Protein AF-A0A7X1TDY5-F1 (afdb_monomer_lite)

Sequence (554 aa):
MKSLDNPLAALIWAIRFLCRHVLYLGIVIPLVLVAAFYLGPRIIALCGVWFDPMTLVEPIAVSDDFKRRGYTDQTLQHVLVDTLSDLRKEAESVTPANDTEHVLSEFKLPDITVPGTDLSIRPLIEFARTLLKRDSSVYGTVVGTPSSFAMMLTLRDPDGRTVALGNGVSSGAAAHADASSESQALTHALRQAAMTILQHQSPLLYASYLTQMEQKRCLNGNAGGAGDAPCQFDDMRERFEQLAAGSGRDASGASKEDAAWALLALSKLDAYARDYEGSVRHARRIVDMSGELHAWKKVRPWAYYNWGVALADMGCYQHAAEVLRRAVQLHKDYAPAHNALARAWLGLAQMPALAGVSMQPGTDYRAAAVNELRVAIAKNPGYQEAYVNLGDALRLPSMKTGLVSPAAMDEARDAYRTAVALNIDDAGRAYERLEALHDSAFMKVAARITRSRAQCSTGMARSLLESWGCSDAQIAAGAGNDSADMQPVAMRPEARARACNKPELMLPTDAPTNSVNTRGTGIIEVKNIDATPTPHDATPAVDPVRKAVAQQRG

Structure (mmCIF, N/CA/C/O backbone):
data_AF-A0A7X1TDY5-F1
#
_entry.id   AF-A0A7X1TDY5-F1
#
loop_
_atom_site.group_PDB
_atom_site.id
_atom_site.type_symbol
_atom_site.label_atom_id
_atom_site.label_alt_id
_atom_site.label_comp_id
_atom_site.label_asym_id
_atom_site.label_entity_id
_atom_site.label_seq_id
_atom_site.pdbx_PDB_ins_code
_atom_site.Cartn_x
_atom_site.Cartn_y
_atom_site.Cartn_z
_atom_site.occupancy
_atom_site.B_iso_or_equiv
_atom_site.auth_seq_id
_atom_site.auth_comp_id
_atom_site.auth_asym_id
_atom_site.auth_atom_id
_atom_site.pdbx_PDB_model_num
ATOM 1 N N . MET A 1 1 ? -16.406 51.103 72.899 1.00 48.78 1 MET A N 1
ATOM 2 C CA . MET A 1 1 ? -16.353 52.400 72.187 1.00 48.78 1 MET A CA 1
ATOM 3 C C . MET A 1 1 ? -15.070 53.129 72.564 1.00 48.78 1 MET A C 1
ATOM 5 O O . MET A 1 1 ? -14.957 53.509 73.722 1.00 48.78 1 MET A O 1
ATOM 9 N N . LYS A 1 2 ? -14.123 53.294 71.625 1.00 39.78 2 LYS A N 1
ATOM 10 C CA . LYS A 1 2 ? -13.348 54.535 71.402 1.00 39.78 2 LYS A CA 1
ATOM 11 C C . LYS A 1 2 ? -12.350 54.377 70.239 1.00 39.78 2 LYS A C 1
ATOM 13 O O . LYS A 1 2 ? -11.420 53.588 70.324 1.00 39.78 2 LYS A O 1
ATOM 18 N N . SER A 1 3 ? -12.577 55.216 69.225 1.00 43.38 3 SER A N 1
ATOM 19 C CA . SER A 1 3 ? -11.624 55.779 68.258 1.00 43.38 3 SER A CA 1
ATOM 20 C C . SER A 1 3 ? -11.075 54.882 67.138 1.00 43.38 3 SER A C 1
ATOM 22 O O . SER A 1 3 ? -9.879 54.618 67.047 1.00 43.38 3 SER A O 1
ATOM 24 N N . LEU A 1 4 ? -11.964 54.497 66.218 1.00 53.75 4 LEU A N 1
ATOM 25 C CA . LEU A 1 4 ? -11.645 54.465 64.786 1.00 53.75 4 LEU A CA 1
ATOM 26 C C . LEU A 1 4 ? -11.821 55.896 64.263 1.00 53.75 4 LEU A C 1
ATOM 28 O O . LEU A 1 4 ? -12.864 56.195 63.714 1.00 53.75 4 LEU A O 1
ATOM 32 N N . ASP A 1 5 ? -10.849 56.781 64.473 1.00 57.00 5 ASP A N 1
ATOM 33 C CA . ASP A 1 5 ? -10.829 58.102 63.824 1.00 57.00 5 ASP A CA 1
ATOM 34 C C . ASP A 1 5 ? -9.380 58.529 63.576 1.00 57.00 5 ASP A C 1
ATOM 36 O O . ASP A 1 5 ? -8.908 59.570 64.027 1.00 57.00 5 ASP A O 1
ATOM 40 N N . ASN A 1 6 ? -8.637 57.693 62.845 1.00 63.75 6 ASN A N 1
ATOM 41 C CA . ASN A 1 6 ? -7.518 58.215 62.075 1.00 63.75 6 ASN A CA 1
ATOM 42 C C . ASN A 1 6 ? -7.906 58.171 60.590 1.00 63.75 6 ASN A C 1
ATOM 44 O O . ASN A 1 6 ? -7.751 57.123 59.954 1.00 63.75 6 ASN A O 1
ATOM 48 N N . PRO A 1 7 ? -8.453 59.269 60.032 1.00 65.56 7 PRO A N 1
ATOM 49 C CA . PRO A 1 7 ? -8.942 59.305 58.653 1.00 65.56 7 PRO A CA 1
ATOM 50 C C . PRO A 1 7 ? -7.840 58.954 57.647 1.00 65.56 7 PRO A C 1
ATOM 52 O O . PRO A 1 7 ? -8.118 58.360 56.610 1.00 65.56 7 PRO A O 1
ATOM 55 N N . LEU A 1 8 ? -6.574 59.206 57.993 1.00 68.62 8 LEU A N 1
ATOM 56 C CA . LEU A 1 8 ? -5.412 58.785 57.212 1.00 68.62 8 LEU A CA 1
ATOM 57 C C . LEU A 1 8 ? -5.262 57.261 57.130 1.00 68.62 8 LEU A C 1
ATOM 59 O O . LEU A 1 8 ? -4.928 56.747 56.069 1.00 68.62 8 LEU A O 1
ATOM 63 N N . ALA A 1 9 ? -5.534 56.516 58.203 1.00 65.00 9 ALA A N 1
ATOM 64 C CA . ALA A 1 9 ? -5.404 55.058 58.196 1.00 65.00 9 ALA A CA 1
ATOM 65 C C . ALA A 1 9 ? -6.505 54.390 57.355 1.00 65.00 9 ALA A C 1
ATOM 67 O O . ALA A 1 9 ? -6.217 53.480 56.577 1.00 65.00 9 ALA A O 1
ATOM 68 N N . ALA A 1 10 ? -7.743 54.886 57.454 1.00 65.94 10 ALA A N 1
ATOM 69 C CA . ALA A 1 10 ? -8.854 54.436 56.616 1.00 65.94 10 ALA A CA 1
ATOM 70 C C . ALA A 1 10 ? -8.633 54.799 55.137 1.00 65.94 10 ALA A C 1
ATOM 72 O O . ALA A 1 10 ? -8.854 53.963 54.263 1.00 65.94 10 ALA A O 1
ATOM 73 N N . LEU A 1 11 ? -8.112 56.000 54.857 1.00 71.12 11 LEU A N 1
ATOM 74 C CA . LEU A 1 11 ? -7.759 56.444 53.508 1.00 71.12 11 LEU A CA 1
ATOM 75 C C . LEU A 1 11 ? -6.622 55.599 52.911 1.00 71.12 11 LEU A C 1
ATOM 77 O O . LEU A 1 11 ? -6.725 55.153 51.775 1.00 71.12 11 LEU A O 1
ATOM 81 N N . ILE A 1 12 ? -5.563 55.314 53.673 1.00 75.56 12 ILE A N 1
ATOM 82 C CA . ILE A 1 12 ? -4.448 54.466 53.219 1.00 75.56 12 ILE A CA 1
ATOM 83 C C . ILE A 1 12 ? -4.920 53.030 52.968 1.00 75.56 12 ILE A C 1
ATOM 85 O O . ILE A 1 12 ? -4.487 52.406 51.996 1.00 75.56 12 ILE A O 1
ATOM 89 N N . TRP A 1 13 ? -5.810 52.497 53.809 1.00 74.81 13 TRP A N 1
ATOM 90 C CA . TRP A 1 13 ? -6.389 51.171 53.600 1.00 74.81 13 TRP A CA 1
ATOM 91 C C . TRP A 1 13 ? -7.287 51.135 52.358 1.00 74.81 13 TRP A C 1
ATOM 93 O O . TRP A 1 13 ? -7.121 50.249 51.522 1.00 74.81 13 TRP A O 1
ATOM 103 N N . ALA A 1 14 ? -8.150 52.138 52.172 1.00 68.81 14 ALA A N 1
ATOM 104 C CA . ALA A 1 14 ? -8.998 52.269 50.991 1.00 68.81 14 ALA A CA 1
ATOM 105 C C . ALA A 1 14 ? -8.176 52.446 49.703 1.00 68.81 14 ALA A C 1
ATOM 107 O O . ALA A 1 14 ? -8.449 51.769 48.718 1.00 68.81 14 ALA A O 1
ATOM 108 N N . ILE A 1 15 ? -7.119 53.267 49.714 1.00 74.56 15 ILE A N 1
ATOM 109 C CA . ILE A 1 15 ? -6.200 53.440 48.576 1.00 74.56 15 ILE A CA 1
ATOM 110 C C . ILE A 1 15 ? -5.465 52.133 48.272 1.00 74.56 15 ILE A C 1
ATOM 112 O O . ILE A 1 15 ? -5.370 51.741 47.113 1.00 74.56 15 ILE A O 1
ATOM 116 N N . ARG A 1 16 ? -4.974 51.411 49.288 1.00 73.31 16 ARG A N 1
ATOM 117 C CA . ARG A 1 16 ? -4.333 50.102 49.082 1.00 73.31 16 ARG A CA 1
ATOM 118 C C . ARG A 1 16 ? -5.304 49.064 48.532 1.00 73.31 16 ARG A C 1
ATOM 120 O O . ARG A 1 16 ? -4.912 48.286 47.666 1.00 73.31 16 ARG A O 1
ATOM 127 N N . PHE A 1 17 ? -6.545 49.056 49.008 1.00 73.12 17 PHE A N 1
ATOM 128 C CA . PHE A 1 17 ? -7.594 48.170 48.519 1.00 73.12 17 PHE A CA 1
ATOM 129 C C . PHE A 1 17 ? -7.948 48.486 47.061 1.00 73.12 17 PHE A C 1
ATOM 131 O O . PHE A 1 17 ? -7.925 47.588 46.220 1.00 73.12 17 PHE A O 1
ATOM 138 N N . LEU A 1 18 ? -8.158 49.766 46.736 1.00 69.44 18 LEU A N 1
ATOM 139 C CA . LEU A 1 18 ? -8.478 50.223 45.386 1.00 69.44 18 LEU A CA 1
ATOM 140 C C . LEU A 1 18 ? -7.317 49.972 44.416 1.00 69.44 18 LEU A C 1
ATOM 142 O O . LEU A 1 18 ? -7.529 49.387 43.363 1.00 69.44 18 LEU A O 1
ATOM 146 N N . CYS A 1 19 ? -6.078 50.311 44.787 1.00 70.56 19 CYS A N 1
ATOM 147 C CA . CYS A 1 19 ? -4.897 50.036 43.964 1.00 70.56 19 CYS A CA 1
ATOM 148 C C . CYS A 1 19 ? -4.697 48.535 43.742 1.00 70.56 19 CYS A C 1
ATOM 150 O O . CYS A 1 19 ? -4.395 48.122 42.629 1.00 70.56 19 CYS A O 1
ATOM 152 N N . ARG A 1 20 ? -4.894 47.697 44.767 1.00 72.25 20 ARG A N 1
ATOM 153 C CA . ARG A 1 20 ? -4.751 46.242 44.635 1.00 72.25 20 ARG A CA 1
ATOM 154 C C . ARG A 1 20 ? -5.853 45.637 43.767 1.00 72.25 20 ARG A C 1
ATOM 156 O O . ARG A 1 20 ? -5.551 44.748 42.980 1.00 72.25 20 ARG A O 1
ATOM 163 N N . HIS A 1 21 ? -7.092 46.119 43.862 1.00 70.50 21 HIS A N 1
ATOM 164 C CA . HIS A 1 21 ? -8.180 45.684 42.984 1.00 70.50 21 HIS A CA 1
ATOM 165 C C . HIS A 1 21 ? -8.032 46.196 41.551 1.00 70.50 21 HIS A C 1
ATOM 167 O O . HIS A 1 21 ? -8.187 45.401 40.634 1.00 70.50 21 HIS A O 1
ATOM 173 N N . VAL A 1 22 ? -7.658 47.458 41.334 1.00 72.19 22 VAL A N 1
ATOM 174 C CA . VAL A 1 22 ? -7.411 48.009 39.990 1.00 72.19 22 VAL A CA 1
ATOM 175 C C . VAL A 1 22 ? -6.214 47.325 39.325 1.00 72.19 22 VAL A C 1
ATOM 177 O O . VAL A 1 22 ? -6.282 47.002 38.144 1.00 72.19 22 VAL A O 1
ATOM 180 N N . LEU A 1 23 ? -5.151 47.012 40.073 1.00 72.56 23 LEU A N 1
ATOM 181 C CA . LEU A 1 23 ? -4.016 46.251 39.549 1.00 72.56 23 LEU A CA 1
ATOM 182 C C . LEU A 1 23 ? -4.427 44.815 39.178 1.00 72.56 23 LEU A C 1
ATOM 184 O O . LEU A 1 23 ? -4.096 44.343 38.093 1.00 72.56 23 LEU A O 1
ATOM 188 N N . TYR A 1 24 ? -5.177 44.121 40.043 1.00 69.69 24 TYR A N 1
ATOM 189 C CA . TYR A 1 24 ? -5.589 42.739 39.775 1.00 69.69 24 TYR A CA 1
ATOM 190 C C . TYR A 1 24 ? -6.629 42.630 38.651 1.00 69.69 24 TYR A C 1
ATOM 192 O O . TYR A 1 24 ? -6.430 41.860 37.715 1.00 69.69 24 TYR A O 1
ATOM 200 N N . LEU A 1 25 ? -7.715 43.403 38.715 1.00 69.25 25 LEU A N 1
ATOM 201 C CA . LEU A 1 25 ? -8.799 43.363 37.727 1.00 69.25 25 LEU A CA 1
ATOM 202 C C . LEU A 1 25 ? -8.442 44.078 36.424 1.00 69.25 25 LEU A C 1
ATOM 204 O O . LEU A 1 25 ? -8.841 43.620 35.359 1.00 69.25 25 LEU A O 1
ATOM 208 N N . GLY A 1 26 ? -7.697 45.182 36.494 1.00 66.25 26 GLY A N 1
ATOM 209 C CA . GLY A 1 26 ? -7.387 46.015 35.332 1.00 66.25 26 GLY A CA 1
ATOM 210 C C . GLY A 1 26 ? -6.114 45.625 34.586 1.00 66.25 26 GLY A C 1
ATOM 211 O O . GLY A 1 26 ? -5.998 45.947 33.408 1.00 66.25 26 GLY A O 1
ATOM 212 N N . ILE A 1 27 ? -5.160 44.947 35.235 1.00 71.94 27 ILE A N 1
ATOM 213 C CA . ILE A 1 27 ? -3.869 44.608 34.614 1.00 71.94 27 ILE A CA 1
ATOM 214 C C . ILE A 1 27 ? -3.616 43.106 34.665 1.00 71.94 27 ILE A C 1
ATOM 216 O O . ILE A 1 27 ? -3.423 42.495 33.621 1.00 71.94 27 ILE A O 1
ATOM 220 N N . VAL A 1 28 ? -3.655 42.479 35.843 1.00 73.56 28 VAL A N 1
ATOM 221 C CA . VAL A 1 28 ? -3.261 41.065 35.983 1.00 73.56 28 VAL A CA 1
ATOM 222 C C . VAL A 1 28 ? -4.219 40.125 35.246 1.00 73.56 28 VAL A C 1
ATOM 224 O O . VAL A 1 28 ? -3.755 39.287 34.479 1.00 73.56 28 VAL A O 1
ATOM 227 N N . ILE A 1 29 ? -5.539 40.268 35.415 1.00 74.50 29 ILE A N 1
ATOM 228 C CA . ILE A 1 29 ? -6.526 39.404 34.740 1.00 74.50 29 ILE A CA 1
ATOM 229 C C . ILE A 1 29 ? -6.436 39.514 33.204 1.00 74.50 29 ILE A C 1
ATOM 231 O O . ILE A 1 29 ? -6.310 38.473 32.558 1.00 74.50 29 ILE A O 1
ATOM 235 N N . PRO A 1 30 ? -6.422 40.714 32.590 1.00 76.19 30 PRO A N 1
ATOM 236 C CA . PRO A 1 30 ? -6.232 40.847 31.145 1.00 76.19 30 PRO A CA 1
ATOM 237 C C . PRO A 1 30 ? -4.913 40.251 30.654 1.00 76.19 30 PRO A C 1
ATOM 239 O O . PRO A 1 30 ? -4.888 39.596 29.618 1.00 76.19 30 PRO A O 1
ATOM 242 N N . LEU A 1 31 ? -3.820 40.430 31.399 1.00 76.69 31 LEU A N 1
ATOM 243 C CA . LEU A 1 31 ? -2.500 39.925 31.016 1.00 76.69 31 LEU A CA 1
ATOM 244 C C . LEU A 1 31 ? -2.442 38.393 31.103 1.00 76.69 31 LEU A C 1
ATOM 246 O O . LEU A 1 31 ? -1.871 37.760 30.220 1.00 76.69 31 LEU A O 1
ATOM 250 N N . VAL A 1 32 ? -3.112 37.789 32.090 1.00 74.69 32 VAL A N 1
ATOM 251 C CA . VAL A 1 32 ? -3.314 36.333 32.174 1.00 74.69 32 VAL A CA 1
ATOM 252 C C . VAL A 1 32 ? -4.202 35.827 31.038 1.00 74.69 32 VAL A C 1
ATOM 254 O O . VAL A 1 32 ? -3.883 34.799 30.456 1.00 74.69 32 VAL A O 1
ATOM 257 N N . LEU A 1 33 ? -5.274 36.536 30.672 1.00 73.44 33 LEU A N 1
ATOM 258 C CA . LEU A 1 33 ? -6.141 36.152 29.550 1.00 73.44 33 LEU A CA 1
ATOM 259 C C . LEU A 1 33 ? -5.414 36.244 28.203 1.00 73.44 33 LEU A C 1
ATOM 261 O O . LEU A 1 33 ? -5.531 35.340 27.382 1.00 73.44 33 LEU A O 1
ATOM 265 N N . VAL A 1 34 ? -4.614 37.292 27.988 1.00 75.81 34 VAL A N 1
ATOM 266 C CA . VAL A 1 34 ? -3.761 37.443 26.800 1.00 75.81 34 VAL A CA 1
ATOM 267 C C . VAL A 1 34 ? -2.683 36.360 26.788 1.00 75.81 34 VAL A C 1
ATOM 269 O O . VAL A 1 34 ? -2.500 35.688 25.776 1.00 75.81 34 VAL A O 1
ATOM 272 N N . ALA A 1 35 ? -2.011 36.117 27.914 1.00 73.25 35 ALA A N 1
ATOM 273 C CA . ALA A 1 35 ? -1.058 35.021 28.034 1.00 73.25 35 ALA A CA 1
ATOM 274 C C . ALA A 1 35 ? -1.730 33.670 27.746 1.00 73.25 35 ALA A C 1
ATOM 276 O O . ALA A 1 35 ? -1.205 32.908 26.949 1.00 73.25 35 ALA A O 1
ATOM 277 N N . ALA A 1 36 ? -2.915 33.390 28.288 1.00 69.06 36 ALA A N 1
ATOM 278 C CA . ALA A 1 36 ? -3.672 32.173 28.003 1.00 69.06 36 ALA A CA 1
ATOM 279 C C . ALA A 1 36 ? -4.090 32.076 26.526 1.00 69.06 36 ALA A C 1
ATOM 281 O O . ALA A 1 36 ? -4.041 30.994 25.952 1.00 69.06 36 ALA A O 1
ATOM 282 N N . PHE A 1 37 ? -4.428 33.189 25.877 1.00 74.00 37 PHE A N 1
ATOM 283 C CA . PHE A 1 37 ? -4.787 33.219 24.459 1.00 74.00 37 PHE A CA 1
ATOM 284 C C . PHE A 1 37 ? -3.591 32.931 23.534 1.00 74.00 37 PHE A C 1
ATOM 286 O O . PHE A 1 37 ? -3.746 32.247 22.526 1.00 74.00 37 PHE A O 1
ATOM 293 N N . TYR A 1 38 ? -2.388 33.404 23.881 1.00 69.25 38 TYR A N 1
ATOM 294 C CA . TYR A 1 38 ? -1.182 33.231 23.055 1.00 69.25 38 TYR A CA 1
ATOM 295 C C . TYR A 1 38 ? -0.336 32.003 23.427 1.00 69.25 38 TYR A C 1
ATOM 297 O O . TYR A 1 38 ? 0.213 31.335 22.550 1.00 69.25 38 TYR A O 1
ATOM 305 N N . LEU A 1 39 ? -0.209 31.698 24.720 1.00 65.19 39 LEU A N 1
ATOM 306 C CA . LEU A 1 39 ? 0.518 30.533 25.229 1.00 65.19 39 LEU A CA 1
ATOM 307 C C . LEU A 1 39 ? -0.372 29.299 25.300 1.00 65.19 39 LEU A C 1
ATOM 309 O O . LEU A 1 39 ? 0.144 28.214 25.086 1.00 65.19 39 LEU A O 1
ATOM 313 N N . GLY A 1 40 ? -1.680 29.429 25.536 1.00 63.09 40 GLY A N 1
ATOM 314 C CA . GLY A 1 40 ? -2.602 28.292 25.630 1.00 63.09 40 GLY A CA 1
ATOM 315 C C . GLY A 1 40 ? -2.559 27.382 24.402 1.00 63.09 40 GLY A C 1
ATOM 316 O O . GLY A 1 40 ? -2.284 26.201 24.573 1.00 63.09 40 GLY A O 1
ATOM 317 N N . PRO A 1 41 ? -2.697 27.890 23.164 1.00 61.72 41 PRO A N 1
ATOM 318 C CA . PRO A 1 41 ? -2.582 27.064 21.961 1.00 61.72 41 PRO A CA 1
ATOM 319 C C . PRO A 1 41 ? -1.206 26.402 21.811 1.00 61.72 41 PRO A C 1
ATOM 321 O O . PRO A 1 41 ? -1.112 25.273 21.341 1.00 61.72 41 PRO A O 1
ATOM 324 N N . ARG A 1 42 ? -0.129 27.074 22.244 1.00 58.56 42 ARG A N 1
ATOM 325 C CA . ARG A 1 42 ? 1.238 26.527 22.208 1.00 58.56 42 ARG A CA 1
ATOM 326 C C . ARG A 1 42 ? 1.484 25.472 23.283 1.00 58.56 42 ARG A C 1
ATOM 328 O O . ARG A 1 42 ? 2.148 24.486 22.998 1.00 58.56 42 ARG A O 1
ATOM 335 N N . ILE A 1 43 ? 0.937 25.656 24.482 1.00 61.88 43 ILE A N 1
ATOM 336 C CA . ILE A 1 43 ? 0.979 24.688 25.583 1.00 61.88 43 ILE A CA 1
ATOM 337 C C . ILE A 1 43 ? 0.110 23.479 25.232 1.00 61.88 43 ILE A C 1
ATOM 339 O O . ILE A 1 43 ? 0.560 22.358 25.401 1.00 61.88 43 ILE A O 1
ATOM 343 N N . ILE A 1 44 ? -1.080 23.685 24.661 1.00 55.22 44 ILE A N 1
ATOM 344 C CA . ILE A 1 44 ? -1.944 22.610 24.155 1.00 55.22 44 ILE A CA 1
ATOM 345 C C . ILE A 1 44 ? -1.254 21.852 23.018 1.00 55.22 44 ILE A C 1
ATOM 347 O O . ILE A 1 44 ? -1.332 20.635 22.996 1.00 55.22 44 ILE A O 1
ATOM 351 N N . ALA A 1 45 ? -0.532 22.524 22.116 1.00 53.72 45 ALA A N 1
ATOM 352 C CA . ALA A 1 45 ? 0.255 21.847 21.083 1.00 53.72 45 ALA A CA 1
ATOM 353 C C . ALA A 1 45 ? 1.446 21.055 21.664 1.00 53.72 45 ALA A C 1
ATOM 355 O O . ALA A 1 45 ? 1.742 19.965 21.185 1.00 53.72 45 ALA A O 1
ATOM 356 N N . LEU A 1 46 ? 2.105 21.565 22.713 1.00 57.03 46 LEU A N 1
ATOM 357 C CA . LEU A 1 46 ? 3.172 20.858 23.441 1.00 57.03 46 LEU A CA 1
ATOM 358 C C . LEU A 1 46 ? 2.644 19.677 24.274 1.00 57.03 46 LEU A C 1
ATOM 360 O O . LEU A 1 46 ? 3.330 18.669 24.410 1.00 57.03 46 LEU A O 1
ATOM 364 N N . CYS A 1 47 ? 1.429 19.793 24.806 1.00 57.47 47 CYS A N 1
ATOM 365 C CA . CYS A 1 47 ? 0.730 18.769 25.579 1.00 57.47 47 CYS A CA 1
ATOM 366 C C . CYS A 1 47 ? -0.278 17.974 24.731 1.00 57.47 47 CYS A C 1
ATOM 368 O O . CYS A 1 47 ? -1.106 17.273 25.306 1.00 57.47 47 CYS A O 1
ATOM 370 N N . GLY A 1 48 ? -0.245 18.081 23.395 1.00 55.09 48 GLY A N 1
ATOM 371 C CA . GLY A 1 48 ? -1.298 17.571 22.502 1.00 55.09 48 GLY A CA 1
ATOM 372 C C . GLY A 1 48 ? -1.572 16.083 22.700 1.00 55.09 48 GLY A C 1
ATOM 373 O O . GLY A 1 48 ? -2.716 15.691 22.888 1.00 55.09 48 GLY A O 1
ATOM 374 N N . VAL A 1 49 ? -0.500 15.306 22.873 1.00 56.19 49 VAL A N 1
ATOM 375 C CA . VAL A 1 49 ? -0.535 13.863 23.167 1.00 56.19 49 VAL A CA 1
ATOM 376 C C . VAL A 1 49 ? -1.353 13.528 24.427 1.00 56.19 49 VAL A C 1
ATOM 378 O O . VAL A 1 49 ? -1.911 12.443 24.552 1.00 56.19 49 VAL A O 1
ATOM 381 N N . TRP A 1 50 ? -1.445 14.447 25.392 1.00 58.44 50 TRP A N 1
ATOM 382 C CA . TRP A 1 50 ? -2.202 14.240 26.633 1.00 58.44 50 TRP A CA 1
ATOM 383 C C . TRP A 1 50 ? -3.684 14.605 26.510 1.00 58.44 50 TRP A C 1
ATOM 385 O O . TRP A 1 50 ? -4.452 14.311 27.428 1.00 58.44 50 TRP A O 1
ATOM 395 N N . PHE A 1 51 ? -4.090 15.232 25.403 1.00 63.16 51 PHE A N 1
ATOM 396 C CA . PHE A 1 51 ? -5.459 15.682 25.141 1.00 63.16 51 PHE A CA 1
ATOM 397 C C . PHE A 1 51 ? -6.040 15.157 23.820 1.00 63.16 51 PHE A C 1
ATOM 399 O O . PHE A 1 51 ? -7.162 15.541 23.474 1.00 63.16 51 PHE A O 1
ATOM 406 N N . ASP A 1 52 ? -5.313 14.304 23.098 1.00 69.81 52 ASP A N 1
ATOM 407 C CA . ASP A 1 52 ? -5.846 13.566 21.954 1.00 69.81 52 ASP A CA 1
ATOM 408 C C . ASP A 1 52 ? -7.016 12.673 22.404 1.00 69.81 52 ASP A C 1
ATOM 410 O O . ASP A 1 52 ? -7.007 12.182 23.543 1.00 69.81 52 ASP A O 1
ATOM 414 N N . PRO A 1 53 ? -8.058 12.513 21.564 1.00 73.69 53 PRO A N 1
ATOM 415 C CA . PRO A 1 53 ? -9.187 11.653 21.892 1.00 73.69 53 PRO A CA 1
ATOM 416 C C . PRO A 1 53 ? -8.701 10.219 22.112 1.00 73.69 53 PRO A C 1
ATOM 418 O O . PRO A 1 53 ? -7.793 9.733 21.435 1.00 73.69 53 PRO A O 1
ATOM 421 N N . MET A 1 54 ? -9.277 9.537 23.096 1.00 80.06 54 MET A N 1
ATOM 422 C CA . MET A 1 54 ? -8.903 8.160 23.411 1.00 80.06 54 MET A CA 1
ATOM 423 C C . MET A 1 54 ? -10.139 7.320 23.686 1.00 80.06 54 MET A C 1
ATOM 425 O O . MET A 1 54 ? -11.124 7.800 24.241 1.00 80.06 54 MET A O 1
ATOM 429 N N . THR A 1 55 ? -10.046 6.043 23.342 1.00 84.12 55 THR A N 1
ATOM 430 C CA . THR A 1 55 ? -11.005 5.010 23.705 1.00 84.12 55 THR A CA 1
ATOM 431 C C . THR A 1 55 ? -10.435 4.184 24.849 1.00 84.12 55 THR A C 1
ATOM 433 O O . THR A 1 55 ? -9.465 3.440 24.676 1.00 84.12 55 THR A O 1
ATOM 436 N N . LEU A 1 56 ? -11.046 4.295 26.024 1.00 87.94 56 LEU A N 1
ATOM 437 C CA . LEU A 1 56 ? -10.730 3.445 27.162 1.00 87.94 56 LEU A CA 1
ATOM 438 C C . LEU A 1 56 ? -11.546 2.157 27.077 1.00 87.94 56 LEU A C 1
ATOM 440 O O . LEU A 1 56 ? -12.770 2.197 27.154 1.00 87.94 56 LEU A O 1
ATOM 444 N N . VAL A 1 57 ? -10.885 1.010 26.964 1.00 89.75 57 VAL A N 1
ATOM 445 C CA . VAL A 1 57 ? -11.569 -0.275 27.142 1.00 89.75 57 VAL A CA 1
ATOM 446 C C . VAL A 1 57 ? -11.517 -0.610 28.625 1.00 89.75 57 VAL A C 1
ATOM 448 O O . VAL A 1 57 ? -10.430 -0.696 29.183 1.00 89.75 57 VAL A O 1
ATOM 451 N N . GLU A 1 58 ? -12.665 -0.757 29.277 1.00 89.25 58 GLU A N 1
ATOM 452 C CA . GLU A 1 58 ? -12.776 -1.166 30.680 1.00 89.25 58 GLU A CA 1
ATOM 453 C C . GLU A 1 58 ? -12.658 -2.699 30.814 1.00 89.25 58 GLU A C 1
ATOM 455 O O . GLU A 1 58 ? -12.894 -3.421 29.838 1.00 89.25 58 GLU A O 1
ATOM 460 N N . PRO A 1 59 ? -12.311 -3.235 32.004 1.00 90.50 59 PRO A N 1
ATOM 461 C CA . PRO A 1 59 ? -12.345 -4.675 32.248 1.00 90.50 59 PRO A CA 1
ATOM 462 C C . PRO A 1 59 ? -13.727 -5.258 31.921 1.00 90.50 59 PRO A C 1
ATOM 464 O O . PRO A 1 59 ? -14.745 -4.822 32.461 1.00 90.50 59 PRO A O 1
ATOM 467 N N . ILE A 1 60 ? -13.765 -6.247 31.027 1.00 90.81 60 ILE A N 1
ATOM 468 C CA . ILE A 1 60 ? -15.017 -6.835 30.537 1.00 90.81 60 ILE A CA 1
ATOM 469 C C . ILE A 1 60 ? -15.428 -7.938 31.505 1.00 90.81 60 ILE A C 1
ATOM 471 O O . ILE A 1 60 ? -14.772 -8.974 31.561 1.00 90.81 60 ILE A O 1
ATOM 475 N N . ALA A 1 61 ? -16.511 -7.743 32.256 1.00 92.31 61 ALA A N 1
ATOM 476 C CA . ALA A 1 61 ? -16.879 -8.687 33.308 1.00 92.31 61 ALA A CA 1
ATOM 477 C C . ALA A 1 61 ? -17.263 -10.058 32.731 1.00 92.31 61 ALA A C 1
ATOM 479 O O . ALA A 1 61 ? -18.143 -10.142 31.871 1.00 92.31 61 ALA A O 1
ATOM 480 N N . VAL A 1 62 ? -16.655 -11.134 33.234 1.00 92.25 62 VAL A N 1
ATOM 481 C CA . VAL A 1 62 ? -16.980 -12.512 32.826 1.00 92.25 62 VAL A CA 1
ATOM 482 C C . VAL A 1 62 ? -17.709 -13.302 33.917 1.00 92.25 62 VAL A C 1
ATOM 484 O O . VAL A 1 62 ? -17.493 -13.091 35.114 1.00 92.25 62 VAL A O 1
ATOM 487 N N . SER A 1 63 ? -18.570 -14.243 33.512 1.00 91.94 63 SER A N 1
ATOM 488 C CA . SER A 1 63 ? -19.252 -15.166 34.435 1.00 91.94 63 SER A CA 1
ATOM 489 C C . SER A 1 63 ? -18.274 -16.096 35.170 1.00 91.94 63 SER A C 1
ATOM 491 O O . SER A 1 63 ? -17.155 -16.354 34.715 1.00 91.94 63 SER A O 1
ATOM 493 N N . ASP A 1 64 ? -18.715 -16.676 36.289 1.00 90.25 64 ASP A N 1
ATOM 494 C CA . ASP A 1 64 ? -17.902 -17.627 37.062 1.00 90.25 64 ASP A CA 1
ATOM 495 C C . ASP A 1 64 ? -17.512 -18.879 36.259 1.00 90.25 64 ASP A C 1
ATOM 497 O O . ASP A 1 64 ? -16.465 -19.478 36.504 1.00 90.25 64 ASP A O 1
ATOM 501 N N . ASP A 1 65 ? -18.313 -19.270 35.266 1.00 87.06 65 ASP A N 1
ATOM 502 C CA . ASP A 1 65 ? -18.002 -20.398 34.384 1.00 87.06 65 ASP A CA 1
ATOM 503 C C . ASP A 1 65 ? -16.830 -20.091 33.445 1.00 87.06 65 ASP A C 1
ATOM 505 O O . ASP A 1 65 ? -15.975 -20.951 33.228 1.00 87.06 65 ASP A O 1
ATOM 509 N N . PHE A 1 66 ? -16.732 -18.854 32.951 1.00 87.06 66 PHE A N 1
ATOM 510 C CA . PHE A 1 66 ? -15.558 -18.381 32.214 1.00 87.06 66 PHE A CA 1
ATOM 511 C C . PHE A 1 66 ? -14.325 -18.301 33.123 1.00 87.06 66 PHE A C 1
ATOM 513 O O . PHE A 1 66 ? -13.255 -18.785 32.743 1.00 87.06 66 PHE A O 1
ATOM 520 N N . LYS A 1 67 ? -14.476 -17.788 34.354 1.00 89.25 67 LYS A N 1
ATOM 521 C CA . LYS A 1 67 ? -13.376 -17.722 35.338 1.00 89.25 67 LYS A CA 1
ATOM 522 C C . LYS A 1 67 ? -12.816 -19.099 35.671 1.00 89.25 67 LYS A C 1
ATOM 524 O O . LYS A 1 67 ? -11.602 -19.281 35.715 1.00 89.25 67 LYS A O 1
ATOM 529 N N . ARG A 1 68 ? -13.687 -20.103 35.823 1.00 87.50 68 ARG A N 1
ATOM 530 C CA . ARG A 1 68 ? -13.287 -21.502 36.047 1.00 87.50 68 ARG A CA 1
ATOM 531 C C . ARG A 1 68 ? -12.480 -22.105 34.896 1.00 87.50 68 ARG A C 1
ATOM 533 O O . ARG A 1 68 ? -11.713 -23.032 35.135 1.00 87.50 68 ARG A O 1
ATOM 540 N N . ARG A 1 69 ? -12.610 -21.575 33.675 1.00 82.75 69 ARG A N 1
ATOM 541 C CA . ARG A 1 69 ? -11.795 -21.961 32.510 1.00 82.75 69 ARG A CA 1
ATOM 542 C C . ARG A 1 69 ? -10.557 -21.082 32.301 1.00 82.75 69 ARG A C 1
ATOM 544 O O . ARG A 1 69 ? -9.878 -21.229 31.292 1.00 82.75 69 ARG A O 1
ATOM 551 N N . GLY A 1 70 ? -10.239 -20.203 33.253 1.00 84.81 70 GLY A N 1
ATOM 552 C CA . GLY A 1 70 ? -9.029 -19.380 33.235 1.00 84.81 70 GLY A CA 1
ATOM 553 C C . GLY A 1 70 ? -9.173 -18.033 32.525 1.00 84.81 70 GLY A C 1
ATOM 554 O O . GLY A 1 70 ? -8.180 -17.320 32.397 1.00 84.81 70 GLY A O 1
ATOM 555 N N . TYR A 1 71 ? -10.378 -17.650 32.091 1.00 86.31 71 TYR A N 1
ATOM 556 C CA . TYR A 1 71 ? -10.619 -16.301 31.576 1.00 86.31 71 TYR A CA 1
ATOM 557 C C . TYR A 1 71 ? -10.702 -15.291 32.724 1.00 86.31 71 TYR A C 1
ATOM 559 O O . TYR A 1 71 ? -11.298 -15.563 33.765 1.00 86.31 71 TYR A O 1
ATOM 567 N N . THR A 1 72 ? -10.144 -14.099 32.521 1.00 90.00 72 THR A N 1
ATOM 568 C CA . THR A 1 72 ? -10.265 -12.979 33.466 1.00 90.00 72 THR A CA 1
ATOM 569 C C . THR A 1 72 ? -10.864 -11.760 32.776 1.00 90.00 72 THR A C 1
ATOM 571 O O . THR A 1 72 ? -10.796 -11.648 31.549 1.00 90.00 72 THR A O 1
ATOM 574 N N . ASP A 1 73 ? -11.403 -10.827 33.565 1.00 89.19 73 ASP A N 1
ATOM 575 C CA . ASP A 1 73 ? -11.981 -9.584 33.040 1.00 89.19 73 ASP A CA 1
ATOM 576 C C . ASP A 1 73 ? -10.944 -8.775 32.228 1.00 89.19 73 ASP A C 1
ATOM 578 O O . ASP A 1 73 ? -11.255 -8.188 31.189 1.00 89.19 73 ASP A O 1
ATOM 582 N N . GLN A 1 74 ? -9.677 -8.817 32.662 1.00 89.00 74 GLN A N 1
ATOM 583 C CA . GLN A 1 74 ? -8.545 -8.185 31.977 1.00 89.00 74 GLN A CA 1
ATOM 584 C C . GLN A 1 74 ? -8.147 -8.926 30.696 1.00 89.00 74 GLN A C 1
ATOM 586 O O . GLN A 1 74 ? -7.751 -8.301 29.717 1.00 89.00 74 GLN A O 1
ATOM 591 N N . THR A 1 75 ? -8.269 -10.256 30.656 1.00 89.06 75 THR A N 1
ATOM 592 C CA . THR A 1 75 ? -7.922 -11.033 29.458 1.00 89.06 75 THR A CA 1
ATOM 593 C C . THR A 1 75 ? -8.769 -10.602 28.261 1.00 89.06 75 THR A C 1
ATOM 595 O O . THR A 1 75 ? -8.221 -10.362 27.189 1.00 89.06 75 THR A O 1
ATOM 598 N N . LEU A 1 76 ? -10.089 -10.460 28.427 1.00 89.00 76 LEU A N 1
ATOM 599 C CA . LEU A 1 76 ? -10.965 -10.059 27.318 1.00 89.00 76 LEU A CA 1
ATOM 600 C C . LEU A 1 76 ? -10.760 -8.600 26.906 1.00 89.00 76 LEU A C 1
ATOM 602 O O . LEU A 1 76 ? -10.799 -8.291 25.716 1.00 89.00 76 LEU A O 1
ATOM 606 N N . GLN A 1 77 ? -10.501 -7.727 27.879 1.00 91.12 77 GLN A N 1
ATOM 607 C CA . GLN A 1 77 ? -10.119 -6.338 27.640 1.00 91.12 77 GLN A CA 1
ATOM 608 C C . GLN A 1 77 ? -8.870 -6.260 26.748 1.00 91.12 77 GLN A C 1
ATOM 610 O O . GLN A 1 77 ? -8.905 -5.597 25.714 1.00 91.12 77 GLN A O 1
ATOM 615 N N . HIS A 1 78 ? -7.798 -6.981 27.094 1.00 90.81 78 HIS A N 1
ATOM 616 C CA . HIS A 1 78 ? -6.570 -7.014 26.296 1.00 90.81 78 HIS A CA 1
ATOM 617 C C . HIS A 1 78 ? -6.803 -7.569 24.890 1.00 90.81 78 HIS A C 1
ATOM 619 O O . HIS A 1 78 ? -6.377 -6.945 23.926 1.00 90.81 78 HIS A O 1
ATOM 625 N N . VAL A 1 79 ? -7.554 -8.668 24.751 1.00 91.00 79 VAL A N 1
ATOM 626 C CA . VAL A 1 79 ? -7.871 -9.228 23.426 1.00 91.00 79 VAL A CA 1
ATOM 627 C C . VAL A 1 79 ? -8.619 -8.215 22.556 1.00 91.00 79 VAL A C 1
ATOM 629 O O . VAL A 1 79 ? -8.320 -8.098 21.369 1.00 91.00 79 VAL A O 1
ATOM 632 N N . LEU A 1 80 ? -9.574 -7.465 23.117 1.00 91.81 80 LEU A N 1
ATOM 633 C CA . LEU A 1 80 ? -10.296 -6.437 22.366 1.00 91.81 80 LEU A CA 1
ATOM 634 C C . LEU A 1 80 ? -9.376 -5.283 21.943 1.00 91.81 80 LEU A C 1
ATOM 636 O O . LEU A 1 80 ? -9.439 -4.847 20.794 1.00 91.81 80 LEU A O 1
ATOM 640 N N . VAL A 1 81 ? -8.512 -4.815 22.847 1.00 91.69 81 VAL A N 1
ATOM 641 C CA . VAL A 1 81 ? -7.535 -3.749 22.569 1.00 91.69 81 VAL A CA 1
ATOM 642 C C . VAL A 1 81 ? -6.554 -4.168 21.478 1.00 91.69 81 VAL A C 1
ATOM 644 O O . VAL A 1 81 ? -6.368 -3.429 20.510 1.00 91.69 81 VAL A O 1
ATOM 647 N N . ASP A 1 82 ? -5.981 -5.364 21.596 1.00 92.06 82 ASP A N 1
ATOM 648 C CA . ASP A 1 82 ? -5.049 -5.913 20.613 1.00 92.06 82 ASP A CA 1
ATOM 649 C C . ASP A 1 82 ? -5.741 -6.077 19.259 1.00 92.06 82 ASP A C 1
ATOM 651 O O . ASP A 1 82 ? -5.211 -5.663 18.230 1.00 92.06 82 ASP A O 1
ATOM 655 N N . THR A 1 83 ? -6.985 -6.568 19.257 1.00 92.56 83 THR A N 1
ATOM 656 C CA . THR A 1 83 ? -7.768 -6.702 18.025 1.00 92.56 83 THR A CA 1
ATOM 657 C C . THR A 1 83 ? -8.014 -5.345 17.369 1.00 92.56 83 THR A C 1
ATOM 659 O O . THR A 1 83 ? -7.830 -5.219 16.164 1.00 92.56 83 THR A O 1
ATOM 662 N N . LEU A 1 84 ? -8.397 -4.312 18.126 1.00 91.81 84 LEU A N 1
ATOM 663 C CA . LEU A 1 84 ? -8.575 -2.957 17.590 1.00 91.81 84 LEU A CA 1
ATOM 664 C C . LEU A 1 84 ? -7.278 -2.405 16.984 1.00 91.81 84 LEU A C 1
ATOM 666 O O . LEU A 1 84 ? -7.310 -1.819 15.900 1.00 91.81 84 LEU A O 1
ATOM 670 N N . SER A 1 85 ? -6.149 -2.617 17.663 1.00 90.62 85 SER A N 1
ATOM 671 C CA . SER A 1 85 ? -4.821 -2.237 17.176 1.00 90.62 85 SER A CA 1
ATOM 672 C C . SER A 1 85 ? -4.489 -2.937 15.854 1.00 90.62 85 SER A C 1
ATOM 674 O O . SER A 1 85 ? -4.115 -2.286 14.875 1.00 90.62 85 SER A O 1
ATOM 676 N N . ASP A 1 86 ? -4.726 -4.248 15.780 1.00 91.25 86 ASP A N 1
ATOM 677 C CA . ASP A 1 86 ? -4.498 -5.047 14.578 1.00 91.25 86 ASP A CA 1
ATOM 678 C C . ASP A 1 86 ? -5.382 -4.601 13.408 1.00 91.25 86 ASP A C 1
ATOM 680 O O . ASP A 1 86 ? -4.891 -4.450 12.289 1.00 91.25 86 ASP A O 1
ATOM 684 N N . LEU A 1 87 ? -6.678 -4.351 13.642 1.00 91.00 87 LEU A N 1
ATOM 685 C CA . LEU A 1 87 ? -7.591 -3.875 12.594 1.00 91.00 87 LEU A CA 1
ATOM 686 C C . LEU A 1 87 ? -7.111 -2.549 11.987 1.00 91.00 87 LEU A C 1
ATOM 688 O O . LEU A 1 87 ? -7.136 -2.385 10.766 1.00 91.00 87 LEU A O 1
ATOM 692 N N . ARG A 1 88 ? -6.651 -1.616 12.830 1.00 89.56 88 ARG A N 1
ATOM 693 C CA . ARG A 1 88 ? -6.129 -0.311 12.394 1.00 89.56 88 ARG A CA 1
ATOM 694 C C . ARG A 1 88 ? -4.835 -0.463 11.604 1.00 89.56 88 ARG A C 1
ATOM 696 O O . ARG A 1 88 ? -4.724 0.090 10.514 1.00 89.56 88 ARG A O 1
ATOM 703 N N . LYS A 1 89 ? -3.907 -1.286 12.091 1.00 90.31 89 LYS A N 1
ATOM 704 C CA . LYS A 1 89 ? -2.647 -1.577 11.398 1.00 90.31 89 LYS A CA 1
ATOM 705 C C . LYS A 1 89 ? -2.869 -2.206 10.021 1.00 90.31 89 LYS A C 1
ATOM 707 O O . LYS A 1 89 ? -2.186 -1.865 9.061 1.00 90.31 89 LYS A O 1
ATOM 712 N N . GLU A 1 90 ? -3.835 -3.113 9.894 1.00 90.38 90 GLU A N 1
ATOM 713 C CA . GLU A 1 90 ? -4.198 -3.698 8.598 1.00 90.38 90 GLU A CA 1
ATOM 714 C C . GLU A 1 90 ? -4.754 -2.642 7.627 1.00 90.38 90 GLU A C 1
ATOM 716 O O . GLU A 1 90 ? -4.441 -2.675 6.433 1.00 90.38 90 GLU A O 1
ATOM 721 N N . ALA A 1 91 ? -5.526 -1.670 8.125 1.00 89.25 91 ALA A N 1
ATOM 722 C CA . ALA A 1 91 ? -6.096 -0.592 7.317 1.00 89.25 91 ALA A CA 1
ATOM 723 C C . ALA A 1 91 ? -5.037 0.359 6.715 1.00 89.25 91 ALA A C 1
ATOM 725 O O . ALA A 1 91 ? -5.223 0.849 5.596 1.00 89.25 91 ALA A O 1
ATOM 726 N N . GLU A 1 92 ? -3.905 0.575 7.399 1.00 86.19 92 GLU A N 1
ATOM 727 C CA . GLU A 1 92 ? -2.818 1.471 6.951 1.00 86.19 92 GLU A CA 1
ATOM 728 C C . GLU A 1 92 ? -2.230 1.083 5.581 1.00 86.19 92 GLU A C 1
ATOM 730 O O . GLU A 1 92 ? -1.731 1.930 4.836 1.00 86.19 92 GLU A O 1
ATOM 735 N N . SER A 1 93 ? -2.326 -0.197 5.208 1.00 81.94 93 SER A N 1
ATOM 736 C CA . SER A 1 93 ? -1.853 -0.721 3.917 1.00 81.94 93 SER A CA 1
ATOM 737 C C . SER A 1 93 ? -2.652 -0.213 2.701 1.00 81.94 93 SER A C 1
ATOM 739 O O . SER A 1 93 ? -2.172 -0.239 1.558 1.00 81.94 93 SER A O 1
ATOM 741 N N . VAL A 1 94 ? -3.882 0.263 2.922 1.00 87.25 94 VAL A N 1
ATOM 742 C CA . VAL A 1 94 ? -4.761 0.811 1.879 1.00 87.25 94 VAL A CA 1
ATOM 743 C C . VAL A 1 94 ? -4.670 2.331 1.851 1.00 87.25 94 VAL A C 1
ATOM 745 O O . VAL A 1 94 ? -4.452 2.902 0.782 1.00 87.25 94 VAL A O 1
ATOM 748 N N . THR A 1 95 ? -4.760 2.969 3.018 1.00 84.56 95 THR A N 1
ATOM 749 C CA . THR A 1 95 ? -4.596 4.417 3.190 1.00 84.56 95 THR A CA 1
ATOM 750 C C . THR A 1 95 ? -3.663 4.689 4.366 1.00 84.56 95 THR A C 1
ATOM 752 O O . THR A 1 95 ? -3.998 4.268 5.470 1.00 84.56 95 THR A O 1
ATOM 755 N N . PRO A 1 96 ? -2.579 5.468 4.207 1.00 79.19 96 PRO A N 1
ATOM 756 C CA . PRO A 1 96 ? -1.692 5.832 5.316 1.00 79.19 96 PRO A CA 1
ATOM 757 C C . PRO A 1 96 ? -2.284 6.940 6.210 1.00 79.19 96 PRO A C 1
ATOM 759 O O . PRO A 1 96 ? -1.551 7.714 6.825 1.00 79.19 96 PRO A O 1
ATOM 762 N N . ALA A 1 97 ? -3.614 7.051 6.245 1.00 75.31 97 ALA A N 1
ATOM 763 C CA . ALA A 1 97 ? -4.326 7.960 7.124 1.00 75.31 97 ALA A CA 1
ATOM 764 C C . ALA A 1 97 ? -4.098 7.520 8.572 1.00 75.31 97 ALA A C 1
ATOM 766 O O . ALA A 1 97 ? -4.326 6.358 8.903 1.00 75.31 97 ALA A O 1
ATOM 767 N N . ASN A 1 98 ? -3.655 8.445 9.421 1.00 67.19 98 ASN A N 1
ATOM 768 C CA . ASN A 1 98 ? -3.510 8.174 10.844 1.00 67.19 98 ASN A CA 1
ATOM 769 C C . ASN A 1 98 ? -4.797 8.579 11.568 1.00 67.19 98 ASN A C 1
ATOM 771 O O . ASN A 1 98 ? -5.275 9.699 11.373 1.00 67.19 98 ASN A O 1
ATOM 775 N N . ASP A 1 99 ? -5.336 7.694 12.401 1.00 67.38 99 ASP A N 1
ATOM 776 C CA . ASP A 1 99 ? -6.415 8.059 13.316 1.00 67.38 99 ASP A CA 1
ATOM 777 C C . ASP A 1 99 ? -5.838 8.832 14.508 1.00 67.38 99 ASP A C 1
ATOM 779 O O . ASP A 1 99 ? -4.747 8.542 15.000 1.00 67.38 99 ASP A O 1
ATOM 783 N N . THR A 1 100 ? -6.574 9.840 14.958 1.00 66.38 100 THR A N 1
ATOM 784 C CA . THR A 1 100 ? -6.239 10.603 16.165 1.00 66.38 100 THR A CA 1
ATOM 785 C C . THR A 1 100 ? -6.793 9.963 17.433 1.00 66.38 100 THR A C 1
ATOM 787 O O . THR A 1 100 ? -6.366 10.331 18.522 1.00 66.38 100 THR A O 1
ATOM 790 N N . GLU A 1 101 ? -7.734 9.018 17.319 1.00 70.19 101 GLU A N 1
ATOM 791 C CA . GLU A 1 101 ? -8.295 8.320 18.471 1.00 70.19 101 GLU A CA 1
ATOM 792 C C . GLU A 1 101 ? -7.423 7.117 18.857 1.00 70.19 101 GLU A C 1
ATOM 794 O O . GLU A 1 101 ? -7.288 6.168 18.090 1.00 70.19 101 GLU A O 1
ATOM 799 N N . HIS A 1 102 ? -6.829 7.109 20.053 1.00 76.50 102 HIS A N 1
ATOM 800 C CA . HIS A 1 102 ? -5.992 5.994 20.535 1.00 76.50 102 HIS A CA 1
ATOM 801 C C . HIS A 1 102 ? -6.774 5.019 21.427 1.00 76.50 102 HIS A C 1
ATOM 803 O O . HIS A 1 102 ? -7.581 5.450 22.241 1.00 76.50 102 HIS A O 1
ATOM 809 N N . VAL A 1 103 ? -6.511 3.710 21.330 1.00 78.38 103 VAL A N 1
ATOM 810 C CA . VAL A 1 103 ? -7.135 2.687 22.197 1.00 78.38 103 VAL A CA 1
ATOM 811 C C . VAL A 1 103 ? -6.207 2.355 23.361 1.00 78.38 103 VAL A C 1
ATOM 813 O O . VAL A 1 103 ? -5.018 2.120 23.153 1.00 78.38 103 VAL A O 1
ATOM 816 N N . LEU A 1 104 ? -6.747 2.306 24.581 1.00 77.62 104 LEU A N 1
ATOM 817 C CA . LEU A 1 104 ? -5.979 2.033 25.796 1.00 77.62 104 LEU A CA 1
ATOM 818 C C . LEU A 1 104 ? -6.512 0.824 26.565 1.00 77.62 104 LEU A C 1
ATOM 820 O O . LEU A 1 104 ? -7.711 0.719 26.829 1.00 77.62 104 LEU A O 1
ATOM 824 N N . SER A 1 105 ? -5.586 -0.055 26.966 1.00 66.94 105 SER A N 1
ATOM 825 C CA . SER A 1 105 ? -5.857 -1.234 27.798 1.00 66.94 105 SER A CA 1
ATOM 826 C C . SER A 1 105 ? -5.832 -0.952 29.293 1.00 66.94 105 SER A C 1
ATOM 828 O O . SER A 1 105 ? -6.523 -1.611 30.052 1.00 66.94 105 SER A O 1
ATOM 830 N N . GLU A 1 106 ? -5.011 -0.011 29.751 1.00 64.06 106 GLU A N 1
ATOM 831 C CA . GLU A 1 106 ? -4.916 0.330 31.168 1.00 64.06 106 GLU A CA 1
ATOM 832 C C . GLU A 1 106 ? -4.497 1.796 31.264 1.00 64.06 106 GLU A C 1
ATOM 834 O O . GLU A 1 106 ? -3.402 2.176 30.842 1.00 64.06 106 GLU A O 1
ATOM 839 N N . PHE A 1 107 ? -5.383 2.655 31.762 1.00 56.72 107 PHE A N 1
ATOM 840 C CA . PHE A 1 107 ? -5.099 4.084 31.851 1.00 56.72 107 PHE A CA 1
ATOM 841 C C . PHE A 1 107 ? -4.151 4.346 33.032 1.00 56.72 107 PHE A C 1
ATOM 843 O O . PHE A 1 107 ? -4.574 4.646 34.145 1.00 56.72 107 PHE A O 1
ATOM 850 N N . LYS A 1 108 ? -2.841 4.202 32.810 1.00 55.00 108 LYS A N 1
ATOM 851 C CA . LYS A 1 108 ? -1.794 4.652 33.740 1.00 55.00 108 LYS A CA 1
ATOM 852 C C . LYS A 1 108 ? -1.154 5.920 33.184 1.00 55.00 108 LYS A C 1
ATOM 854 O O . LYS A 1 108 ? -0.095 5.872 32.566 1.00 55.00 108 LYS A O 1
ATOM 859 N N . LEU A 1 109 ? -1.799 7.068 33.408 1.00 58.47 109 LEU A N 1
ATOM 860 C CA . LEU A 1 109 ? -1.167 8.372 33.177 1.00 58.47 109 LEU A CA 1
ATOM 861 C C . LEU A 1 109 ? 0.179 8.418 33.924 1.00 58.47 109 LEU A C 1
ATOM 863 O O . LEU A 1 109 ? 0.202 8.058 35.108 1.00 58.47 109 LEU A O 1
ATOM 867 N N . PRO A 1 110 ? 1.286 8.859 33.304 1.00 57.69 110 PRO A N 1
ATOM 868 C CA . PRO A 1 110 ? 2.550 9.018 34.013 1.00 57.69 110 PRO A CA 1
ATOM 869 C C . PRO A 1 110 ? 2.354 9.946 35.217 1.00 57.69 110 PRO A C 1
ATOM 871 O O . PRO A 1 110 ? 1.706 10.988 35.117 1.00 57.69 110 PRO A O 1
ATOM 874 N N . ASP A 1 111 ? 2.867 9.531 36.375 1.00 63.62 111 ASP A N 1
ATOM 875 C CA . ASP A 1 111 ? 2.720 10.288 37.616 1.00 63.62 111 ASP A CA 1
ATOM 876 C C . ASP A 1 111 ? 3.744 11.425 37.646 1.00 63.62 111 ASP A C 1
ATOM 878 O O . ASP A 1 111 ? 4.875 11.264 38.103 1.00 63.62 111 ASP A O 1
ATOM 882 N N . ILE A 1 112 ? 3.393 12.555 37.038 1.00 72.69 112 ILE A N 1
ATOM 883 C CA . ILE A 1 112 ? 4.272 13.721 36.995 1.00 72.69 112 ILE A CA 1
ATOM 884 C C . ILE A 1 112 ? 3.994 14.546 38.243 1.00 72.69 112 ILE A C 1
ATOM 886 O O . ILE A 1 112 ? 2.907 15.101 38.422 1.00 72.69 112 ILE A O 1
ATOM 890 N N . THR A 1 113 ? 4.985 14.615 39.121 1.00 74.62 113 THR A N 1
ATOM 891 C CA . THR A 1 113 ? 4.923 15.451 40.313 1.00 74.62 113 THR A CA 1
ATOM 892 C C . THR A 1 113 ? 5.288 16.887 39.955 1.00 74.62 113 THR A C 1
ATOM 894 O O . THR A 1 113 ? 6.242 17.151 39.219 1.00 74.62 113 THR A O 1
ATOM 897 N N . VAL A 1 114 ? 4.511 17.849 40.455 1.00 74.38 114 VAL A N 1
ATOM 898 C CA . VAL A 1 114 ? 4.830 19.270 40.279 1.00 74.38 114 VAL A CA 1
ATOM 899 C C . VAL A 1 114 ? 6.093 19.587 41.092 1.00 74.38 114 VAL A C 1
ATOM 901 O O . VAL A 1 114 ? 6.099 19.341 42.307 1.00 74.38 114 VAL A O 1
ATOM 904 N N . PRO A 1 115 ? 7.147 20.156 40.472 1.00 65.12 115 PRO A N 1
ATOM 905 C CA . PRO A 1 115 ? 8.408 20.436 41.151 1.00 65.12 115 PRO A CA 1
ATOM 906 C C . PRO A 1 115 ? 8.208 21.207 42.461 1.00 65.12 115 PRO A C 1
ATOM 908 O O . PRO A 1 115 ? 7.604 22.278 42.473 1.00 65.12 115 PRO A O 1
ATOM 911 N N . GLY A 1 116 ? 8.721 20.656 43.564 1.00 71.19 116 GLY A N 1
ATOM 912 C CA . GLY A 1 116 ? 8.687 21.290 44.886 1.00 71.19 116 GLY A CA 1
ATOM 913 C C . GLY A 1 116 ? 7.380 21.145 45.674 1.00 71.19 116 GLY A C 1
ATOM 914 O O . GLY A 1 116 ? 7.262 21.775 46.721 1.00 71.19 116 GLY A O 1
ATOM 915 N N . THR A 1 117 ? 6.409 20.347 45.210 1.00 75.12 117 THR A N 1
ATOM 916 C CA . THR A 1 117 ? 5.133 20.157 45.934 1.00 75.12 117 THR A CA 1
ATOM 917 C C . THR A 1 117 ? 4.751 18.701 46.206 1.00 75.12 117 THR A C 1
ATOM 919 O O . THR A 1 117 ? 3.758 18.486 46.888 1.00 75.12 117 THR A O 1
ATOM 922 N N . ASP A 1 118 ? 5.494 17.713 45.687 1.00 73.75 118 ASP A N 1
ATOM 923 C CA . ASP A 1 118 ? 5.180 16.265 45.742 1.00 73.75 118 ASP A CA 1
ATOM 924 C C . ASP A 1 118 ? 3.750 15.885 45.289 1.00 73.75 118 ASP A C 1
ATOM 926 O O . ASP A 1 118 ? 3.323 14.738 45.412 1.00 73.75 118 ASP A O 1
ATOM 930 N N . LEU A 1 119 ? 3.002 16.830 44.713 1.00 76.06 119 LEU A N 1
ATOM 931 C CA . LEU A 1 119 ? 1.639 16.637 44.244 1.00 76.06 119 LEU A CA 1
ATOM 932 C C . LEU A 1 119 ? 1.650 16.125 42.806 1.00 76.06 119 LEU A C 1
ATOM 934 O O . LEU A 1 119 ? 2.233 16.743 41.911 1.00 76.06 119 LEU A O 1
ATOM 938 N N . SER A 1 120 ? 0.954 15.012 42.592 1.00 79.19 120 SER A N 1
ATOM 939 C CA . SER A 1 120 ? 0.658 14.464 41.271 1.00 79.19 120 SER A CA 1
ATOM 940 C C . SER A 1 120 ? -0.290 15.371 40.488 1.00 79.19 120 SER A C 1
ATOM 942 O O . SER A 1 120 ? -1.330 15.784 41.007 1.00 79.19 120 SER A O 1
ATOM 944 N N . ILE A 1 121 ? 0.004 15.617 39.209 1.00 75.56 121 ILE A N 1
ATOM 945 C CA . ILE A 1 121 ? -0.946 16.274 38.293 1.00 75.56 121 ILE A CA 1
ATOM 946 C C . ILE A 1 121 ? -1.980 15.312 37.690 1.00 75.56 121 ILE A C 1
ATOM 948 O O . ILE A 1 121 ? -2.875 15.767 36.978 1.00 75.56 121 ILE A O 1
ATOM 952 N N . ARG A 1 122 ? -1.900 14.001 37.961 1.00 73.19 122 ARG A N 1
ATOM 953 C CA . ARG A 1 122 ? -2.798 12.993 37.369 1.00 73.19 122 ARG A CA 1
ATOM 954 C C . ARG A 1 122 ? -4.287 13.306 37.596 1.00 73.19 122 ARG A C 1
ATOM 956 O O . ARG A 1 122 ? -5.006 13.366 36.599 1.00 73.19 122 ARG A O 1
ATOM 963 N N . PRO A 1 123 ? -4.760 13.607 38.825 1.00 73.50 123 PRO A N 1
ATOM 964 C CA . PRO A 1 123 ? -6.180 13.884 39.057 1.00 73.50 123 PRO A CA 1
ATOM 965 C C . PRO A 1 123 ? -6.672 15.130 38.312 1.00 73.50 123 PRO A C 1
ATOM 967 O O . PRO A 1 123 ? -7.831 15.206 37.918 1.00 73.50 123 PRO A O 1
ATOM 970 N N . LEU A 1 124 ? -5.789 16.111 38.092 1.00 69.62 124 LEU A N 1
ATOM 971 C CA . LEU A 1 124 ? -6.110 17.323 37.336 1.00 69.62 124 LEU A CA 1
ATOM 972 C C . LEU A 1 124 ? -6.269 17.026 35.842 1.00 69.62 124 LEU A C 1
ATOM 974 O O . LEU A 1 124 ? -7.176 17.570 35.216 1.00 69.62 124 LEU A O 1
ATOM 978 N N . ILE A 1 125 ? -5.423 16.155 35.280 1.00 68.94 125 ILE A N 1
ATOM 979 C CA . ILE A 1 125 ? -5.538 15.710 33.885 1.00 68.94 125 ILE A CA 1
ATOM 980 C C . ILE A 1 125 ? -6.827 14.901 33.699 1.00 68.94 125 ILE A C 1
ATOM 982 O O . ILE A 1 125 ? -7.597 15.194 32.788 1.00 68.94 125 ILE A O 1
ATOM 986 N N . GLU A 1 126 ? -7.109 13.941 34.582 1.00 69.62 126 GLU A N 1
ATOM 987 C CA . GLU A 1 126 ? -8.341 13.135 34.539 1.00 69.62 126 GLU A CA 1
ATOM 988 C C . GLU A 1 126 ? -9.596 14.008 34.657 1.00 69.62 126 GLU A C 1
ATOM 990 O O . GLU A 1 126 ? -10.530 13.886 33.859 1.00 69.62 126 GLU A O 1
ATOM 995 N N . PHE A 1 127 ? -9.598 14.951 35.602 1.00 69.88 127 PHE A N 1
ATOM 996 C CA . PHE A 1 127 ? -10.693 15.899 35.772 1.00 69.88 127 PHE A CA 1
ATOM 997 C C . PHE A 1 127 ? -10.881 16.786 34.536 1.00 69.88 127 PHE A C 1
ATOM 999 O O . PHE A 1 127 ? -12.008 16.965 34.073 1.00 69.88 127 PHE A O 1
ATOM 1006 N N . ALA A 1 128 ? -9.792 17.301 33.957 1.00 67.50 128 ALA A N 1
ATOM 1007 C CA . ALA A 1 128 ? -9.848 18.120 32.751 1.00 67.50 128 ALA A CA 1
ATOM 1008 C C . ALA A 1 128 ? -10.402 17.337 31.551 1.00 67.50 128 ALA A C 1
ATOM 1010 O O . ALA A 1 128 ? -11.265 17.846 30.840 1.00 67.50 128 ALA A O 1
ATOM 1011 N N . ARG A 1 129 ? -9.968 16.090 31.339 1.00 71.31 129 ARG A N 1
ATOM 1012 C CA . ARG A 1 129 ? -10.467 15.234 30.248 1.00 71.31 129 ARG A CA 1
ATOM 1013 C C . ARG A 1 129 ? -11.946 14.891 30.411 1.00 71.31 129 ARG A C 1
ATOM 1015 O O . ARG A 1 129 ? -12.706 14.982 29.447 1.00 71.31 129 ARG A O 1
ATOM 1022 N N . THR A 1 130 ? -12.364 14.605 31.645 1.00 67.19 130 THR A N 1
ATOM 1023 C CA . THR A 1 130 ? -13.768 14.342 31.993 1.00 67.19 130 THR A CA 1
ATOM 1024 C C . THR A 1 130 ? -14.644 15.574 31.748 1.00 67.19 130 THR A C 1
ATOM 1026 O O . THR A 1 130 ? -15.707 15.467 31.136 1.00 67.19 130 THR A O 1
ATOM 1029 N N . LEU A 1 131 ? -14.194 16.764 32.165 1.00 66.31 131 LEU A N 1
ATOM 1030 C CA . LEU A 1 131 ? -14.895 18.029 31.908 1.00 66.31 131 LEU A CA 1
ATOM 1031 C C . LEU A 1 131 ? -15.006 18.347 30.416 1.00 66.31 131 LEU A C 1
ATOM 1033 O O . LEU A 1 131 ? -16.029 18.867 29.972 1.00 66.31 131 LEU A O 1
ATOM 1037 N N . LEU A 1 132 ? -13.957 18.045 29.653 1.00 66.94 132 LEU A N 1
ATOM 1038 C CA . LEU A 1 132 ? -13.901 18.312 28.220 1.00 66.94 132 LEU A CA 1
ATOM 1039 C C . LEU A 1 132 ? -14.658 17.275 27.381 1.00 66.94 132 LEU A C 1
ATOM 1041 O O . LEU A 1 132 ? -14.752 17.484 26.174 1.00 66.94 132 LEU A O 1
ATOM 1045 N N . LYS A 1 133 ? -15.196 16.198 27.986 1.00 67.06 133 LYS A N 1
ATOM 1046 C CA . LYS A 1 133 ? -15.943 15.136 27.290 1.00 67.06 133 LYS A CA 1
ATOM 1047 C C . LYS A 1 133 ? -15.225 14.691 26.010 1.00 67.06 133 LYS A C 1
ATOM 1049 O O . LYS A 1 133 ? -15.775 14.817 24.919 1.00 67.06 133 LYS A O 1
ATOM 1054 N N . ARG A 1 134 ? -13.963 14.262 26.126 1.00 71.25 134 ARG A N 1
ATOM 1055 C CA . ARG A 1 134 ? -13.136 13.888 24.956 1.00 71.25 134 ARG A CA 1
ATOM 1056 C C . ARG A 1 134 ? -12.946 12.394 24.759 1.00 71.25 134 ARG A C 1
ATOM 1058 O O . ARG A 1 134 ? -12.595 11.994 23.655 1.00 71.25 134 ARG A O 1
ATOM 1065 N N . ASP A 1 135 ? -13.176 11.609 25.804 1.00 78.44 135 ASP A N 1
ATOM 1066 C CA . ASP A 1 135 ? -12.818 10.196 25.816 1.00 78.44 135 ASP A CA 1
ATOM 1067 C C . ASP A 1 135 ? -14.050 9.320 25.605 1.00 78.44 135 ASP A C 1
ATOM 1069 O O . ASP A 1 135 ? -15.098 9.535 26.222 1.00 78.44 135 ASP A O 1
ATOM 1073 N N . SER A 1 136 ? -13.899 8.335 24.729 1.00 86.69 136 SER A N 1
ATOM 1074 C CA . SER A 1 136 ? -14.856 7.254 24.526 1.00 86.69 136 SER A CA 1
ATOM 1075 C C . SER A 1 136 ? -14.552 6.132 25.523 1.00 86.69 136 SER A C 1
ATOM 1077 O O . SER A 1 136 ? -13.393 5.930 25.895 1.00 86.69 136 SER A O 1
ATOM 1079 N N . SER A 1 137 ? -15.552 5.352 25.934 1.00 89.50 137 SER A N 1
ATOM 1080 C CA . SER A 1 137 ? -15.307 4.142 26.729 1.00 89.50 137 SER A CA 1
ATOM 1081 C C . SER A 1 137 ? -16.040 2.923 26.193 1.00 89.50 137 SER A C 1
ATOM 1083 O O . SER A 1 137 ? -17.155 3.020 25.691 1.00 89.50 137 SER A O 1
ATOM 1085 N N . VAL A 1 138 ? -15.405 1.758 26.288 1.00 91.94 138 VAL A N 1
ATOM 1086 C CA . VAL A 1 138 ? -15.999 0.466 25.947 1.00 91.94 138 VAL A CA 1
ATOM 1087 C C . VAL A 1 138 ? -16.102 -0.353 27.216 1.00 91.94 138 VAL A C 1
ATOM 1089 O O . VAL A 1 138 ? -15.097 -0.608 27.870 1.00 91.94 138 VAL A O 1
ATOM 1092 N N . TYR A 1 139 ? -17.309 -0.788 27.547 1.00 91.44 139 TYR A N 1
ATOM 1093 C CA . TYR A 1 139 ? -17.577 -1.588 28.737 1.00 91.44 139 TYR A CA 1
ATOM 1094 C C . TYR A 1 139 ? -18.661 -2.618 28.448 1.00 91.44 139 TYR A C 1
ATOM 1096 O O . TYR A 1 139 ? -19.399 -2.527 27.462 1.00 91.44 139 TYR A O 1
ATOM 1104 N N . GLY A 1 140 ? -18.773 -3.616 29.316 1.00 91.88 140 GLY A N 1
ATOM 1105 C CA . GLY A 1 140 ? -19.811 -4.621 29.182 1.00 91.88 140 GLY A CA 1
ATOM 1106 C C . GLY A 1 140 ? -19.483 -5.922 29.881 1.00 91.88 140 GLY A C 1
ATOM 1107 O O . GLY A 1 140 ? -18.582 -5.995 30.720 1.00 91.88 140 GLY A O 1
ATOM 1108 N N . THR A 1 141 ? -20.253 -6.949 29.541 1.00 91.81 141 THR A N 1
ATOM 1109 C CA . THR A 1 141 ? -20.187 -8.247 30.205 1.00 91.81 141 THR A CA 1
ATOM 1110 C C . THR A 1 141 ? -20.283 -9.401 29.211 1.00 91.81 141 THR A C 1
ATOM 1112 O O . THR A 1 141 ? -20.862 -9.282 28.128 1.00 91.81 141 THR A O 1
ATOM 1115 N N . VAL A 1 142 ? -19.711 -10.542 29.590 1.00 91.00 142 VAL A N 1
ATOM 1116 C CA . VAL A 1 142 ? -19.867 -11.830 28.911 1.00 91.00 142 VAL A CA 1
ATOM 1117 C C . VAL A 1 142 ? -20.460 -12.821 29.905 1.00 91.00 142 VAL A C 1
ATOM 1119 O O . VAL A 1 142 ? -19.873 -13.119 30.947 1.00 91.00 142 VAL A O 1
ATOM 1122 N N . VAL A 1 143 ? -21.648 -13.328 29.585 1.00 88.94 143 VAL A N 1
ATOM 1123 C CA . VAL A 1 143 ? -22.420 -14.238 30.439 1.00 88.94 143 VAL A CA 1
ATOM 1124 C C . VAL A 1 143 ? -22.641 -15.586 29.755 1.00 88.94 143 VAL A C 1
ATOM 1126 O O . VAL A 1 143 ? -22.593 -15.687 28.532 1.00 88.94 143 VAL A O 1
ATOM 1129 N N . GLY A 1 144 ? -22.911 -16.630 30.543 1.00 85.62 144 GLY A N 1
ATOM 1130 C CA . GLY A 1 144 ? -23.075 -18.006 30.056 1.00 85.62 144 GLY A CA 1
ATOM 1131 C C . GLY A 1 144 ? -21.796 -18.833 30.182 1.00 85.62 144 GLY A C 1
ATOM 1132 O O . GLY A 1 144 ? -20.970 -18.563 31.057 1.00 85.62 144 GLY A O 1
ATOM 1133 N N . THR A 1 145 ? -21.644 -19.837 29.318 1.00 80.38 145 THR A N 1
ATOM 1134 C CA . THR A 1 145 ? -20.490 -20.748 29.273 1.00 80.38 145 THR A CA 1
ATOM 1135 C C . THR A 1 145 ? -19.647 -20.499 28.019 1.00 80.38 145 THR A C 1
ATOM 1137 O O . THR A 1 145 ? -20.179 -20.017 27.023 1.00 80.38 145 THR A O 1
ATOM 1140 N N . PRO A 1 146 ? -18.361 -20.887 27.990 1.00 74.00 146 PRO A N 1
ATOM 1141 C CA . PRO A 1 146 ? -17.532 -20.786 26.780 1.00 74.00 146 PRO A CA 1
ATOM 1142 C C . PRO A 1 146 ? -18.131 -21.457 25.528 1.00 74.00 146 PRO A C 1
ATOM 1144 O O . PRO A 1 146 ? -17.933 -20.982 24.415 1.00 74.00 146 PRO A O 1
ATOM 1147 N N . SER A 1 147 ? -18.930 -22.513 25.708 1.00 72.31 147 SER A N 1
ATOM 1148 C CA . SER A 1 147 ? -19.665 -23.201 24.638 1.00 72.31 147 SER A CA 1
ATOM 1149 C C . SER A 1 147 ? -20.963 -22.503 24.198 1.00 72.31 147 SER A C 1
ATOM 1151 O O . SER A 1 147 ? -21.444 -22.730 23.088 1.00 72.31 147 SER A O 1
ATOM 1153 N N . SER A 1 148 ? -21.546 -21.665 25.056 1.00 82.00 148 SER A N 1
ATOM 1154 C CA . SER A 1 148 ? -22.812 -20.964 24.834 1.00 82.00 148 SER A CA 1
ATOM 1155 C C . SER A 1 148 ? -22.836 -19.687 25.671 1.00 82.00 148 SER A C 1
ATOM 1157 O O . SER A 1 148 ? -23.265 -19.690 26.830 1.00 82.00 148 SER A O 1
ATOM 1159 N N . PHE A 1 149 ? -22.377 -18.589 25.077 1.00 86.31 149 PHE A N 1
ATOM 1160 C CA . PHE A 1 149 ? -22.284 -17.294 25.741 1.00 86.31 149 PHE A CA 1
ATOM 1161 C C . PHE A 1 149 ? -23.136 -16.234 25.051 1.00 86.31 149 PHE A C 1
ATOM 1163 O O . PHE A 1 149 ? -23.468 -16.343 23.867 1.00 86.31 149 PHE A O 1
ATOM 1170 N N . ALA A 1 150 ? -23.447 -15.193 25.817 1.00 86.38 150 ALA A N 1
ATOM 1171 C CA . ALA A 1 150 ? -23.932 -13.921 25.317 1.00 86.38 150 ALA A CA 1
ATOM 1172 C C . ALA A 1 150 ? -22.936 -12.829 25.716 1.00 86.38 150 ALA A C 1
ATOM 1174 O O . ALA A 1 150 ? -22.589 -12.678 26.889 1.00 86.38 150 ALA A O 1
ATOM 1175 N N . MET A 1 151 ? -22.473 -12.078 24.724 1.00 89.50 151 MET A N 1
ATOM 1176 C CA . MET A 1 151 ? -21.609 -10.916 24.907 1.00 89.50 151 MET A CA 1
ATOM 1177 C C . MET A 1 151 ? -22.437 -9.643 24.761 1.00 89.50 151 MET A C 1
ATOM 1179 O O . MET A 1 151 ? -23.106 -9.469 23.747 1.00 89.50 151 MET A O 1
ATOM 1183 N N . MET A 1 152 ? -22.385 -8.768 25.762 1.00 90.75 152 MET A N 1
ATOM 1184 C CA . MET A 1 152 ? -23.094 -7.490 25.788 1.00 90.75 152 MET A CA 1
ATOM 1185 C C . MET A 1 152 ? -22.075 -6.374 25.999 1.00 90.75 152 MET A C 1
ATOM 1187 O O . MET A 1 152 ? -21.770 -6.010 27.133 1.00 90.75 152 MET A O 1
ATOM 1191 N N . LEU A 1 153 ? -21.526 -5.856 24.901 1.00 93.12 153 LEU A N 1
ATOM 1192 C CA . LEU A 1 153 ? -20.572 -4.748 24.918 1.00 93.12 153 LEU A CA 1
ATOM 1193 C C . LEU A 1 153 ? -21.235 -3.460 24.429 1.00 93.12 153 LEU A C 1
ATOM 1195 O O . LEU A 1 153 ? -22.063 -3.472 23.517 1.00 93.12 153 LEU A O 1
ATOM 1199 N N . THR A 1 154 ? -20.864 -2.343 25.043 1.00 93.56 154 THR A N 1
ATOM 1200 C CA . THR A 1 154 ? -21.355 -1.006 24.710 1.00 93.56 154 THR A CA 1
ATOM 1201 C C . THR A 1 154 ? -20.173 -0.065 24.543 1.00 93.56 154 THR A C 1
ATOM 1203 O O . THR A 1 154 ? -19.314 0.011 25.418 1.00 93.56 154 THR A O 1
ATOM 1206 N N . LEU A 1 155 ? -20.146 0.660 23.428 1.00 92.44 155 LEU A N 1
ATOM 1207 C CA . LEU A 1 155 ? -19.300 1.833 23.244 1.00 92.44 155 LEU A CA 1
ATOM 1208 C C . LEU A 1 155 ? -20.088 3.061 23.691 1.00 92.44 155 LEU A C 1
ATOM 1210 O O . LEU A 1 155 ? -21.236 3.247 23.291 1.00 92.44 155 LEU A O 1
ATOM 1214 N N . ARG A 1 156 ? -19.471 3.903 24.505 1.00 91.06 156 ARG A N 1
ATOM 1215 C CA . ARG A 1 156 ? -19.977 5.206 24.908 1.00 91.06 156 ARG A CA 1
ATOM 1216 C C . ARG A 1 156 ? -19.103 6.282 24.289 1.00 91.06 156 ARG A C 1
ATOM 1218 O O . ARG A 1 156 ? -17.914 6.348 24.580 1.00 91.06 156 ARG A O 1
ATOM 1225 N N . ASP A 1 157 ? -19.722 7.123 23.475 1.00 85.94 157 ASP A N 1
ATOM 1226 C CA . ASP A 1 157 ? -19.092 8.290 22.875 1.00 85.94 157 ASP A CA 1
ATOM 1227 C C . ASP A 1 157 ? -18.820 9.373 23.928 1.00 85.94 157 ASP A C 1
ATOM 1229 O O . ASP A 1 157 ? -19.492 9.421 24.971 1.00 85.94 157 ASP A O 1
ATOM 1233 N N . PRO A 1 158 ? -17.915 10.322 23.638 1.00 80.00 158 PRO A N 1
ATOM 1234 C CA . PRO A 1 158 ? -17.590 11.391 24.573 1.00 80.00 158 PRO A CA 1
ATOM 1235 C C . PRO A 1 158 ? -18.795 12.286 24.916 1.00 80.00 158 PRO A C 1
ATOM 1237 O O . PRO A 1 158 ? -18.933 12.786 26.034 1.00 80.00 158 PRO A O 1
ATOM 1240 N N . ASP A 1 159 ? -19.735 12.445 23.981 1.00 80.25 159 ASP A N 1
ATOM 1241 C CA . ASP A 1 159 ? -20.985 13.182 24.199 1.00 80.25 159 ASP A CA 1
ATOM 1242 C C . ASP A 1 159 ? -22.034 12.408 25.023 1.00 80.25 159 ASP A C 1
ATOM 1244 O O . ASP A 1 159 ? -23.039 12.989 25.447 1.00 80.25 159 ASP A O 1
ATOM 1248 N N . GLY A 1 160 ? -21.767 11.136 25.326 1.00 83.00 160 GLY A N 1
ATOM 1249 C CA . GLY A 1 160 ? -22.613 10.246 26.110 1.00 83.00 160 GLY A CA 1
ATOM 1250 C C . GLY A 1 160 ? -23.566 9.381 25.288 1.00 83.00 160 GLY A C 1
ATOM 1251 O O . GLY A 1 160 ? -24.317 8.612 25.892 1.00 83.00 160 GLY A O 1
ATOM 1252 N N . ARG A 1 161 ? -23.554 9.468 23.949 1.00 87.06 161 ARG A N 1
ATOM 1253 C CA . ARG A 1 161 ? -24.278 8.511 23.100 1.00 87.06 161 ARG A CA 1
ATOM 1254 C C . ARG A 1 161 ? -23.703 7.112 23.288 1.00 87.06 161 ARG A C 1
ATOM 1256 O O . ARG A 1 161 ? -22.523 6.949 23.578 1.00 87.06 161 ARG A O 1
ATOM 1263 N N . THR A 1 162 ? -24.554 6.101 23.163 1.00 90.69 162 THR A N 1
ATOM 1264 C CA . THR A 1 162 ? -24.146 4.704 23.321 1.00 90.69 162 THR A CA 1
ATOM 1265 C C . THR A 1 162 ? -24.445 3.916 22.058 1.00 90.69 162 THR A C 1
ATOM 1267 O O . THR A 1 162 ? -25.472 4.123 21.411 1.00 90.69 162 THR A O 1
ATOM 1270 N N . VAL A 1 163 ? -23.533 3.015 21.714 1.00 89.06 163 VAL A N 1
ATOM 1271 C CA . VAL A 1 163 ? -23.613 2.108 20.574 1.00 89.06 163 VAL A CA 1
ATOM 1272 C C . VAL A 1 163 ? -23.452 0.692 21.105 1.00 89.06 163 VAL A C 1
ATOM 1274 O O . VAL A 1 163 ? -22.438 0.357 21.718 1.00 89.06 163 VAL A O 1
ATOM 1277 N N . ALA A 1 164 ? -24.462 -0.148 20.891 1.00 89.81 164 ALA A N 1
ATOM 1278 C CA . ALA A 1 164 ? -24.368 -1.565 21.216 1.00 89.81 164 ALA A CA 1
ATOM 1279 C C . ALA A 1 164 ? -23.442 -2.258 20.205 1.00 89.81 164 ALA A C 1
ATOM 1281 O O . ALA A 1 164 ? -23.658 -2.161 18.998 1.00 89.81 164 ALA A O 1
ATOM 1282 N N . LEU A 1 165 ? -22.432 -2.980 20.687 1.00 84.94 165 LEU A N 1
ATOM 1283 C CA . LEU A 1 165 ? -21.364 -3.559 19.861 1.00 84.94 165 LEU A CA 1
ATOM 1284 C C . LEU A 1 165 ? -21.670 -4.988 19.374 1.00 84.94 165 LEU A C 1
ATOM 1286 O O . LEU A 1 165 ? -20.767 -5.792 19.150 1.00 84.94 165 LEU A O 1
ATOM 1290 N N . GLY A 1 166 ? -22.957 -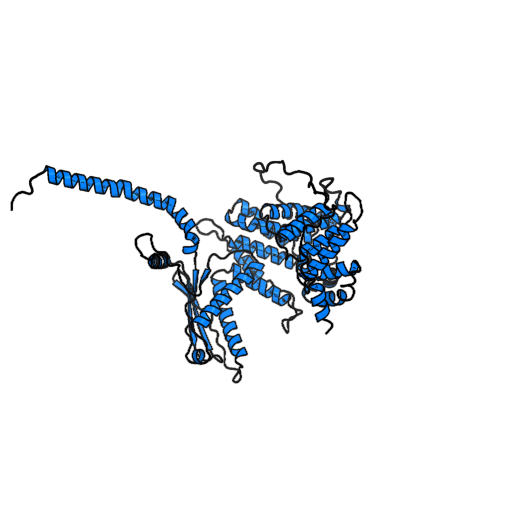5.284 19.183 1.00 66.25 166 GLY A N 1
ATOM 1291 C CA . GLY A 1 166 ? -23.464 -6.593 18.772 1.00 66.25 166 GLY A CA 1
ATOM 1292 C C . GLY A 1 166 ? -23.557 -7.608 19.918 1.00 66.25 166 GLY A C 1
ATOM 1293 O O . GLY A 1 166 ? -22.766 -7.600 20.858 1.00 66.25 166 GLY A O 1
ATOM 1294 N N . ASN A 1 167 ? -24.540 -8.509 19.816 1.00 59.72 167 ASN A N 1
ATOM 1295 C CA . ASN A 1 167 ? -24.705 -9.637 20.729 1.00 59.72 167 ASN A CA 1
ATOM 1296 C C . ASN A 1 167 ? -24.049 -10.869 20.101 1.00 59.72 167 ASN A C 1
ATOM 1298 O O . ASN A 1 167 ? -24.648 -11.519 19.244 1.00 59.72 167 ASN A O 1
ATOM 1302 N N . GLY A 1 168 ? -22.823 -11.199 20.502 1.00 56.69 168 GLY A N 1
ATOM 1303 C CA . GLY A 1 168 ? -22.231 -12.491 20.159 1.00 56.69 168 GLY A CA 1
ATOM 1304 C C . GLY A 1 168 ? -23.006 -13.592 20.878 1.00 56.69 168 GLY A C 1
ATOM 1305 O O . GLY A 1 168 ? -22.730 -13.851 22.045 1.00 56.69 168 GLY A O 1
ATOM 1306 N N . VAL A 1 169 ? -24.013 -14.174 20.224 1.00 53.78 169 VAL A N 1
ATOM 1307 C CA . VAL A 1 169 ? -24.767 -15.322 20.741 1.00 53.78 169 VAL A CA 1
ATOM 1308 C C . VAL A 1 169 ? -24.223 -16.572 20.069 1.00 53.78 169 VAL A C 1
ATOM 1310 O O . VAL A 1 169 ? -24.498 -16.822 18.897 1.00 53.78 169 VAL A O 1
ATOM 1313 N N . SER A 1 170 ? -23.453 -17.367 20.808 1.00 57.09 170 SER A N 1
ATOM 1314 C CA . SER A 1 170 ? -23.154 -18.737 20.386 1.00 57.09 170 SER A CA 1
ATOM 1315 C C . SER A 1 170 ? -24.324 -19.621 20.812 1.00 57.09 170 SER A C 1
ATOM 1317 O O . SER A 1 170 ? -24.507 -19.876 22.001 1.00 57.09 170 SER A O 1
ATOM 1319 N N . SER A 1 171 ? -25.161 -20.059 19.867 1.00 51.47 171 SER A N 1
ATOM 1320 C CA . SER A 1 171 ? -26.185 -21.070 20.153 1.00 51.47 171 SER A CA 1
ATOM 1321 C C . SER A 1 171 ? -25.516 -22.441 20.250 1.00 51.47 171 SER A C 1
ATOM 1323 O O . SER A 1 171 ? -24.870 -22.861 19.290 1.00 51.47 171 SER A O 1
ATOM 1325 N N . GLY A 1 172 ? -25.680 -23.124 21.388 1.00 48.81 172 GLY A N 1
ATOM 1326 C CA . GLY A 1 172 ? -25.006 -24.372 21.777 1.00 48.81 172 GLY A CA 1
ATOM 1327 C C . GLY A 1 172 ? -25.253 -25.612 20.904 1.00 48.81 172 GLY A C 1
ATOM 1328 O O . GLY A 1 172 ? -25.661 -26.651 21.413 1.00 48.81 172 GLY A O 1
ATOM 1329 N N . ALA A 1 173 ? -24.963 -25.550 19.605 1.00 41.56 173 ALA A N 1
ATOM 1330 C CA . ALA A 1 173 ? -25.044 -26.694 18.697 1.00 41.56 173 ALA A CA 1
ATOM 1331 C C . ALA A 1 173 ? -23.866 -27.678 18.841 1.00 41.56 173 ALA A C 1
ATOM 1333 O O . ALA A 1 173 ? -23.895 -28.755 18.253 1.00 41.56 173 ALA A O 1
ATOM 1334 N N . ALA A 1 174 ? -22.847 -27.361 19.641 1.00 45.59 174 ALA A N 1
ATOM 1335 C CA . ALA A 1 174 ? -21.719 -28.252 19.877 1.00 45.59 174 ALA A CA 1
ATOM 1336 C C . ALA A 1 174 ? -21.689 -28.700 21.342 1.00 45.59 174 ALA A C 1
ATOM 1338 O O . ALA A 1 174 ? -20.919 -28.195 22.155 1.00 45.59 174 ALA A O 1
ATOM 1339 N N . ALA A 1 175 ? -22.485 -29.723 21.668 1.00 44.53 175 ALA A N 1
ATOM 1340 C CA . ALA A 1 175 ? -22.367 -30.463 22.931 1.00 44.53 175 ALA A CA 1
ATOM 1341 C C . ALA A 1 175 ? -20.967 -31.109 23.129 1.00 44.53 175 ALA A C 1
ATOM 1343 O O . ALA A 1 175 ? -20.677 -31.637 24.201 1.00 44.53 175 ALA A O 1
ATOM 1344 N N . HIS A 1 176 ? -20.090 -31.024 22.116 1.00 49.56 176 HIS A N 1
ATOM 1345 C CA . HIS A 1 176 ? -18.699 -31.485 22.094 1.00 49.56 176 HIS A CA 1
ATOM 1346 C C . HIS A 1 176 ? -17.739 -30.459 21.449 1.00 49.56 176 HIS A C 1
ATOM 1348 O O . HIS A 1 176 ? -16.863 -30.835 20.673 1.00 49.56 176 HIS A O 1
ATOM 1354 N N . ALA A 1 177 ? -17.911 -29.159 21.715 1.00 55.28 177 ALA A N 1
ATOM 1355 C CA . ALA A 1 177 ? -16.917 -28.154 21.327 1.00 55.28 177 ALA A CA 1
ATOM 1356 C C . ALA A 1 177 ? -15.605 -28.375 22.106 1.00 55.28 177 ALA A C 1
ATOM 1358 O O . ALA A 1 177 ? -15.603 -28.349 23.336 1.00 55.28 177 ALA A O 1
ATOM 1359 N N . ASP A 1 178 ? -14.496 -28.605 21.402 1.00 64.25 178 ASP A N 1
ATOM 1360 C CA . ASP A 1 178 ? -13.158 -28.601 22.005 1.00 64.25 178 ASP A CA 1
ATOM 1361 C C . ASP A 1 178 ? -12.756 -27.163 22.393 1.00 64.25 178 ASP A C 1
ATOM 1363 O O . ASP A 1 178 ? -13.227 -26.196 21.785 1.00 64.25 178 ASP A O 1
ATOM 1367 N N . ALA A 1 179 ? -11.868 -27.006 23.378 1.00 62.62 179 ALA A N 1
ATOM 1368 C CA . ALA A 1 179 ? -11.427 -25.713 23.915 1.00 62.62 179 ALA A CA 1
ATOM 1369 C C . ALA A 1 179 ? -10.888 -24.762 22.826 1.00 62.62 179 ALA A C 1
ATOM 1371 O O . ALA A 1 179 ? -11.025 -23.541 22.922 1.00 62.62 179 ALA A O 1
ATOM 1372 N N . SER A 1 180 ? -10.319 -25.326 21.757 1.00 70.00 180 SER A N 1
ATOM 1373 C CA . SER A 1 180 ? -9.882 -24.595 20.565 1.00 70.00 180 SER A CA 1
ATOM 1374 C C . SER A 1 180 ? -11.035 -23.866 19.857 1.00 70.00 180 SER A C 1
ATOM 1376 O O . SER A 1 180 ? -10.905 -22.691 19.512 1.00 70.00 180 SER A O 1
ATOM 1378 N N . SER A 1 181 ? -12.180 -24.528 19.692 1.00 72.38 181 SER A N 1
ATOM 1379 C CA . SER A 1 181 ? -13.360 -23.982 19.010 1.00 72.38 181 SER A CA 1
ATOM 1380 C C . SER A 1 181 ? -14.095 -22.920 19.836 1.00 72.38 181 SER A C 1
ATOM 1382 O O . SER A 1 181 ? -14.545 -21.914 19.288 1.00 72.38 181 SER A O 1
ATOM 1384 N N . GLU A 1 182 ? -14.152 -23.087 21.160 1.00 73.25 182 GLU A N 1
ATOM 1385 C CA . GLU A 1 182 ? -14.731 -22.094 22.076 1.00 73.25 182 GLU A CA 1
ATOM 1386 C C . GLU A 1 182 ? -13.920 -20.789 22.065 1.00 73.25 182 GLU A C 1
ATOM 1388 O O . GLU A 1 182 ? -14.480 -19.697 21.947 1.00 73.25 182 GLU A O 1
ATOM 1393 N N . SER A 1 183 ? -12.588 -20.907 22.118 1.00 77.56 183 SER A N 1
ATOM 1394 C CA . SER A 1 183 ? -11.676 -19.765 22.029 1.00 77.56 183 SER A CA 1
ATOM 1395 C C . SER A 1 183 ? -11.848 -19.013 20.704 1.00 77.56 183 SER A C 1
ATOM 1397 O O . SER A 1 183 ? -12.000 -17.793 20.699 1.00 77.56 183 SER A O 1
ATOM 1399 N N . GLN A 1 184 ? -11.944 -19.737 19.582 1.00 81.25 184 GLN A N 1
ATOM 1400 C CA . GLN A 1 184 ? -12.190 -19.143 18.263 1.00 81.25 184 GLN A CA 1
ATOM 1401 C C . GLN A 1 184 ? -13.523 -18.389 18.188 1.00 81.25 184 GLN A C 1
ATOM 1403 O O . GLN A 1 184 ? -13.563 -17.287 17.640 1.00 81.25 184 GLN A O 1
ATOM 1408 N N . ALA A 1 185 ? -14.604 -18.941 18.749 1.00 82.69 185 ALA A N 1
ATOM 1409 C CA . ALA A 1 185 ? -15.913 -18.288 18.756 1.00 82.69 185 ALA A CA 1
ATOM 1410 C C . ALA A 1 185 ? -15.890 -16.967 19.543 1.00 82.69 185 ALA A C 1
ATOM 1412 O O . ALA A 1 185 ? -16.418 -15.953 19.078 1.00 82.69 185 ALA A O 1
ATOM 1413 N N . LEU A 1 186 ? -15.232 -16.957 20.706 1.00 84.12 186 LEU A N 1
ATOM 1414 C CA . LEU A 1 186 ? -15.072 -15.755 21.522 1.00 84.12 186 LEU A CA 1
ATOM 1415 C C . LEU A 1 186 ? -14.202 -14.700 20.827 1.00 84.12 186 LEU A C 1
ATOM 1417 O O . LEU A 1 186 ? -14.592 -13.534 20.758 1.00 84.12 186 LEU A O 1
ATOM 1421 N N . THR A 1 187 ? -13.057 -15.101 20.266 1.00 85.88 187 THR A N 1
ATOM 1422 C CA . THR A 1 187 ? -12.184 -14.203 19.497 1.00 85.88 187 THR A CA 1
ATOM 1423 C C . THR A 1 187 ? -12.912 -13.625 18.286 1.00 85.88 187 THR A C 1
ATOM 1425 O O . THR A 1 187 ? -12.788 -12.434 18.008 1.00 85.88 187 THR A O 1
ATOM 1428 N N . HIS A 1 188 ? -13.719 -14.427 17.588 1.00 86.94 188 HIS A N 1
ATOM 1429 C CA . HIS A 1 188 ? -14.536 -13.943 16.480 1.00 86.94 188 HIS A CA 1
ATOM 1430 C C . HIS A 1 188 ? -15.566 -12.903 16.948 1.00 86.94 188 HIS A C 1
ATOM 1432 O O . HIS A 1 188 ? -15.691 -11.853 16.321 1.00 86.94 188 HIS A O 1
ATOM 1438 N N . ALA A 1 189 ?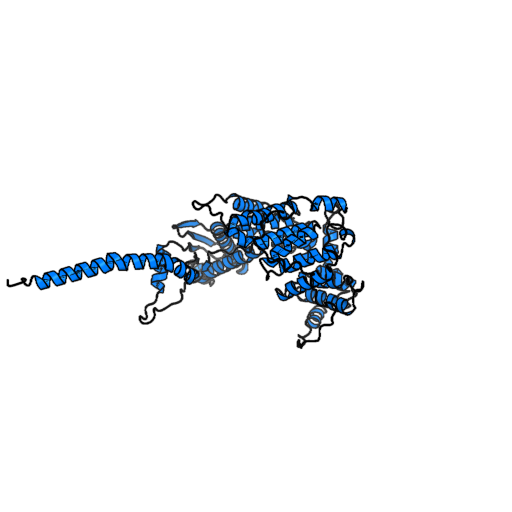 -16.261 -13.142 18.066 1.00 88.25 189 ALA A N 1
ATOM 1439 C CA . ALA A 1 189 ? -17.209 -12.179 18.631 1.00 88.25 189 ALA A CA 1
ATOM 1440 C C . ALA A 1 189 ? -16.532 -10.850 19.019 1.00 88.25 189 ALA A C 1
ATOM 1442 O O . ALA A 1 189 ? -17.019 -9.785 18.639 1.00 88.25 189 ALA A O 1
ATOM 1443 N N . LEU A 1 190 ? -15.373 -10.899 19.688 1.00 90.38 190 LEU A N 1
ATOM 1444 C CA . LEU A 1 190 ? -14.587 -9.701 20.014 1.00 90.38 190 LEU A CA 1
ATOM 1445 C C . LEU A 1 190 ? -14.109 -8.967 18.758 1.00 90.38 190 LEU A C 1
ATOM 1447 O O . LEU A 1 190 ? -14.128 -7.739 18.721 1.00 90.38 190 LEU A O 1
ATOM 1451 N N . ARG A 1 191 ? -13.742 -9.697 17.698 1.00 91.88 191 ARG A N 1
ATOM 1452 C CA . ARG A 1 191 ? -13.372 -9.096 16.412 1.00 91.88 191 ARG A CA 1
ATOM 1453 C C . ARG A 1 191 ? -14.540 -8.373 15.747 1.00 91.88 191 ARG A C 1
ATOM 1455 O O . ARG A 1 191 ? -14.335 -7.286 15.216 1.00 91.88 191 ARG A O 1
ATOM 1462 N N . GLN A 1 192 ? -15.755 -8.917 15.810 1.00 91.00 192 GLN A N 1
ATOM 1463 C CA . GLN A 1 192 ? -16.956 -8.235 15.306 1.00 91.00 192 GLN A CA 1
ATOM 1464 C C . GLN A 1 192 ? -17.278 -6.969 16.115 1.00 91.00 192 GLN A C 1
ATOM 1466 O O . GLN A 1 192 ? -17.593 -5.926 15.535 1.00 91.00 192 GLN A O 1
ATOM 1471 N N . ALA A 1 193 ? -17.122 -7.021 17.442 1.00 92.69 193 ALA A N 1
ATOM 1472 C CA . ALA A 1 193 ? -17.249 -5.840 18.292 1.00 92.69 193 ALA A CA 1
ATOM 1473 C C . ALA A 1 193 ? -16.197 -4.776 17.927 1.00 92.69 193 ALA A C 1
ATOM 1475 O O . ALA A 1 193 ? -16.547 -3.618 17.707 1.00 92.69 193 ALA A O 1
ATOM 1476 N N . ALA A 1 194 ? -14.930 -5.173 17.763 1.00 93.25 194 ALA A N 1
ATOM 1477 C CA . ALA A 1 194 ? -13.843 -4.291 17.334 1.00 93.25 194 ALA A CA 1
ATOM 1478 C C . ALA A 1 194 ? -14.109 -3.649 15.963 1.00 93.25 194 ALA A C 1
ATOM 1480 O O . ALA A 1 194 ? -13.880 -2.456 15.781 1.00 93.25 194 ALA A O 1
ATOM 1481 N N . MET A 1 195 ? -14.640 -4.415 15.007 1.00 92.62 195 MET A N 1
ATOM 1482 C CA . MET A 1 195 ? -15.044 -3.904 13.695 1.00 92.62 195 MET A CA 1
ATOM 1483 C C . MET A 1 195 ? -16.178 -2.878 13.800 1.00 92.62 195 MET A C 1
ATOM 1485 O O . MET A 1 195 ? -16.136 -1.866 13.107 1.00 92.62 195 MET A O 1
ATOM 1489 N N . THR A 1 196 ? -17.151 -3.105 14.685 1.00 91.31 196 THR A N 1
ATOM 1490 C CA . THR A 1 196 ? -18.260 -2.168 14.935 1.00 91.31 196 THR A CA 1
ATOM 1491 C C . THR A 1 196 ? -17.761 -0.869 15.571 1.00 91.31 196 THR A C 1
ATOM 1493 O O . THR A 1 196 ? -18.152 0.213 15.137 1.00 91.31 196 THR A O 1
ATOM 1496 N N . ILE A 1 197 ? -16.847 -0.965 16.547 1.00 89.88 197 ILE A N 1
ATOM 1497 C CA . ILE A 1 197 ? -16.161 0.196 17.136 1.00 89.88 197 ILE A CA 1
ATOM 1498 C C . ILE A 1 197 ? -15.427 0.971 16.037 1.00 89.88 197 ILE A C 1
ATOM 1500 O O . ILE A 1 197 ? -15.642 2.171 15.890 1.00 89.88 197 ILE A O 1
ATOM 1504 N N . LEU A 1 198 ? -14.605 0.288 15.232 1.00 86.88 198 LEU A N 1
ATOM 1505 C CA . LEU A 1 198 ? -13.818 0.927 14.177 1.00 86.88 198 LEU A CA 1
ATOM 1506 C C . LEU A 1 198 ? -14.711 1.601 13.130 1.00 86.88 198 LEU A C 1
ATOM 1508 O O . LEU A 1 198 ? -14.415 2.714 12.714 1.00 86.88 198 LEU A O 1
ATOM 1512 N N . GLN A 1 199 ? -15.817 0.966 12.733 1.00 87.94 199 GLN A N 1
ATOM 1513 C CA . GLN A 1 199 ? -16.786 1.545 11.802 1.00 87.94 199 GLN A CA 1
ATOM 1514 C C . GLN A 1 199 ? -17.414 2.832 12.341 1.00 87.94 199 GLN A C 1
ATOM 1516 O O . GLN A 1 199 ? -17.641 3.765 11.572 1.00 87.94 199 GLN A O 1
ATOM 1521 N N . HIS A 1 200 ? -17.710 2.873 13.640 1.00 85.50 200 HIS A N 1
ATOM 1522 C CA . HIS A 1 200 ? -18.299 4.040 14.289 1.00 85.50 200 HIS A CA 1
ATOM 1523 C C . HIS A 1 200 ? -17.289 5.182 14.456 1.00 85.50 200 HIS A C 1
ATOM 1525 O O . HIS A 1 200 ? -17.605 6.328 14.145 1.00 85.50 200 HIS A O 1
ATOM 1531 N N . GLN A 1 201 ? -16.069 4.865 14.895 1.00 81.44 201 GLN A N 1
ATOM 1532 C CA . GLN A 1 201 ? -15.014 5.845 15.175 1.00 81.44 201 GLN A CA 1
ATOM 1533 C C . GLN A 1 201 ? -14.351 6.386 13.907 1.00 81.44 201 GLN A C 1
ATOM 1535 O O . GLN A 1 201 ? -14.175 7.592 13.751 1.00 81.44 201 GLN A O 1
ATOM 1540 N N . SER A 1 202 ? -14.009 5.495 12.974 1.00 85.69 202 SER A N 1
ATOM 1541 C CA . SER A 1 202 ? -13.322 5.835 11.732 1.00 85.69 202 SER A CA 1
ATOM 1542 C C . SER A 1 202 ? -13.881 5.026 10.558 1.00 85.69 202 SER A C 1
ATOM 1544 O O . SER A 1 202 ? -13.338 3.979 10.181 1.00 85.69 202 SER A O 1
ATOM 1546 N N . PRO A 1 203 ? -14.950 5.526 9.908 1.00 87.94 203 PRO A N 1
ATOM 1547 C CA . PRO A 1 203 ? -15.500 4.902 8.707 1.00 87.94 203 PRO A CA 1
ATOM 1548 C C . PRO A 1 203 ? -14.461 4.714 7.590 1.00 87.94 203 PRO A C 1
ATOM 1550 O O . PRO A 1 203 ? -14.541 3.745 6.835 1.00 87.94 203 PRO A O 1
ATOM 1553 N N . LEU A 1 204 ? -13.474 5.618 7.504 1.00 88.38 204 LEU A N 1
ATOM 1554 C CA . LEU A 1 204 ? -12.353 5.530 6.567 1.00 88.38 204 LEU A CA 1
ATOM 1555 C C . LEU A 1 204 ? -11.476 4.309 6.860 1.00 88.38 204 LEU A C 1
ATOM 1557 O O . LEU A 1 204 ? -11.270 3.488 5.968 1.00 88.38 204 LEU A O 1
ATOM 1561 N N . LEU A 1 205 ? -10.983 4.162 8.097 1.00 88.50 205 LEU A N 1
ATOM 1562 C CA . LEU A 1 205 ? -10.150 3.012 8.454 1.00 88.50 205 LEU A CA 1
ATOM 1563 C C . LEU A 1 205 ? -10.926 1.702 8.364 1.00 88.50 205 LEU A C 1
ATOM 1565 O O . LEU A 1 205 ? -10.360 0.693 7.956 1.00 88.50 205 LEU A O 1
ATOM 1569 N N . TYR A 1 206 ? -12.221 1.711 8.674 1.00 90.69 206 TYR A N 1
ATOM 1570 C CA . TYR A 1 206 ? -13.071 0.544 8.481 1.00 90.69 206 TYR A CA 1
ATOM 1571 C C . TYR A 1 206 ? -13.167 0.132 7.003 1.00 90.69 206 TYR A C 1
ATOM 1573 O O . TYR A 1 206 ? -12.948 -1.035 6.680 1.00 90.69 206 TYR A O 1
ATOM 1581 N N . ALA A 1 207 ? -13.420 1.074 6.087 1.00 92.62 207 ALA A N 1
ATOM 1582 C CA . ALA A 1 207 ? -13.436 0.794 4.648 1.00 92.62 207 ALA A CA 1
ATOM 1583 C C . ALA A 1 207 ? -12.064 0.308 4.134 1.00 92.62 207 ALA A C 1
ATOM 1585 O O . ALA A 1 207 ? -11.988 -0.637 3.341 1.00 92.62 207 ALA A O 1
ATOM 1586 N N . SER A 1 208 ? -10.973 0.891 4.637 1.00 93.19 208 SER A N 1
ATOM 1587 C CA . SER A 1 208 ? -9.601 0.459 4.345 1.00 93.19 208 SER A CA 1
ATOM 1588 C C . SER A 1 208 ? -9.306 -0.950 4.866 1.00 93.19 208 SER A C 1
ATOM 1590 O O . SER A 1 208 ? -8.760 -1.771 4.129 1.00 93.19 208 SER A O 1
ATOM 1592 N N . TYR A 1 209 ? -9.736 -1.282 6.084 1.00 93.12 209 TYR A N 1
ATOM 1593 C CA . TYR A 1 209 ? -9.638 -2.632 6.637 1.00 93.12 209 TYR A CA 1
ATOM 1594 C C . TYR A 1 209 ? -10.404 -3.647 5.779 1.00 93.12 209 TYR A C 1
ATOM 1596 O O . TYR A 1 209 ? -9.840 -4.673 5.399 1.00 93.12 209 TYR A O 1
ATOM 1604 N N . LEU A 1 210 ? -11.660 -3.356 5.420 1.00 93.75 210 LEU A N 1
ATOM 1605 C CA . LEU A 1 210 ? -12.460 -4.233 4.558 1.00 93.75 210 LEU A CA 1
ATOM 1606 C C . LEU A 1 210 ? -11.775 -4.475 3.208 1.00 93.75 210 LEU A C 1
ATOM 1608 O O . LEU A 1 210 ? -11.701 -5.610 2.744 1.00 93.75 210 LEU A O 1
ATOM 1612 N N . THR A 1 211 ? -11.208 -3.422 2.619 1.00 92.88 211 THR A N 1
ATOM 1613 C CA . THR A 1 211 ? -10.454 -3.504 1.363 1.00 92.88 211 THR A CA 1
ATOM 1614 C C . THR A 1 211 ? -9.226 -4.407 1.493 1.00 92.88 211 THR A C 1
ATOM 1616 O O . THR A 1 211 ? -8.941 -5.198 0.595 1.00 92.88 211 THR A O 1
ATOM 1619 N N . GLN A 1 212 ? -8.500 -4.322 2.610 1.00 90.94 212 GLN A N 1
ATOM 1620 C CA . GLN A 1 212 ? -7.349 -5.183 2.880 1.00 90.94 212 GLN A CA 1
ATOM 1621 C C . GLN A 1 212 ? -7.762 -6.645 3.095 1.00 90.94 212 GLN A C 1
ATOM 1623 O O . GLN A 1 212 ? -7.085 -7.558 2.623 1.00 90.94 212 GLN A O 1
ATOM 1628 N N . MET A 1 213 ? -8.877 -6.894 3.784 1.00 89.69 213 MET A N 1
ATOM 1629 C CA . MET A 1 213 ? -9.395 -8.254 3.960 1.00 89.69 213 MET A CA 1
ATOM 1630 C C . MET A 1 213 ? -9.824 -8.867 2.633 1.00 89.69 213 MET A C 1
ATOM 1632 O O . MET A 1 213 ? -9.517 -10.029 2.376 1.00 89.69 213 MET A O 1
ATOM 1636 N N . GLU A 1 214 ? -10.466 -8.079 1.775 1.00 87.25 214 GLU A N 1
ATOM 1637 C CA . GLU A 1 214 ? -10.859 -8.515 0.442 1.00 87.25 214 GLU A CA 1
ATOM 1638 C C . GLU A 1 214 ? -9.642 -8.844 -0.428 1.00 87.25 214 GLU A C 1
ATOM 1640 O O . GLU A 1 214 ? -9.600 -9.909 -1.040 1.00 87.25 214 GLU A O 1
ATOM 1645 N N . GLN A 1 215 ? -8.600 -8.003 -0.397 1.00 83.25 215 GLN A N 1
ATOM 1646 C CA . GLN A 1 215 ? -7.321 -8.315 -1.043 1.00 83.25 215 GLN A CA 1
ATOM 1647 C C . GLN A 1 215 ? -6.758 -9.638 -0.526 1.00 83.25 215 GLN A C 1
ATOM 1649 O O . GLN A 1 215 ? -6.465 -10.531 -1.311 1.00 83.25 215 GLN A O 1
ATOM 1654 N N . LYS A 1 216 ? -6.656 -9.829 0.793 1.00 83.31 216 LYS A N 1
ATOM 1655 C CA . LYS A 1 216 ? -6.161 -11.099 1.343 1.00 83.31 216 LYS A CA 1
ATOM 1656 C C . LYS A 1 216 ? -7.020 -12.288 0.918 1.00 83.31 216 LYS A C 1
ATOM 1658 O O . LYS A 1 216 ? -6.462 -13.340 0.627 1.00 83.31 216 LYS A O 1
ATOM 1663 N N . ARG A 1 217 ? -8.347 -12.134 0.869 1.00 83.50 217 ARG A N 1
ATOM 1664 C CA . ARG A 1 217 ? -9.288 -13.187 0.467 1.00 83.50 217 ARG A CA 1
ATOM 1665 C C . ARG A 1 217 ? -9.058 -13.616 -0.976 1.00 83.50 217 ARG A C 1
ATOM 1667 O O . ARG A 1 217 ? -8.922 -14.808 -1.223 1.00 83.50 217 ARG A O 1
ATOM 1674 N N . CYS A 1 218 ? -9.019 -12.667 -1.909 1.00 75.12 218 CYS A N 1
ATOM 1675 C CA . CYS A 1 218 ? -8.894 -12.992 -3.327 1.00 75.12 218 CYS A CA 1
ATOM 1676 C C . CYS A 1 218 ? -7.448 -13.294 -3.765 1.00 75.12 218 CYS A C 1
ATOM 1678 O O . CYS A 1 218 ? -7.243 -13.865 -4.832 1.00 75.12 218 CYS A O 1
ATOM 1680 N N . LEU A 1 219 ? -6.440 -12.950 -2.951 1.00 70.69 219 LEU A N 1
ATOM 1681 C CA . LEU A 1 219 ? -5.028 -13.222 -3.249 1.00 70.69 219 LEU A CA 1
ATOM 1682 C C . LEU A 1 219 ? -4.495 -14.486 -2.572 1.00 70.69 219 LEU A C 1
ATOM 1684 O O . LEU A 1 219 ? -3.691 -15.201 -3.166 1.00 70.69 219 LEU A O 1
ATOM 1688 N N . ASN A 1 220 ? -4.956 -14.823 -1.368 1.00 67.38 220 ASN A N 1
ATOM 1689 C CA . ASN A 1 220 ? -4.545 -16.056 -0.706 1.00 67.38 220 ASN A CA 1
ATOM 1690 C C . ASN A 1 220 ? -5.429 -17.220 -1.174 1.00 67.38 220 ASN A C 1
ATOM 1692 O O . ASN A 1 220 ? -6.424 -17.557 -0.536 1.00 67.38 220 ASN A O 1
ATOM 1696 N N . GLY A 1 221 ? -5.016 -17.900 -2.248 1.00 53.28 221 GLY A N 1
ATOM 1697 C CA . GLY A 1 221 ? -5.695 -19.087 -2.801 1.00 53.28 221 GLY A CA 1
ATOM 1698 C C . GLY A 1 221 ? -5.829 -20.303 -1.859 1.00 53.28 221 GLY A C 1
ATOM 1699 O O . GLY A 1 221 ? -6.343 -21.334 -2.277 1.00 53.28 221 GLY A O 1
ATOM 1700 N N . ASN A 1 222 ? -5.393 -20.203 -0.596 1.00 45.50 222 ASN A N 1
ATOM 1701 C CA . ASN A 1 222 ? -5.495 -21.254 0.427 1.00 45.50 222 ASN A CA 1
ATOM 1702 C C . ASN A 1 222 ? -6.670 -21.071 1.409 1.00 45.50 222 ASN A C 1
ATOM 1704 O O . ASN A 1 222 ? -6.831 -21.890 2.316 1.00 45.50 222 ASN A O 1
ATOM 1708 N N . ALA A 1 223 ? -7.507 -20.038 1.261 1.00 41.00 223 ALA A N 1
ATOM 1709 C CA . ALA A 1 223 ? -8.757 -19.958 2.015 1.00 41.00 223 ALA A CA 1
ATOM 1710 C C . ALA A 1 223 ? -9.745 -20.995 1.452 1.00 41.00 223 ALA A C 1
ATOM 1712 O O . ALA A 1 223 ? -10.383 -20.773 0.421 1.00 41.00 223 ALA A O 1
ATOM 1713 N N . GLY A 1 224 ? -9.803 -22.163 2.103 1.00 39.41 224 GLY A N 1
ATOM 1714 C CA . GLY A 1 224 ? -10.607 -23.316 1.702 1.00 39.41 224 GLY A CA 1
ATOM 1715 C C . GLY A 1 224 ? -11.995 -22.929 1.186 1.00 39.41 224 GLY A C 1
ATOM 1716 O O . GLY A 1 224 ? -12.839 -22.462 1.943 1.00 39.41 224 GLY A O 1
ATOM 1717 N N . GLY A 1 225 ? -12.205 -23.139 -0.116 1.00 37.94 225 GLY A N 1
ATOM 1718 C CA . GLY A 1 225 ? -13.509 -23.063 -0.778 1.00 37.94 225 GLY A CA 1
ATOM 1719 C C . GLY A 1 225 ? -13.723 -21.916 -1.772 1.00 37.94 225 GLY A C 1
ATOM 1720 O O . GLY A 1 225 ? -14.694 -21.989 -2.516 1.00 37.94 225 GLY A O 1
ATOM 1721 N N . ALA A 1 226 ? -12.855 -20.895 -1.838 1.00 41.72 226 ALA A N 1
ATOM 1722 C CA . ALA A 1 226 ? -13.110 -19.695 -2.660 1.00 41.72 226 ALA A CA 1
ATOM 1723 C C . ALA A 1 226 ? -11.930 -19.227 -3.540 1.00 41.72 226 ALA A C 1
ATOM 1725 O O . ALA A 1 226 ? -11.912 -18.076 -3.972 1.00 41.72 226 ALA A O 1
ATOM 1726 N N . GLY A 1 227 ? -10.954 -20.100 -3.810 1.00 44.50 227 GLY A N 1
ATOM 1727 C CA . GLY A 1 227 ? -9.691 -19.764 -4.491 1.00 44.50 227 GLY A CA 1
ATOM 1728 C C . GLY A 1 227 ? -9.783 -19.282 -5.949 1.00 44.50 227 GLY A C 1
ATOM 1729 O O . GLY A 1 227 ? -8.760 -18.875 -6.486 1.00 44.50 227 GLY A O 1
ATOM 1730 N N . ASP A 1 228 ? -10.978 -19.277 -6.553 1.00 50.88 228 ASP A N 1
ATOM 1731 C CA . ASP A 1 228 ? -11.220 -18.845 -7.942 1.00 50.88 228 ASP A CA 1
ATOM 1732 C C . ASP A 1 228 ? -12.182 -17.642 -8.052 1.00 50.88 228 ASP A C 1
ATOM 1734 O O . ASP A 1 228 ? -12.527 -17.212 -9.155 1.00 50.88 228 ASP A O 1
ATOM 1738 N N . ALA A 1 229 ? -12.668 -17.095 -6.930 1.00 62.53 229 ALA A N 1
ATOM 1739 C CA . ALA A 1 229 ? -13.611 -15.978 -6.970 1.00 62.53 229 ALA A CA 1
ATOM 1740 C C . ALA A 1 229 ? -12.879 -14.650 -7.257 1.00 62.53 229 ALA A C 1
ATOM 1742 O O . ALA A 1 229 ? -11.901 -14.342 -6.570 1.00 62.53 229 ALA A O 1
ATOM 1743 N N . PRO A 1 230 ? -13.352 -13.827 -8.215 1.00 69.75 230 PRO A N 1
ATOM 1744 C CA . PRO A 1 230 ? -12.755 -12.521 -8.479 1.00 69.75 230 PRO A CA 1
ATOM 1745 C C . PRO A 1 230 ? -12.845 -11.621 -7.239 1.00 69.75 230 PRO A C 1
ATOM 1747 O O . PRO A 1 230 ? -13.763 -11.765 -6.424 1.00 69.75 230 PRO A O 1
ATOM 1750 N N . CYS A 1 231 ? -11.902 -10.683 -7.101 1.00 76.56 231 CYS A N 1
ATOM 1751 C CA . CYS A 1 231 ? -11.981 -9.671 -6.048 1.00 76.56 231 CYS A CA 1
ATOM 1752 C C . CYS A 1 231 ? -13.233 -8.807 -6.246 1.00 76.56 231 CYS A C 1
ATOM 1754 O O . CYS A 1 231 ? -13.513 -8.365 -7.361 1.00 76.56 231 CYS A O 1
ATOM 1756 N N . GLN A 1 232 ? -13.956 -8.549 -5.163 1.00 85.31 232 GLN A N 1
ATOM 1757 C CA . GLN A 1 232 ? -15.195 -7.779 -5.133 1.00 85.31 232 GLN A CA 1
ATOM 1758 C C . GLN A 1 232 ? -14.991 -6.542 -4.262 1.00 85.31 232 GLN A C 1
ATOM 1760 O O . GLN A 1 232 ? -15.022 -6.620 -3.039 1.00 85.31 232 GLN A O 1
ATOM 1765 N N . PHE A 1 233 ? -14.765 -5.393 -4.900 1.00 89.62 233 PHE A N 1
ATOM 1766 C CA . PHE A 1 233 ? -14.509 -4.125 -4.206 1.00 89.62 233 PHE A CA 1
ATOM 1767 C C . PHE A 1 233 ? -15.701 -3.157 -4.231 1.00 89.62 233 PHE A C 1
ATOM 1769 O O . PHE A 1 233 ? -15.539 -2.010 -3.819 1.00 89.62 233 PHE A O 1
ATOM 1776 N N . ASP A 1 234 ? -16.873 -3.584 -4.708 1.00 91.50 234 ASP A N 1
ATOM 1777 C CA . ASP A 1 234 ? -18.033 -2.707 -4.930 1.00 91.50 234 ASP A CA 1
ATOM 1778 C C . ASP A 1 234 ? -18.518 -2.053 -3.627 1.00 91.50 234 ASP A C 1
ATOM 1780 O O . ASP A 1 234 ? -18.615 -0.828 -3.549 1.00 91.50 234 ASP A O 1
ATOM 1784 N N . ASP A 1 235 ? -18.692 -2.840 -2.562 1.00 91.94 235 ASP A N 1
ATOM 1785 C CA . ASP A 1 235 ? -19.094 -2.336 -1.241 1.00 91.94 235 ASP A CA 1
ATOM 1786 C C . ASP A 1 235 ? -18.079 -1.331 -0.668 1.00 91.94 235 ASP A C 1
ATOM 1788 O O . ASP A 1 235 ? -18.436 -0.330 -0.040 1.00 91.94 235 ASP A O 1
ATOM 1792 N N . MET A 1 236 ? -16.782 -1.594 -0.854 1.00 94.31 236 MET A N 1
ATOM 1793 C CA . MET A 1 236 ? -15.710 -0.725 -0.362 1.00 94.31 236 MET A CA 1
ATOM 1794 C C . MET A 1 236 ? -15.650 0.570 -1.169 1.00 94.31 236 MET A C 1
ATOM 1796 O O . MET A 1 236 ? -15.480 1.644 -0.591 1.00 94.31 236 MET A O 1
ATOM 1800 N N . ARG A 1 237 ? -15.833 0.476 -2.490 1.00 95.44 237 ARG A N 1
ATOM 1801 C CA . ARG A 1 237 ? -15.945 1.623 -3.390 1.00 95.44 237 ARG A CA 1
ATOM 1802 C C . ARG A 1 237 ? -17.102 2.519 -2.971 1.00 95.44 237 ARG A C 1
ATOM 1804 O O . ARG A 1 237 ? -16.862 3.703 -2.760 1.00 95.44 237 ARG A O 1
ATOM 1811 N N . GLU A 1 238 ? -18.296 1.969 -2.758 1.00 94.12 238 GLU A N 1
ATOM 1812 C CA . GLU A 1 238 ? -19.461 2.749 -2.325 1.00 94.12 238 GLU A CA 1
ATOM 1813 C C . GLU A 1 238 ? -19.172 3.503 -1.016 1.00 94.12 238 GLU A C 1
ATOM 1815 O O . GLU A 1 238 ? -19.444 4.698 -0.897 1.00 94.12 238 GLU A O 1
ATOM 1820 N N . ARG A 1 239 ? -18.536 2.843 -0.040 1.00 92.31 239 ARG A N 1
ATOM 1821 C CA . ARG A 1 239 ? -18.150 3.479 1.232 1.00 92.31 239 ARG A CA 1
ATOM 1822 C C . ARG A 1 239 ? -17.168 4.630 1.035 1.00 92.31 239 ARG A C 1
ATOM 1824 O O . ARG A 1 239 ? -17.341 5.687 1.642 1.00 92.31 239 ARG A O 1
ATOM 1831 N N . PHE A 1 240 ? -16.143 4.457 0.201 1.00 93.75 240 PHE A N 1
ATOM 1832 C CA . PHE A 1 240 ? -15.205 5.542 -0.085 1.00 93.75 240 PHE A CA 1
ATOM 1833 C C . PHE A 1 240 ? -15.853 6.673 -0.890 1.00 93.75 240 PHE A C 1
ATOM 1835 O O . PHE A 1 240 ? -15.557 7.836 -0.627 1.00 93.75 240 PHE A O 1
ATOM 1842 N N . GLU A 1 241 ? -16.764 6.372 -1.815 1.00 92.62 241 GLU A N 1
ATOM 1843 C CA . GLU A 1 241 ? -17.540 7.380 -2.544 1.00 92.62 241 GLU A CA 1
ATOM 1844 C C . GLU A 1 241 ? -18.423 8.190 -1.594 1.00 92.62 241 GLU A C 1
ATOM 1846 O O . GLU A 1 241 ? -18.417 9.418 -1.658 1.00 92.62 241 GLU A O 1
ATOM 1851 N N . GLN A 1 242 ? -19.102 7.538 -0.646 1.00 88.38 242 GLN A N 1
ATOM 1852 C CA . GLN A 1 242 ? -19.866 8.214 0.404 1.00 88.38 242 GLN A CA 1
ATOM 1853 C C . GLN A 1 242 ? -18.974 9.103 1.280 1.00 88.38 242 GLN A C 1
ATOM 1855 O O . GLN A 1 242 ? -19.375 10.212 1.626 1.00 88.38 242 GLN A O 1
ATOM 1860 N N . LEU A 1 243 ? -17.753 8.671 1.611 1.00 87.19 243 LEU A N 1
ATOM 1861 C CA . LEU A 1 243 ? -16.800 9.480 2.383 1.00 87.19 243 LEU A CA 1
ATOM 1862 C C . LEU A 1 243 ? -16.254 10.670 1.587 1.00 87.19 243 LEU A C 1
ATOM 1864 O O . LEU A 1 243 ? -16.121 11.770 2.126 1.00 87.19 243 LEU A O 1
ATOM 1868 N N . ALA A 1 244 ? -15.977 10.474 0.300 1.00 88.88 244 ALA A N 1
ATOM 1869 C CA . ALA A 1 244 ? -15.548 11.537 -0.597 1.00 88.88 244 ALA A CA 1
ATOM 1870 C C . ALA A 1 244 ? -16.677 12.563 -0.836 1.00 88.88 244 ALA A C 1
ATOM 1872 O O . ALA A 1 244 ? -16.429 13.772 -0.795 1.00 88.88 244 ALA A O 1
ATOM 1873 N N . ALA A 1 245 ? -17.918 12.098 -1.030 1.00 82.44 245 ALA A N 1
ATOM 1874 C CA . ALA A 1 245 ? -19.106 12.916 -1.293 1.00 82.44 245 ALA A CA 1
ATOM 1875 C C . ALA A 1 245 ? -19.678 13.587 -0.034 1.00 82.44 245 ALA A C 1
ATOM 1877 O O . ALA A 1 245 ? -20.123 14.732 -0.090 1.00 82.44 245 ALA A O 1
ATOM 1878 N N . GLY A 1 246 ? -19.620 12.906 1.114 1.00 62.53 246 GLY A N 1
ATOM 1879 C CA . GLY A 1 246 ? -20.083 13.362 2.430 1.00 62.53 246 GLY A CA 1
ATOM 1880 C C . GLY A 1 246 ? -19.272 14.517 3.022 1.00 62.53 246 GLY A C 1
ATOM 1881 O O . GLY A 1 246 ? -19.515 14.934 4.155 1.00 62.53 246 GLY A O 1
ATOM 1882 N N . SER A 1 247 ? -18.346 15.085 2.248 1.00 54.28 247 SER A N 1
ATOM 1883 C CA . SER A 1 247 ? -17.655 16.344 2.512 1.00 54.28 247 SER A CA 1
ATOM 1884 C C . SER A 1 247 ? -18.582 17.562 2.340 1.00 54.28 247 SER A C 1
ATOM 1886 O O . SER A 1 247 ? -18.246 18.562 1.704 1.00 54.28 247 SER A O 1
ATOM 1888 N N . GLY A 1 248 ? -19.754 17.519 2.979 1.00 45.03 248 GLY A N 1
ATOM 1889 C CA . GLY A 1 248 ? -20.442 18.736 3.381 1.00 45.03 248 GLY A CA 1
ATOM 1890 C C . GLY A 1 248 ? -19.517 19.472 4.341 1.00 45.03 248 GLY A C 1
ATOM 1891 O O . GLY A 1 248 ? -19.134 18.924 5.372 1.00 45.03 248 GLY A O 1
ATOM 1892 N N . ARG A 1 249 ? -19.089 20.676 3.957 1.00 48.88 249 ARG A N 1
ATOM 1893 C CA . ARG A 1 249 ? -18.319 21.588 4.810 1.00 48.88 249 ARG A CA 1
ATOM 1894 C C . ARG A 1 249 ? -18.905 21.551 6.221 1.00 48.88 249 ARG A C 1
ATOM 1896 O O . ARG A 1 249 ? -20.110 21.756 6.374 1.00 48.88 249 ARG A O 1
ATOM 1903 N N . ASP A 1 250 ? -18.082 21.316 7.239 1.00 50.72 250 ASP A N 1
ATOM 1904 C CA . ASP A 1 250 ? -18.528 21.661 8.585 1.00 50.72 250 ASP A CA 1
ATOM 1905 C C . ASP A 1 250 ? -18.778 23.183 8.659 1.00 50.72 250 ASP A C 1
ATOM 1907 O O . ASP A 1 250 ? -18.442 23.937 7.738 1.00 50.72 250 ASP A O 1
ATOM 1911 N N . ALA A 1 251 ? -19.386 23.666 9.744 1.00 40.28 251 ALA A N 1
ATOM 1912 C CA . ALA A 1 251 ? -19.724 25.085 9.908 1.00 40.28 251 ALA A CA 1
ATOM 1913 C C . ALA A 1 251 ? -18.509 26.045 9.815 1.00 40.28 251 ALA A C 1
ATOM 1915 O O . ALA A 1 251 ? -18.699 27.259 9.769 1.00 40.28 251 ALA A O 1
ATOM 1916 N N . SER A 1 252 ? -17.276 25.519 9.764 1.00 40.75 252 SER A N 1
ATOM 1917 C CA . SER A 1 252 ? -16.025 26.262 9.585 1.00 40.75 252 SER A CA 1
ATOM 1918 C C . SER A 1 252 ? -15.484 26.257 8.145 1.00 40.75 252 SER A C 1
ATOM 1920 O O . SER A 1 252 ? -14.508 26.946 7.852 1.00 40.75 252 SER A O 1
ATOM 1922 N N . GLY A 1 253 ? -16.111 25.519 7.222 1.00 36.38 253 GLY A N 1
ATOM 1923 C CA . GLY A 1 253 ? -15.670 25.417 5.829 1.00 36.38 253 GLY A CA 1
ATOM 1924 C C . GLY A 1 253 ? -14.568 24.382 5.579 1.00 36.38 253 GLY A C 1
ATOM 1925 O O . GLY A 1 253 ? -14.137 24.241 4.433 1.00 36.38 253 GLY A O 1
ATOM 1926 N N . ALA A 1 254 ? -14.120 23.644 6.598 1.00 38.06 254 ALA A N 1
ATOM 1927 C CA . ALA A 1 254 ? -13.093 22.621 6.456 1.00 38.06 254 ALA A CA 1
ATOM 1928 C C . ALA A 1 254 ? -13.715 21.302 5.964 1.00 38.06 254 ALA A C 1
ATOM 1930 O O . ALA A 1 254 ? -14.594 20.723 6.599 1.00 38.06 254 ALA A O 1
ATOM 1931 N N . SER A 1 255 ? -13.264 20.805 4.810 1.00 52.53 255 SER A N 1
ATOM 1932 C CA . SER A 1 255 ? -13.509 19.409 4.431 1.00 52.53 255 SER A CA 1
ATOM 1933 C C . SER A 1 255 ? -12.671 18.497 5.330 1.00 52.53 255 SER A C 1
ATOM 1935 O O . SER A 1 255 ? -11.485 18.785 5.534 1.00 52.53 255 SER A O 1
ATOM 1937 N N . LYS A 1 256 ? -13.232 17.372 5.775 1.00 66.94 256 LYS A N 1
ATOM 1938 C CA . LYS A 1 256 ? -12.480 16.343 6.500 1.00 66.94 256 LYS A CA 1
ATOM 1939 C C . LYS A 1 256 ? -11.317 15.842 5.641 1.00 66.94 256 LYS A C 1
ATOM 1941 O O . LYS A 1 256 ? -11.503 15.544 4.462 1.00 66.94 256 LYS A O 1
ATOM 1946 N N . GLU A 1 257 ? -10.127 15.768 6.232 1.00 77.88 257 GLU A N 1
ATOM 1947 C CA . GLU A 1 257 ? -8.930 15.157 5.634 1.00 77.88 257 GLU A CA 1
ATOM 1948 C C . GLU A 1 257 ? -9.253 13.768 5.039 1.00 77.88 257 GLU A C 1
ATOM 1950 O O . GLU A 1 257 ? -8.748 13.410 3.975 1.00 77.88 257 GLU A O 1
ATOM 1955 N N . ASP A 1 258 ? -10.207 13.059 5.651 1.00 83.25 258 ASP A N 1
ATOM 1956 C CA . ASP A 1 258 ? -10.769 11.778 5.214 1.00 83.25 258 ASP A CA 1
ATOM 1957 C C . ASP A 1 258 ? -11.247 11.752 3.762 1.00 83.25 258 ASP A C 1
ATOM 1959 O O . ASP A 1 258 ? -11.099 10.731 3.102 1.00 83.25 258 ASP A O 1
ATOM 1963 N N . ALA A 1 259 ? -11.785 12.853 3.227 1.00 89.00 259 ALA A N 1
ATOM 1964 C CA . ALA A 1 259 ? -12.243 12.890 1.839 1.00 89.00 259 ALA A CA 1
ATOM 1965 C C . ALA A 1 259 ? -11.069 12.758 0.854 1.00 89.00 259 ALA A C 1
ATOM 1967 O O . ALA A 1 259 ? -11.181 12.076 -0.164 1.00 89.00 259 ALA A O 1
ATOM 1968 N N . ALA A 1 260 ? -9.918 13.360 1.173 1.00 91.62 260 ALA A N 1
ATOM 1969 C CA . ALA A 1 260 ? -8.709 13.210 0.371 1.00 91.62 260 ALA A CA 1
ATOM 1970 C C . ALA A 1 260 ? -8.173 11.773 0.443 1.00 91.62 260 ALA A C 1
ATOM 1972 O O . ALA A 1 260 ? -7.767 11.212 -0.574 1.00 91.62 260 ALA A O 1
ATOM 1973 N N . TRP A 1 261 ? -8.208 11.163 1.630 1.00 92.75 261 TRP A N 1
ATOM 1974 C CA . TRP A 1 261 ? -7.814 9.768 1.821 1.00 92.75 261 TRP A CA 1
ATOM 1975 C C . TRP A 1 261 ? -8.767 8.780 1.136 1.00 92.75 261 TRP A C 1
ATOM 1977 O O . TRP A 1 261 ? -8.305 7.819 0.526 1.00 92.75 261 TRP A O 1
ATOM 1987 N N . ALA A 1 262 ? -10.074 9.043 1.153 1.00 93.50 262 ALA A N 1
ATOM 1988 C CA . ALA A 1 262 ? -11.071 8.247 0.445 1.00 93.50 262 ALA A CA 1
ATOM 1989 C C . ALA A 1 262 ? -10.885 8.335 -1.078 1.00 93.50 262 ALA A C 1
ATOM 1991 O O . ALA A 1 262 ? -10.884 7.310 -1.753 1.00 93.50 262 ALA A O 1
ATOM 1992 N N . LEU A 1 263 ? -10.625 9.531 -1.622 1.00 95.19 263 LEU A N 1
ATOM 1993 C CA . LEU A 1 263 ? -10.254 9.695 -3.035 1.00 95.19 263 LEU A CA 1
ATOM 1994 C C . LEU A 1 263 ? -8.962 8.943 -3.382 1.00 95.19 263 LEU A C 1
ATOM 1996 O O . LEU A 1 263 ? -8.851 8.369 -4.464 1.00 95.19 263 LEU A O 1
ATOM 2000 N N . LEU A 1 264 ? -7.985 8.914 -2.472 1.00 95.94 264 LEU A N 1
ATOM 2001 C CA . LEU A 1 264 ? -6.754 8.155 -2.676 1.00 95.94 264 LEU A CA 1
ATOM 2002 C C . LEU A 1 264 ? -7.043 6.646 -2.739 1.00 95.94 264 LEU A C 1
ATOM 2004 O O . LEU A 1 264 ? -6.491 5.955 -3.597 1.00 95.94 264 LEU A O 1
ATOM 2008 N N . ALA A 1 265 ? -7.927 6.148 -1.871 1.00 95.62 265 ALA A N 1
ATOM 2009 C CA . ALA A 1 265 ? -8.375 4.759 -1.885 1.00 95.62 265 ALA A CA 1
ATOM 2010 C C . ALA A 1 265 ? -9.146 4.418 -3.169 1.00 95.62 265 ALA A C 1
ATOM 2012 O O . ALA A 1 265 ? -8.843 3.408 -3.802 1.00 95.62 265 ALA A O 1
ATOM 2013 N N . LEU A 1 266 ? -10.062 5.285 -3.617 1.00 96.88 266 LEU A N 1
ATOM 2014 C CA . LEU A 1 266 ? -10.773 5.128 -4.893 1.00 96.88 266 LEU A CA 1
ATOM 2015 C C . LEU A 1 266 ? -9.805 5.068 -6.073 1.00 96.88 266 LEU A C 1
ATOM 2017 O O . LEU A 1 266 ? -9.913 4.178 -6.909 1.00 96.88 266 LEU A O 1
ATOM 2021 N N . SER A 1 267 ? -8.791 5.936 -6.089 1.00 96.50 267 SER A N 1
ATOM 2022 C CA . SER A 1 267 ? -7.731 5.893 -7.098 1.00 96.50 267 SER A CA 1
ATOM 2023 C C . SER A 1 267 ? -7.003 4.539 -7.124 1.00 96.50 267 SER A C 1
ATOM 2025 O O . SER A 1 267 ? -6.676 4.038 -8.203 1.00 96.50 267 SER A O 1
ATOM 2027 N N . LYS A 1 268 ? -6.781 3.909 -5.962 1.00 93.31 268 LYS A N 1
ATOM 2028 C CA . LYS A 1 268 ? -6.196 2.562 -5.859 1.00 93.31 268 LYS A CA 1
ATOM 2029 C C . LYS A 1 268 ? -7.154 1.488 -6.395 1.00 93.31 268 LYS A C 1
ATOM 2031 O O . LYS A 1 268 ? -6.727 0.632 -7.165 1.00 93.31 268 LYS A O 1
ATOM 2036 N N . LEU A 1 269 ? -8.437 1.553 -6.032 1.00 92.50 269 LEU A N 1
ATOM 2037 C CA . LEU A 1 269 ? -9.466 0.612 -6.496 1.00 92.50 269 LEU A CA 1
ATOM 2038 C C . LEU A 1 269 ? -9.697 0.696 -8.011 1.00 92.50 269 LEU A C 1
ATOM 2040 O O . LEU A 1 269 ? -9.861 -0.331 -8.665 1.00 92.50 269 LEU A O 1
ATOM 2044 N N . ASP A 1 270 ? -9.658 1.896 -8.587 1.00 92.75 270 ASP A N 1
ATOM 2045 C CA . ASP A 1 270 ? -9.715 2.092 -10.037 1.00 92.75 270 ASP A CA 1
ATOM 2046 C C . ASP A 1 270 ? -8.525 1.443 -10.739 1.00 92.75 270 ASP A C 1
ATOM 2048 O O . ASP A 1 270 ? -8.698 0.748 -11.738 1.00 92.75 270 ASP A O 1
ATOM 2052 N N . ALA A 1 271 ? -7.317 1.599 -10.184 1.00 89.00 271 ALA A N 1
ATOM 2053 C CA . ALA A 1 271 ? -6.131 0.944 -10.722 1.00 89.00 271 ALA A CA 1
ATOM 2054 C C . ALA A 1 271 ? -6.268 -0.586 -10.678 1.00 89.00 271 ALA A C 1
ATOM 2056 O O . ALA A 1 271 ? -5.924 -1.254 -11.650 1.00 89.00 271 ALA A O 1
ATOM 2057 N N . TYR A 1 272 ? -6.829 -1.152 -9.605 1.00 84.12 272 TYR A N 1
ATOM 2058 C CA . TYR A 1 272 ? -7.092 -2.595 -9.516 1.00 84.12 272 TYR A CA 1
ATOM 2059 C C . TYR A 1 272 ? -8.064 -3.074 -10.595 1.00 84.12 272 TYR A C 1
ATOM 2061 O O . TYR A 1 272 ? -7.831 -4.112 -11.213 1.00 84.12 272 TYR A O 1
ATOM 2069 N N . ALA A 1 273 ? -9.101 -2.279 -10.867 1.00 83.12 273 ALA A N 1
ATOM 2070 C CA . ALA A 1 273 ? -10.070 -2.510 -11.934 1.00 83.12 273 ALA A CA 1
ATOM 2071 C C . ALA A 1 273 ? -9.546 -2.148 -13.339 1.00 83.12 273 ALA A C 1
ATOM 2073 O O . ALA A 1 273 ? -10.277 -2.288 -14.317 1.00 83.12 273 ALA A O 1
ATOM 2074 N N . ARG A 1 274 ? -8.289 -1.687 -13.454 1.00 84.81 274 ARG A N 1
ATOM 2075 C CA . ARG A 1 274 ? -7.661 -1.191 -14.692 1.00 84.81 274 ARG A CA 1
ATOM 2076 C C . ARG A 1 274 ? -8.369 0.024 -15.311 1.00 84.81 274 ARG A C 1
ATOM 2078 O O . ARG A 1 274 ? -8.121 0.346 -16.472 1.00 84.81 274 ARG A O 1
ATOM 2085 N N . ASP A 1 275 ? -9.180 0.748 -14.537 1.00 88.94 275 ASP A N 1
ATOM 2086 C CA . ASP A 1 275 ? -9.656 2.090 -14.886 1.00 88.94 275 ASP A CA 1
ATOM 2087 C C . ASP A 1 275 ? -8.558 3.116 -14.570 1.00 88.94 275 ASP A C 1
ATOM 2089 O O . ASP A 1 275 ? -8.611 3.872 -13.600 1.00 88.94 275 ASP A O 1
ATOM 2093 N N . TYR A 1 276 ? -7.500 3.127 -15.381 1.00 90.94 276 TYR A N 1
ATOM 2094 C CA . TYR A 1 276 ? -6.380 4.043 -15.163 1.00 90.94 276 TYR A CA 1
ATOM 2095 C C . TYR A 1 276 ? -6.798 5.511 -15.283 1.00 90.94 276 TYR A C 1
ATOM 2097 O O . TYR A 1 276 ? -6.282 6.353 -14.551 1.00 90.94 276 TYR A O 1
ATOM 2105 N N . GLU A 1 277 ? -7.768 5.830 -16.145 1.00 91.81 277 GLU A N 1
ATOM 2106 C CA . GLU A 1 277 ? -8.292 7.192 -16.257 1.00 91.81 277 GLU A CA 1
ATOM 2107 C C . GLU A 1 277 ? -9.036 7.599 -14.980 1.00 91.81 277 GLU A C 1
ATOM 2109 O O . GLU A 1 277 ? -8.804 8.696 -14.479 1.00 91.81 277 GLU A O 1
ATOM 2114 N N . GLY A 1 278 ? -9.862 6.719 -14.402 1.00 93.75 278 GLY A N 1
ATOM 2115 C CA . GLY A 1 278 ? -10.484 6.923 -13.088 1.00 93.75 278 GLY A CA 1
ATOM 2116 C C . GLY A 1 278 ? -9.469 7.116 -11.978 1.00 93.75 278 GLY A C 1
ATOM 2117 O O . GLY A 1 278 ? -9.553 8.091 -11.224 1.00 93.75 278 GLY A O 1
ATOM 2118 N N . SER A 1 279 ? -8.434 6.276 -11.968 1.00 95.69 279 SER A N 1
ATOM 2119 C CA . SER A 1 279 ? -7.350 6.387 -11.000 1.00 95.69 279 SER A CA 1
ATOM 2120 C C . SER A 1 279 ? -6.672 7.758 -11.061 1.00 95.69 279 SER A C 1
ATOM 2122 O O . SER A 1 279 ? -6.466 8.396 -10.022 1.00 95.69 279 SER A O 1
ATOM 2124 N N . VAL A 1 280 ? -6.397 8.251 -12.274 1.00 96.25 280 VAL A N 1
ATOM 2125 C CA . VAL A 1 280 ? -5.858 9.595 -12.503 1.00 96.25 280 VAL A CA 1
ATOM 2126 C C . VAL A 1 280 ? -6.858 10.683 -12.112 1.00 96.25 280 VAL A C 1
ATOM 2128 O O . VAL A 1 280 ? -6.456 11.634 -11.444 1.00 96.25 280 VAL A O 1
ATOM 2131 N N . ARG A 1 281 ? -8.150 10.557 -12.449 1.00 95.69 281 ARG A N 1
ATOM 2132 C CA . ARG A 1 281 ? -9.188 11.540 -12.079 1.00 95.69 281 ARG A CA 1
ATOM 2133 C C . ARG A 1 281 ? -9.259 11.743 -10.563 1.00 95.69 281 ARG A C 1
ATOM 2135 O O . ARG A 1 281 ? -9.206 12.886 -10.102 1.00 95.69 281 ARG A O 1
ATOM 2142 N N . HIS A 1 282 ? -9.331 10.664 -9.784 1.00 96.62 282 HIS A N 1
ATOM 2143 C CA . HIS A 1 282 ? -9.390 10.747 -8.322 1.00 96.62 282 HIS A CA 1
ATOM 2144 C C . HIS A 1 282 ? -8.103 11.327 -7.718 1.00 96.62 282 HIS A C 1
ATOM 2146 O O . HIS A 1 282 ? -8.164 12.231 -6.881 1.00 96.62 282 HIS A O 1
ATOM 2152 N N . ALA A 1 283 ? -6.932 10.879 -8.180 1.00 97.00 283 ALA A N 1
ATOM 2153 C CA . ALA A 1 283 ? -5.649 11.400 -7.713 1.00 97.00 283 ALA A CA 1
ATOM 2154 C C . ALA A 1 283 ? -5.457 12.890 -8.055 1.00 97.00 283 ALA A C 1
ATOM 2156 O O . ALA A 1 283 ? -5.061 13.689 -7.202 1.00 97.00 283 ALA A O 1
ATOM 2157 N N . ARG A 1 284 ? -5.792 13.292 -9.284 1.00 95.44 284 ARG A N 1
ATOM 2158 C CA . ARG A 1 284 ? -5.740 14.686 -9.738 1.00 95.44 284 ARG A CA 1
ATOM 2159 C C . ARG A 1 284 ? -6.663 15.577 -8.916 1.00 95.44 284 ARG A C 1
ATOM 2161 O O . ARG A 1 284 ? -6.243 16.658 -8.513 1.00 95.44 284 ARG A O 1
ATOM 2168 N N . ARG A 1 285 ? -7.871 15.110 -8.577 1.00 93.00 285 ARG A N 1
ATOM 2169 C CA . ARG A 1 285 ? -8.797 15.868 -7.724 1.00 93.00 285 ARG A CA 1
ATOM 2170 C C . ARG A 1 285 ? -8.164 16.241 -6.384 1.00 93.00 285 ARG A C 1
ATOM 2172 O O . ARG A 1 285 ? -8.354 17.364 -5.924 1.00 93.00 285 ARG A O 1
ATOM 2179 N N . ILE A 1 286 ? -7.376 15.348 -5.781 1.00 93.62 286 ILE A N 1
ATOM 2180 C CA . ILE A 1 286 ? -6.650 15.643 -4.535 1.00 93.62 286 ILE A CA 1
ATOM 2181 C C . ILE A 1 286 ? -5.622 16.756 -4.751 1.00 93.62 286 ILE A C 1
ATOM 2183 O O . ILE A 1 286 ? -5.515 17.675 -3.935 1.00 93.62 286 ILE A O 1
ATOM 2187 N N . VAL A 1 287 ? -4.864 16.682 -5.848 1.00 93.38 287 VAL A N 1
ATOM 2188 C CA . VAL A 1 287 ? -3.839 17.672 -6.208 1.00 93.38 287 VAL A CA 1
ATOM 2189 C C . VAL A 1 287 ? -4.462 19.050 -6.428 1.00 93.38 287 VAL A C 1
ATOM 2191 O O . VAL A 1 287 ? -3.992 20.015 -5.823 1.00 93.38 287 VAL A O 1
ATOM 2194 N N . ASP A 1 288 ? -5.527 19.128 -7.225 1.00 90.62 288 ASP A N 1
ATOM 2195 C CA . ASP A 1 288 ? -6.218 20.376 -7.560 1.00 90.62 288 ASP A CA 1
ATOM 2196 C C . ASP A 1 288 ? -6.792 21.031 -6.293 1.00 90.62 288 ASP A C 1
ATOM 2198 O O . ASP A 1 288 ? -6.504 22.189 -5.983 1.00 90.62 288 ASP A O 1
ATOM 2202 N N . MET A 1 289 ? -7.504 20.251 -5.473 1.00 88.31 289 MET A N 1
ATOM 2203 C CA . MET A 1 289 ? -8.084 20.737 -4.219 1.00 88.31 289 MET A CA 1
ATOM 2204 C C . MET A 1 289 ? -7.029 21.117 -3.172 1.00 88.31 289 MET A C 1
ATOM 2206 O O . MET A 1 289 ? -7.295 21.951 -2.311 1.00 88.31 289 MET A O 1
ATOM 2210 N N . SER A 1 290 ? -5.807 20.579 -3.246 1.00 88.75 290 SER A N 1
ATOM 2211 C CA . SER A 1 290 ? -4.711 20.949 -2.336 1.00 88.75 290 SER A CA 1
ATOM 2212 C C . SER A 1 290 ? -4.214 22.392 -2.516 1.00 88.75 290 SER A C 1
ATOM 2214 O O . SER A 1 290 ? -3.421 22.871 -1.692 1.00 88.75 290 SER A O 1
ATOM 2216 N N . GLY A 1 291 ? -4.612 23.074 -3.598 1.00 84.12 291 GLY A N 1
ATOM 2217 C CA . GLY A 1 291 ? -4.398 24.512 -3.774 1.00 84.12 291 GLY A CA 1
ATOM 2218 C C . GLY A 1 291 ? -5.262 25.346 -2.824 1.00 84.12 291 GLY A C 1
ATOM 2219 O O . GLY A 1 291 ? -4.778 26.320 -2.248 1.00 84.12 291 GLY A O 1
ATOM 2220 N N . GLU A 1 292 ? -6.498 24.905 -2.599 1.00 83.19 292 GLU A N 1
ATOM 2221 C CA . GLU A 1 292 ? -7.510 25.593 -1.789 1.00 83.19 292 GLU A CA 1
ATOM 2222 C C . GLU A 1 292 ? -7.543 25.075 -0.342 1.00 83.19 292 GLU A C 1
ATOM 2224 O O . GLU A 1 292 ? -7.672 25.845 0.609 1.00 83.19 292 GLU A O 1
ATOM 2229 N N . LEU A 1 293 ? -7.379 23.763 -0.157 1.00 84.62 293 LEU A N 1
ATOM 2230 C CA . LEU A 1 293 ? -7.569 23.067 1.112 1.00 84.62 293 LEU A CA 1
ATOM 2231 C C . LEU A 1 293 ? -6.224 22.646 1.708 1.00 84.62 293 LEU A C 1
ATOM 2233 O O . LEU A 1 293 ? -5.575 21.702 1.255 1.00 84.62 293 LEU A O 1
ATOM 2237 N N . HIS A 1 294 ? -5.800 23.332 2.773 1.00 83.94 294 HIS A N 1
ATOM 2238 C CA . HIS A 1 294 ? -4.501 23.078 3.402 1.00 83.94 294 HIS A CA 1
ATOM 2239 C C . HIS A 1 294 ? -4.349 21.635 3.918 1.00 83.94 294 HIS A C 1
ATOM 2241 O O . HIS A 1 294 ? -3.281 21.050 3.749 1.00 83.94 294 HIS A O 1
ATOM 2247 N N . ALA A 1 295 ? -5.407 21.045 4.490 1.00 83.12 295 ALA A N 1
ATOM 2248 C CA . ALA A 1 295 ? -5.380 19.677 5.021 1.00 83.12 295 ALA A CA 1
ATOM 2249 C C . ALA A 1 295 ? -5.043 18.625 3.944 1.00 83.12 295 ALA A C 1
ATOM 2251 O O . ALA A 1 295 ? -4.323 17.666 4.210 1.00 83.12 295 ALA A O 1
ATOM 2252 N N . TRP A 1 296 ? -5.462 18.852 2.696 1.00 88.31 296 TRP A N 1
ATOM 2253 C CA . TRP A 1 296 ? -5.255 17.915 1.586 1.00 88.31 296 TRP A CA 1
ATOM 2254 C C . TRP A 1 296 ? -3.801 17.877 1.102 1.00 88.31 296 TRP A C 1
ATOM 2256 O O . TRP A 1 296 ? -3.364 16.895 0.497 1.00 88.31 296 TRP A O 1
ATOM 2266 N N . LYS A 1 297 ? -3.000 18.901 1.436 1.00 89.94 297 LYS A N 1
ATOM 2267 C CA . LYS A 1 297 ? -1.574 18.959 1.081 1.00 89.94 297 LYS A CA 1
ATOM 2268 C C . LYS A 1 297 ? -0.782 17.778 1.636 1.00 89.94 297 LYS A C 1
ATOM 2270 O O . LYS A 1 297 ? 0.223 17.422 1.023 1.00 89.94 297 LYS A O 1
ATOM 2275 N N . LYS A 1 298 ? -1.226 17.196 2.758 1.00 88.94 298 LYS A N 1
ATOM 2276 C CA . LYS A 1 298 ? -0.629 15.989 3.336 1.00 88.94 298 LYS A CA 1
ATOM 2277 C C . LYS A 1 298 ? -0.787 14.795 2.402 1.00 88.94 298 LYS A C 1
ATOM 2279 O O . LYS A 1 298 ? 0.194 14.117 2.164 1.00 88.94 298 LYS A O 1
ATOM 2284 N N . VAL A 1 299 ? -1.966 14.592 1.810 1.00 92.81 299 VAL A N 1
ATOM 2285 C CA . VAL A 1 299 ? -2.294 13.424 0.963 1.00 92.81 299 VAL A CA 1
ATOM 2286 C C . VAL A 1 299 ? -1.649 13.500 -0.429 1.00 92.81 299 VAL A C 1
ATOM 2288 O O . VAL A 1 299 ? -1.372 12.490 -1.078 1.00 92.81 299 VAL A O 1
ATOM 2291 N N . ARG A 1 300 ? -1.349 14.717 -0.890 1.00 92.94 300 ARG A N 1
ATOM 2292 C CA . ARG A 1 300 ? -0.832 15.013 -2.233 1.00 92.94 300 ARG A CA 1
ATOM 2293 C C . ARG A 1 300 ? 0.381 14.183 -2.711 1.00 92.94 300 ARG A C 1
ATOM 2295 O O . ARG A 1 300 ? 0.389 13.842 -3.893 1.00 92.94 300 ARG A O 1
ATOM 2302 N N . PRO A 1 301 ? 1.404 13.850 -1.897 1.00 95.12 301 PRO A N 1
ATOM 2303 C CA . PRO A 1 301 ? 2.520 13.018 -2.355 1.00 95.12 301 PRO A CA 1
ATOM 2304 C C . PRO A 1 301 ? 2.063 11.623 -2.800 1.00 95.12 301 PRO A C 1
ATOM 2306 O O . PRO A 1 301 ? 2.508 11.142 -3.841 1.00 95.12 301 PRO A O 1
ATOM 2309 N N . TRP A 1 302 ? 1.131 11.009 -2.063 1.00 96.00 302 TRP A N 1
ATOM 2310 C CA . TRP A 1 302 ? 0.536 9.720 -2.423 1.00 96.00 302 TRP A CA 1
ATOM 2311 C C . TRP A 1 302 ? -0.389 9.831 -3.637 1.00 96.00 302 TRP A C 1
ATOM 2313 O O . TRP A 1 302 ? -0.407 8.937 -4.476 1.00 96.00 302 TRP A O 1
ATOM 2323 N N . ALA A 1 303 ? -1.095 10.955 -3.791 1.00 96.44 303 ALA A N 1
ATOM 2324 C CA . ALA A 1 303 ? -1.897 11.206 -4.986 1.00 96.44 303 ALA A CA 1
ATOM 2325 C C . ALA A 1 303 ? -1.023 11.282 -6.253 1.00 96.44 303 ALA A C 1
ATOM 2327 O O . ALA A 1 303 ? -1.312 10.612 -7.242 1.00 96.44 303 ALA A O 1
ATOM 2328 N N . TYR A 1 304 ? 0.093 12.022 -6.217 1.00 97.94 304 TYR A N 1
ATOM 2329 C CA . TYR A 1 304 ? 1.055 12.021 -7.325 1.00 97.94 304 TYR A CA 1
ATOM 2330 C C . TYR A 1 304 ? 1.632 10.625 -7.588 1.00 97.94 304 TYR A C 1
ATOM 2332 O O . TYR A 1 304 ? 1.819 10.251 -8.742 1.00 97.94 304 TYR A O 1
ATOM 2340 N N . TYR A 1 305 ? 1.890 9.840 -6.540 1.00 97.38 305 TYR A N 1
ATOM 2341 C CA . TYR A 1 305 ? 2.333 8.459 -6.700 1.00 97.38 305 TYR A CA 1
ATOM 2342 C C . TYR A 1 305 ? 1.307 7.609 -7.468 1.00 97.38 305 TYR A C 1
ATOM 2344 O O . TYR A 1 305 ? 1.660 7.044 -8.502 1.00 97.38 305 TYR A O 1
ATOM 2352 N N . ASN A 1 306 ? 0.041 7.580 -7.036 1.00 96.75 306 ASN A N 1
ATOM 2353 C CA . ASN A 1 306 ? -1.001 6.794 -7.705 1.00 96.75 306 ASN A CA 1
ATOM 2354 C C . ASN A 1 306 ? -1.232 7.247 -9.155 1.00 96.75 306 ASN A C 1
ATOM 2356 O O . ASN A 1 306 ? -1.283 6.412 -10.055 1.00 96.75 306 ASN A O 1
ATOM 2360 N N . TRP A 1 307 ? -1.303 8.563 -9.395 1.00 97.62 307 TRP A N 1
ATOM 2361 C CA . TRP A 1 307 ? -1.415 9.126 -10.746 1.00 97.62 307 TRP A CA 1
ATOM 2362 C C . TRP A 1 307 ? -0.260 8.638 -11.631 1.00 97.62 307 TRP A C 1
ATOM 2364 O O . TRP A 1 307 ? -0.467 8.119 -12.727 1.00 97.62 307 TRP A O 1
ATOM 2374 N N . GLY A 1 308 ? 0.968 8.747 -11.133 1.00 96.81 308 GLY A N 1
ATOM 2375 C CA . GLY A 1 308 ? 2.161 8.309 -11.838 1.00 96.81 308 GLY A CA 1
ATOM 2376 C C . GLY A 1 308 ? 2.170 6.820 -12.182 1.00 96.81 308 GLY A C 1
ATOM 2377 O O . GLY A 1 308 ? 2.512 6.455 -13.307 1.00 96.81 308 GLY A O 1
ATOM 2378 N N . VAL A 1 309 ? 1.766 5.966 -11.238 1.00 95.81 309 VAL A N 1
ATOM 2379 C CA . VAL A 1 309 ? 1.654 4.514 -11.447 1.00 95.81 309 VAL A CA 1
ATOM 2380 C C . VAL A 1 309 ? 0.603 4.194 -12.510 1.00 95.81 309 VAL A C 1
ATOM 2382 O O . VAL A 1 309 ? 0.903 3.438 -13.431 1.00 95.81 309 VAL A O 1
ATOM 2385 N N . ALA A 1 310 ? -0.577 4.817 -12.453 1.00 94.62 310 ALA A N 1
ATOM 2386 C CA . ALA A 1 310 ? -1.627 4.621 -13.454 1.00 94.62 310 ALA A CA 1
ATOM 2387 C C . ALA A 1 310 ? -1.158 5.027 -14.863 1.00 94.62 310 ALA A C 1
ATOM 2389 O O . ALA A 1 310 ? -1.341 4.282 -15.825 1.00 94.62 310 ALA A O 1
ATOM 2390 N N . LEU A 1 311 ? -0.464 6.164 -14.990 1.00 93.75 311 LEU A N 1
ATOM 2391 C CA . LEU A 1 311 ? 0.138 6.579 -16.261 1.00 93.75 311 LEU A CA 1
ATOM 2392 C C . LEU A 1 311 ? 1.212 5.601 -16.747 1.00 93.75 311 LEU A C 1
ATOM 2394 O O . LEU A 1 311 ? 1.303 5.348 -17.948 1.00 93.75 311 LEU A O 1
ATOM 2398 N N . ALA A 1 312 ? 2.036 5.058 -15.850 1.00 91.56 312 ALA A N 1
ATOM 2399 C CA . ALA A 1 312 ? 3.049 4.074 -16.215 1.00 91.56 312 ALA A CA 1
ATOM 2400 C C . ALA A 1 312 ? 2.409 2.766 -16.707 1.00 91.56 312 ALA A C 1
ATOM 2402 O O . ALA A 1 312 ? 2.846 2.227 -17.725 1.00 91.56 312 ALA A O 1
ATOM 2403 N N . ASP A 1 313 ? 1.339 2.307 -16.057 1.00 89.25 313 ASP A N 1
ATOM 2404 C CA . ASP A 1 313 ? 0.577 1.127 -16.476 1.00 89.25 313 ASP A CA 1
ATOM 2405 C C . ASP A 1 313 ? -0.166 1.334 -17.805 1.00 89.25 313 ASP A C 1
ATOM 2407 O O . ASP A 1 313 ? -0.356 0.377 -18.548 1.00 89.25 313 ASP A O 1
ATOM 2411 N N . MET A 1 314 ? -0.503 2.577 -18.163 1.00 87.38 314 MET A N 1
ATOM 2412 C CA . MET A 1 314 ? -0.975 2.951 -19.505 1.00 87.38 314 MET A CA 1
ATOM 2413 C C . MET A 1 314 ? 0.149 3.044 -20.555 1.00 87.38 314 MET A C 1
ATOM 2415 O O . MET A 1 314 ? -0.109 3.228 -21.745 1.00 87.38 314 MET A O 1
ATOM 2419 N N . GLY A 1 315 ? 1.418 2.980 -20.143 1.00 85.94 315 GLY A N 1
ATOM 2420 C CA . GLY A 1 315 ? 2.570 3.242 -21.007 1.00 85.94 315 GLY A CA 1
ATOM 2421 C C . GLY A 1 315 ? 2.859 4.727 -21.243 1.00 85.94 315 GLY A C 1
ATOM 2422 O O . GLY A 1 315 ? 3.709 5.078 -22.061 1.00 85.94 315 GLY A O 1
ATOM 2423 N N . CYS A 1 316 ? 2.212 5.648 -20.548 1.00 89.25 316 CYS A N 1
ATOM 2424 C CA . CYS A 1 316 ? 2.481 7.079 -20.661 1.00 89.25 316 CYS A CA 1
ATOM 2425 C C . CYS A 1 316 ? 3.711 7.478 -19.833 1.00 89.25 316 CYS A C 1
ATOM 2427 O O . CYS A 1 316 ? 3.639 8.364 -18.986 1.00 89.25 316 CYS A O 1
ATOM 2429 N N . TYR A 1 317 ? 4.850 6.817 -20.070 1.00 88.88 317 TYR A N 1
ATOM 2430 C CA . TYR A 1 317 ? 6.033 6.874 -19.206 1.00 88.88 317 TYR A CA 1
ATOM 2431 C C . TYR A 1 317 ? 6.609 8.282 -19.022 1.00 88.88 317 TYR A C 1
ATOM 2433 O O . TYR A 1 317 ? 7.084 8.602 -17.937 1.00 88.88 317 TYR A O 1
ATOM 2441 N N . GLN A 1 318 ? 6.534 9.144 -20.039 1.00 87.25 318 GLN A N 1
ATOM 2442 C CA . GLN A 1 318 ? 6.984 10.533 -19.922 1.00 87.25 318 GLN A CA 1
ATOM 2443 C C . GLN A 1 318 ? 6.077 11.365 -19.006 1.00 87.25 318 GLN A C 1
ATOM 2445 O O . GLN A 1 318 ? 6.569 12.096 -18.158 1.00 87.25 318 GLN A O 1
ATOM 2450 N N . HIS A 1 319 ? 4.758 11.227 -19.101 1.00 91.00 319 HIS A N 1
ATOM 2451 C CA . HIS A 1 319 ? 3.860 11.915 -18.172 1.00 91.00 319 HIS A CA 1
ATOM 2452 C C . HIS A 1 319 ? 3.946 11.304 -16.768 1.00 91.00 319 HIS A C 1
ATOM 2454 O O . HIS A 1 319 ? 4.018 12.033 -15.779 1.00 91.00 319 HIS A O 1
ATOM 2460 N N . ALA A 1 320 ? 4.044 9.971 -16.675 1.00 94.25 320 ALA A N 1
ATOM 2461 C CA . ALA A 1 320 ? 4.294 9.271 -15.417 1.00 94.25 320 ALA A CA 1
ATOM 2462 C C . ALA A 1 320 ? 5.544 9.832 -14.731 1.00 94.25 320 ALA A C 1
ATOM 2464 O O . ALA A 1 320 ? 5.544 10.073 -13.527 1.00 94.25 320 ALA A O 1
ATOM 2465 N N . ALA A 1 321 ? 6.579 10.126 -15.521 1.00 93.50 321 ALA A N 1
ATOM 2466 C CA . ALA A 1 321 ? 7.807 10.719 -15.045 1.00 93.50 321 ALA A CA 1
ATOM 2467 C C . ALA A 1 321 ? 7.640 12.029 -14.311 1.00 93.50 321 ALA A C 1
ATOM 2469 O O . ALA A 1 321 ? 8.123 12.214 -13.193 1.00 93.50 321 ALA A O 1
ATOM 2470 N N . GLU A 1 322 ? 6.989 12.961 -14.979 1.00 92.44 322 GLU A N 1
ATOM 2471 C CA . GLU A 1 322 ? 6.822 14.315 -14.492 1.00 92.44 322 GLU A CA 1
ATOM 2472 C C . GLU A 1 322 ? 6.010 14.322 -13.200 1.00 92.44 322 GLU A C 1
ATOM 2474 O O . GLU A 1 322 ? 6.384 14.996 -12.237 1.00 92.44 322 GLU A O 1
ATOM 2479 N N . VAL A 1 323 ? 4.962 13.499 -13.152 1.00 95.69 323 VAL A N 1
ATOM 2480 C CA . VAL A 1 323 ? 4.099 13.318 -11.986 1.00 95.69 323 VAL A CA 1
ATOM 2481 C C . VAL A 1 323 ? 4.860 12.651 -10.827 1.00 95.69 323 VAL A C 1
ATOM 2483 O O . VAL A 1 323 ? 4.866 13.178 -9.714 1.00 95.69 323 VAL A O 1
ATOM 2486 N N . LEU A 1 324 ? 5.577 11.547 -11.063 1.00 97.44 324 LEU A N 1
ATOM 2487 C CA . LEU A 1 324 ? 6.306 10.814 -10.013 1.00 97.44 324 LEU A CA 1
ATOM 2488 C C . LEU A 1 324 ? 7.461 11.625 -9.417 1.00 97.44 324 LEU A C 1
ATOM 2490 O O . LEU A 1 324 ? 7.729 11.524 -8.218 1.00 97.44 324 LEU A O 1
ATOM 2494 N N . ARG A 1 325 ? 8.102 12.506 -10.201 1.00 96.38 325 ARG A N 1
ATOM 2495 C CA . ARG A 1 325 ? 9.084 13.457 -9.651 1.00 96.38 325 ARG A CA 1
ATOM 2496 C C . ARG A 1 325 ? 8.455 14.358 -8.590 1.00 96.38 325 ARG A C 1
ATOM 2498 O O . ARG A 1 325 ? 9.122 14.672 -7.609 1.00 96.38 325 ARG A O 1
ATOM 2505 N N . ARG A 1 326 ? 7.185 14.760 -8.741 1.00 96.50 326 ARG A N 1
ATOM 2506 C CA . ARG A 1 326 ? 6.475 15.542 -7.711 1.00 96.50 326 ARG A CA 1
ATOM 2507 C C . ARG A 1 326 ? 6.246 14.725 -6.442 1.00 96.50 326 ARG A C 1
ATOM 2509 O O . ARG A 1 326 ? 6.419 15.272 -5.355 1.00 96.50 326 ARG A O 1
ATOM 2516 N N . ALA A 1 327 ? 5.922 13.436 -6.568 1.00 96.88 327 ALA A N 1
ATOM 2517 C CA . ALA A 1 327 ? 5.783 12.538 -5.419 1.00 96.88 327 ALA A CA 1
ATOM 2518 C C . ALA A 1 327 ? 7.093 12.454 -4.616 1.00 96.88 327 ALA A C 1
ATOM 2520 O O . ALA A 1 327 ? 7.101 12.754 -3.423 1.00 96.88 327 ALA A O 1
ATOM 2521 N N . VAL A 1 328 ? 8.213 12.163 -5.289 1.00 96.81 328 VAL A N 1
ATOM 2522 C CA . VAL A 1 328 ? 9.548 12.075 -4.667 1.00 96.81 328 VAL A CA 1
ATOM 2523 C C . VAL A 1 328 ? 10.006 13.415 -4.077 1.00 96.81 328 VAL A C 1
ATOM 2525 O O . VAL A 1 328 ? 10.578 13.457 -2.991 1.00 96.81 328 VAL A O 1
ATOM 2528 N N . GLN A 1 329 ? 9.733 14.540 -4.746 1.00 96.19 329 GLN A N 1
ATOM 2529 C CA . GLN A 1 329 ? 10.089 15.869 -4.230 1.00 96.19 329 GLN A CA 1
ATOM 2530 C C . GLN A 1 329 ? 9.365 16.211 -2.926 1.00 96.19 329 GLN A C 1
ATOM 2532 O O . GLN A 1 329 ? 9.959 16.838 -2.046 1.00 96.19 329 GLN A O 1
ATOM 2537 N N . LEU A 1 330 ? 8.091 15.828 -2.817 1.00 94.50 330 LEU A N 1
ATOM 2538 C CA . LEU A 1 330 ? 7.275 16.104 -1.639 1.00 94.50 330 LEU A CA 1
ATOM 2539 C C . LEU A 1 330 ? 7.495 15.088 -0.515 1.00 94.50 330 LEU A C 1
ATOM 2541 O O . LEU A 1 330 ? 7.342 15.451 0.647 1.00 94.50 330 LEU A O 1
ATOM 2545 N N . HIS A 1 331 ? 7.862 13.847 -0.843 1.00 93.25 331 HIS A N 1
ATOM 2546 C CA . HIS A 1 331 ? 8.092 12.784 0.130 1.00 93.25 331 HIS A CA 1
ATOM 2547 C C . HIS A 1 331 ? 9.345 11.968 -0.231 1.00 93.25 331 HIS A C 1
ATOM 2549 O O . HIS A 1 331 ? 9.274 10.869 -0.775 1.00 93.25 331 HIS A O 1
ATOM 2555 N N . LYS A 1 332 ? 10.513 12.533 0.096 1.00 94.56 332 LYS A N 1
ATOM 2556 C CA . LYS A 1 332 ? 11.848 12.036 -0.300 1.00 94.56 332 LYS A CA 1
ATOM 2557 C C . LYS A 1 332 ? 12.252 10.684 0.295 1.00 94.56 332 LYS A C 1
ATOM 2559 O O . LYS A 1 332 ? 13.236 10.096 -0.138 1.00 94.56 332 LYS A O 1
ATOM 2564 N N . ASP A 1 333 ? 11.548 10.229 1.324 1.00 94.69 333 ASP A N 1
ATOM 2565 C CA . ASP A 1 333 ? 11.826 8.955 1.991 1.00 94.69 333 ASP A CA 1
ATOM 2566 C C . ASP A 1 333 ? 10.883 7.839 1.520 1.00 94.69 333 ASP A C 1
ATOM 2568 O O . ASP A 1 333 ? 11.009 6.690 1.942 1.00 94.69 333 ASP A O 1
ATOM 2572 N N . TYR A 1 334 ? 9.956 8.145 0.604 1.00 94.56 334 TYR A N 1
ATOM 2573 C CA . TYR A 1 334 ? 8.966 7.189 0.133 1.00 94.56 334 TYR A CA 1
ATOM 2574 C C . TYR A 1 334 ? 9.543 6.267 -0.947 1.00 94.56 334 TYR A C 1
ATOM 2576 O O . TYR A 1 334 ? 9.439 6.529 -2.147 1.00 94.56 334 TYR A O 1
ATOM 2584 N N . ALA A 1 335 ? 10.148 5.159 -0.508 1.00 96.69 335 ALA A N 1
ATOM 2585 C CA . ALA A 1 335 ? 10.773 4.162 -1.382 1.00 96.69 335 ALA A CA 1
ATOM 2586 C C . ALA A 1 335 ? 9.878 3.692 -2.557 1.00 96.69 335 ALA A C 1
ATOM 2588 O O . ALA A 1 335 ? 10.390 3.605 -3.677 1.00 96.69 335 ALA A O 1
ATOM 2589 N N . PRO A 1 336 ? 8.557 3.454 -2.383 1.00 95.75 336 PRO A N 1
ATOM 2590 C CA . PRO A 1 336 ? 7.663 3.123 -3.494 1.00 95.75 336 PRO A CA 1
ATOM 2591 C C . PRO A 1 336 ? 7.633 4.163 -4.615 1.00 95.75 336 PRO A C 1
ATOM 2593 O O . PRO A 1 336 ? 7.653 3.775 -5.782 1.00 95.75 336 PRO A O 1
ATOM 2596 N N . ALA A 1 337 ? 7.665 5.462 -4.300 1.00 96.94 337 ALA A N 1
ATOM 2597 C CA . ALA A 1 337 ? 7.692 6.503 -5.327 1.00 96.94 337 ALA A CA 1
ATOM 2598 C C . ALA A 1 337 ? 9.010 6.525 -6.108 1.00 96.94 337 ALA A C 1
ATOM 2600 O O . ALA A 1 337 ? 8.974 6.692 -7.324 1.00 96.94 337 ALA A O 1
ATOM 2601 N N . HIS A 1 338 ? 10.147 6.287 -5.448 1.00 98.25 338 HIS A N 1
ATOM 2602 C CA . HIS A 1 338 ? 11.437 6.125 -6.128 1.00 98.25 338 HIS A CA 1
ATOM 2603 C C . HIS A 1 338 ? 11.441 4.907 -7.067 1.00 98.25 338 HIS A C 1
ATOM 2605 O O . HIS A 1 338 ? 11.855 5.015 -8.221 1.00 98.25 338 HIS A O 1
ATOM 2611 N N . ASN A 1 339 ? 10.909 3.763 -6.619 1.00 97.88 339 ASN A N 1
ATOM 2612 C CA . ASN A 1 339 ? 10.776 2.570 -7.461 1.00 97.88 339 ASN A CA 1
ATOM 2613 C C . ASN A 1 339 ? 9.861 2.816 -8.673 1.00 97.88 339 ASN A C 1
ATOM 2615 O O . ASN A 1 339 ? 10.231 2.491 -9.799 1.00 97.88 339 ASN A O 1
ATOM 2619 N N . ALA A 1 340 ? 8.692 3.430 -8.473 1.00 97.44 340 ALA A N 1
ATOM 2620 C CA . ALA A 1 340 ? 7.775 3.748 -9.567 1.00 97.44 340 ALA A CA 1
ATOM 2621 C C . ALA A 1 340 ? 8.394 4.737 -10.568 1.00 97.44 340 ALA A C 1
ATOM 2623 O O . ALA A 1 340 ? 8.253 4.561 -11.780 1.00 97.44 340 ALA A O 1
ATOM 2624 N N . LEU A 1 341 ? 9.123 5.747 -10.076 1.00 97.88 341 LEU A N 1
ATOM 2625 C CA . LEU A 1 341 ? 9.862 6.697 -10.908 1.00 97.88 341 LEU A CA 1
ATOM 2626 C C . LEU A 1 341 ? 10.879 5.972 -11.795 1.00 97.88 341 LEU A C 1
ATOM 2628 O O . LEU A 1 341 ? 10.927 6.187 -13.005 1.00 97.88 341 LEU A O 1
ATOM 2632 N N . ALA A 1 342 ? 11.644 5.055 -11.203 1.00 97.25 342 ALA A N 1
ATOM 2633 C CA . ALA A 1 342 ? 12.593 4.237 -11.937 1.00 97.25 342 ALA A CA 1
ATOM 2634 C C . ALA A 1 342 ? 11.915 3.331 -12.967 1.00 97.25 342 ALA A C 1
ATOM 2636 O O . ALA A 1 342 ? 12.396 3.235 -14.092 1.00 97.25 342 ALA A O 1
ATOM 2637 N N . ARG A 1 343 ? 10.778 2.706 -12.632 1.00 95.00 343 ARG A N 1
ATOM 2638 C CA . ARG A 1 343 ? 10.002 1.882 -13.574 1.00 95.00 343 ARG A CA 1
ATOM 2639 C C . ARG A 1 343 ? 9.551 2.675 -14.794 1.00 95.00 343 ARG A C 1
ATOM 2641 O O . ARG A 1 343 ? 9.659 2.178 -15.913 1.00 95.00 343 ARG A O 1
ATOM 2648 N N . ALA A 1 344 ? 9.111 3.919 -14.609 1.00 94.25 344 ALA A N 1
ATOM 2649 C CA . ALA A 1 344 ? 8.814 4.795 -15.734 1.00 94.25 344 ALA A CA 1
ATOM 2650 C C . ALA A 1 344 ? 10.069 5.060 -16.592 1.00 94.25 344 ALA A C 1
ATOM 2652 O O . ALA A 1 344 ? 9.972 5.106 -17.818 1.00 94.25 344 ALA A O 1
ATOM 2653 N N . TRP A 1 345 ? 11.263 5.187 -15.992 1.00 93.94 345 TRP A N 1
ATOM 2654 C CA . TRP A 1 345 ? 12.500 5.442 -16.755 1.00 93.94 345 TRP A CA 1
ATOM 2655 C C . TRP A 1 345 ? 12.941 4.199 -17.504 1.00 93.94 345 TRP A C 1
ATOM 2657 O O . TRP A 1 345 ? 13.384 4.307 -18.642 1.00 93.94 345 TRP A O 1
ATOM 2667 N N . LEU A 1 346 ? 12.773 3.024 -16.901 1.00 91.44 346 LEU A N 1
ATOM 2668 C CA . LEU A 1 346 ? 12.988 1.750 -17.576 1.00 91.44 346 LEU A CA 1
ATOM 2669 C C . LEU A 1 346 ? 12.067 1.603 -18.779 1.00 91.44 346 LEU A C 1
ATOM 2671 O O . LEU A 1 346 ? 12.547 1.263 -19.857 1.00 91.44 346 LEU A O 1
ATOM 2675 N N . GLY A 1 347 ? 10.790 1.960 -18.633 1.00 89.25 347 GLY A N 1
ATOM 2676 C CA . GLY A 1 347 ? 9.851 1.998 -19.750 1.00 89.25 347 GLY A CA 1
ATOM 2677 C C . GLY A 1 347 ? 10.307 2.916 -20.892 1.00 89.25 347 GLY A C 1
ATOM 2678 O O . GLY A 1 347 ? 10.155 2.562 -22.059 1.00 89.25 347 GLY A O 1
ATOM 2679 N N . LEU A 1 348 ? 10.912 4.070 -20.585 1.00 87.12 348 LEU A N 1
ATOM 2680 C CA . LEU A 1 348 ? 11.504 4.963 -21.594 1.00 87.12 348 LEU A CA 1
ATOM 2681 C C . LEU A 1 348 ? 12.784 4.381 -22.212 1.00 87.12 348 LEU A C 1
ATOM 2683 O O . LEU A 1 348 ? 12.945 4.418 -23.430 1.00 87.12 348 LEU A O 1
ATOM 2687 N N . ALA A 1 349 ? 13.675 3.807 -21.400 1.00 87.25 349 ALA A N 1
ATOM 2688 C CA . ALA A 1 349 ? 14.931 3.207 -21.854 1.00 87.25 349 ALA A CA 1
ATOM 2689 C C . ALA A 1 349 ? 14.709 1.993 -22.776 1.00 87.25 349 ALA A C 1
ATOM 2691 O O . ALA A 1 349 ? 15.502 1.744 -23.680 1.00 87.25 349 ALA A O 1
ATOM 2692 N N . GLN A 1 350 ? 13.620 1.252 -22.563 1.00 85.38 350 GLN A N 1
ATOM 2693 C CA . GLN A 1 350 ? 13.235 0.078 -23.351 1.00 85.38 350 GLN A CA 1
ATOM 2694 C C . GLN A 1 350 ? 12.499 0.424 -24.655 1.00 85.38 350 GLN A C 1
ATOM 2696 O O . GLN A 1 350 ? 12.283 -0.465 -25.477 1.00 85.38 350 GLN A O 1
ATOM 2701 N N . MET A 1 351 ? 12.133 1.694 -24.882 1.00 75.38 351 MET A N 1
ATOM 2702 C CA . MET A 1 351 ? 11.342 2.135 -26.039 1.00 75.38 351 MET A CA 1
ATOM 2703 C C . MET A 1 351 ? 12.103 3.163 -26.904 1.00 75.38 351 MET A C 1
ATOM 2705 O O . MET A 1 351 ? 11.741 4.343 -26.913 1.00 75.38 351 MET A O 1
ATOM 2709 N N . PRO A 1 352 ? 13.112 2.748 -27.703 1.00 57.91 352 PRO A N 1
ATOM 2710 C CA . PRO A 1 352 ? 13.926 3.665 -28.512 1.00 57.91 352 PRO A CA 1
ATOM 2711 C C . PRO A 1 352 ? 13.117 4.537 -29.487 1.00 57.91 352 PRO A C 1
ATOM 2713 O O . PRO A 1 352 ? 13.511 5.659 -29.788 1.00 57.91 352 PRO A O 1
ATOM 2716 N N . ALA A 1 353 ? 11.961 4.053 -29.959 1.00 53.59 353 ALA A N 1
ATOM 2717 C CA . ALA A 1 353 ? 11.092 4.771 -30.895 1.00 53.59 353 ALA A CA 1
ATOM 2718 C C . ALA A 1 353 ? 10.428 6.035 -30.303 1.00 53.59 353 ALA A C 1
ATOM 2720 O O . ALA A 1 353 ? 9.973 6.892 -31.056 1.00 53.59 353 ALA A O 1
ATOM 2721 N N . LEU A 1 354 ? 10.384 6.181 -28.971 1.00 49.59 354 LEU A N 1
ATOM 2722 C CA . LEU A 1 354 ? 9.823 7.362 -28.296 1.00 49.59 354 LEU A CA 1
ATOM 2723 C C . LEU A 1 354 ? 10.821 8.527 -28.193 1.00 49.59 354 LEU A C 1
ATOM 2725 O O . LEU A 1 354 ? 10.442 9.621 -27.783 1.00 49.59 354 LEU A O 1
ATOM 2729 N N . ALA A 1 355 ? 12.068 8.334 -28.637 1.00 46.69 355 ALA A N 1
ATOM 2730 C CA . ALA A 1 355 ? 13.115 9.354 -28.623 1.00 46.69 355 ALA A CA 1
ATOM 2731 C C . ALA A 1 355 ? 12.829 10.588 -29.515 1.00 46.69 355 ALA A C 1
ATOM 2733 O O . ALA A 1 355 ? 13.570 11.568 -29.489 1.00 46.69 355 ALA A O 1
ATOM 2734 N N . GLY A 1 356 ? 11.764 10.555 -30.323 1.00 41.88 356 GLY A N 1
ATOM 2735 C CA . GLY A 1 356 ? 11.395 11.627 -31.252 1.00 41.88 356 GLY A CA 1
ATOM 2736 C C . GLY A 1 356 ? 10.333 12.619 -30.758 1.00 41.88 356 GLY A C 1
ATOM 2737 O O . GLY A 1 356 ? 10.102 13.614 -31.440 1.00 41.88 356 GLY A O 1
ATOM 2738 N N . VAL A 1 357 ? 9.673 12.391 -29.616 1.00 45.78 357 VAL A N 1
ATOM 2739 C CA . VAL A 1 357 ? 8.561 13.243 -29.147 1.00 45.78 357 VAL A CA 1
ATOM 2740 C C . VAL A 1 357 ? 8.989 13.985 -27.883 1.00 45.78 357 VAL A C 1
ATOM 2742 O O . VAL A 1 357 ? 9.154 13.373 -26.839 1.00 45.78 357 VAL A O 1
ATOM 2745 N N . SER A 1 358 ? 9.226 15.299 -28.003 1.00 45.84 358 SER A N 1
ATOM 2746 C CA . SER A 1 358 ? 9.627 16.218 -26.918 1.00 45.84 358 SER A CA 1
ATOM 2747 C C . SER A 1 358 ? 10.586 15.596 -25.890 1.00 45.84 358 SER A C 1
ATOM 2749 O O . SER A 1 358 ? 10.326 15.572 -24.685 1.00 45.84 358 SER A O 1
ATOM 2751 N N . MET A 1 359 ? 11.694 15.054 -26.390 1.00 52.84 359 MET A N 1
ATOM 2752 C CA . MET A 1 359 ? 12.751 14.453 -25.586 1.00 52.84 359 MET A CA 1
ATOM 2753 C C . MET A 1 359 ? 13.579 15.551 -24.903 1.00 52.84 359 MET A C 1
ATOM 2755 O O . MET A 1 359 ? 13.787 16.610 -25.491 1.00 52.84 359 MET A O 1
ATOM 2759 N N . GLN A 1 360 ? 14.106 15.302 -23.699 1.00 53.22 360 GLN A N 1
ATOM 2760 C CA . GLN A 1 360 ? 15.303 16.016 -23.237 1.00 53.22 360 GLN A CA 1
ATOM 2761 C C . GLN A 1 360 ? 16.508 15.336 -23.901 1.00 53.22 360 GLN A C 1
ATOM 2763 O O . GLN A 1 360 ? 16.867 14.228 -23.482 1.00 53.22 360 GLN A O 1
ATOM 2768 N N . PRO A 1 361 ? 17.107 15.922 -24.955 1.00 52.91 361 PRO A N 1
ATOM 2769 C CA . PRO A 1 361 ? 18.198 15.281 -25.678 1.00 52.91 361 PRO A CA 1
ATOM 2770 C C . PRO A 1 361 ? 19.352 14.984 -24.713 1.00 52.91 361 PRO A C 1
ATOM 2772 O O . PRO A 1 361 ? 19.747 15.855 -23.941 1.00 52.91 361 PRO A O 1
ATOM 2775 N N . GLY A 1 362 ? 19.881 13.758 -24.740 1.00 63.31 362 GLY A N 1
ATOM 2776 C CA . GLY A 1 362 ? 21.029 13.366 -23.912 1.00 63.31 362 GLY A CA 1
ATOM 2777 C C . GLY A 1 362 ? 20.707 12.807 -22.520 1.00 63.31 362 GLY A C 1
ATOM 2778 O O . GLY A 1 362 ? 21.631 12.624 -21.731 1.00 63.31 362 GLY A O 1
ATOM 2779 N N . THR A 1 363 ? 19.442 12.517 -22.199 1.00 74.12 363 THR A N 1
ATOM 2780 C CA . THR A 1 363 ? 19.096 11.874 -20.917 1.00 74.12 363 THR A CA 1
ATOM 2781 C C . THR A 1 363 ? 19.358 10.367 -20.956 1.00 74.12 363 THR A C 1
ATOM 2783 O O . THR A 1 363 ? 18.719 9.644 -21.717 1.00 74.12 363 THR A O 1
ATOM 2786 N N . ASP A 1 364 ? 20.243 9.876 -20.085 1.00 86.00 364 ASP A N 1
ATOM 2787 C CA . ASP A 1 364 ? 20.449 8.440 -19.866 1.00 86.00 364 ASP A CA 1
ATOM 2788 C C . ASP A 1 364 ? 19.383 7.895 -18.898 1.00 86.00 364 ASP A C 1
ATOM 2790 O O . ASP A 1 364 ? 19.551 7.893 -17.674 1.00 86.00 364 ASP A O 1
ATOM 2794 N N . TYR A 1 365 ? 18.244 7.465 -19.453 1.00 88.25 365 TYR A N 1
ATOM 2795 C CA . TYR A 1 365 ? 17.128 6.927 -18.666 1.00 88.25 365 TYR A CA 1
ATOM 2796 C C . TYR A 1 365 ? 17.498 5.659 -17.901 1.00 88.25 365 TYR A C 1
ATOM 2798 O O . TYR A 1 365 ? 17.045 5.483 -16.770 1.00 88.25 365 TYR A O 1
ATOM 2806 N N . ARG A 1 366 ? 18.353 4.799 -18.471 1.00 90.94 366 ARG A N 1
ATOM 2807 C CA . ARG A 1 366 ? 18.846 3.609 -17.771 1.00 90.94 366 ARG A CA 1
ATOM 2808 C C . ARG A 1 366 ? 19.584 4.033 -16.507 1.00 90.94 366 ARG A C 1
ATOM 2810 O O . ARG A 1 366 ? 19.289 3.533 -15.423 1.00 90.94 366 ARG A O 1
ATOM 2817 N N . ALA A 1 367 ? 20.523 4.963 -16.636 1.00 90.94 367 ALA A N 1
ATOM 2818 C CA . ALA A 1 367 ? 21.335 5.392 -15.511 1.00 90.94 367 ALA A CA 1
ATOM 2819 C C . ALA A 1 367 ? 20.515 6.134 -14.447 1.00 90.94 367 ALA A C 1
ATOM 2821 O O . ALA A 1 367 ? 20.705 5.920 -13.247 1.00 90.94 367 ALA A O 1
ATOM 2822 N N . ALA A 1 368 ? 19.547 6.944 -14.875 1.00 92.81 368 ALA A N 1
ATOM 2823 C CA . ALA A 1 368 ? 18.607 7.582 -13.969 1.00 92.81 368 ALA A CA 1
ATOM 2824 C C . ALA A 1 368 ? 17.723 6.550 -13.232 1.00 92.81 368 ALA A C 1
ATOM 2826 O O . ALA A 1 368 ? 17.494 6.708 -12.036 1.00 92.81 368 ALA A O 1
ATOM 2827 N N . ALA A 1 369 ? 17.284 5.469 -13.893 1.00 95.94 369 ALA A N 1
ATOM 2828 C CA . ALA A 1 369 ? 16.538 4.389 -13.244 1.00 95.94 369 ALA A CA 1
ATOM 2829 C C . ALA A 1 369 ? 17.379 3.679 -12.173 1.00 95.94 369 ALA A C 1
ATOM 2831 O O . ALA A 1 369 ? 16.927 3.527 -11.041 1.00 95.94 369 ALA A O 1
ATOM 2832 N N . VAL A 1 370 ? 18.621 3.299 -12.504 1.00 97.00 370 VAL A N 1
ATOM 2833 C CA . VAL A 1 370 ? 19.561 2.667 -11.558 1.00 97.00 370 VAL A CA 1
ATOM 2834 C C . VAL A 1 370 ? 19.746 3.527 -10.306 1.00 97.00 370 VAL A C 1
ATOM 2836 O O . VAL A 1 370 ? 19.728 3.005 -9.192 1.00 97.00 370 VAL A O 1
ATOM 2839 N N . ASN A 1 371 ? 19.889 4.846 -10.467 1.00 96.38 371 ASN A N 1
ATOM 2840 C CA . ASN A 1 371 ? 20.039 5.758 -9.336 1.00 96.38 371 ASN A CA 1
ATOM 2841 C C . ASN A 1 371 ? 18.809 5.749 -8.414 1.00 96.38 371 ASN A C 1
ATOM 2843 O O . ASN A 1 371 ? 18.947 5.565 -7.208 1.00 96.38 371 ASN A O 1
ATOM 2847 N N . GLU A 1 372 ? 17.611 5.903 -8.975 1.00 97.38 372 GLU A N 1
ATOM 2848 C CA . GLU A 1 372 ? 16.370 5.914 -8.192 1.00 97.38 372 GLU A CA 1
ATOM 2849 C C . GLU A 1 372 ? 16.103 4.568 -7.500 1.00 97.38 372 GLU A C 1
ATOM 2851 O O . GLU A 1 372 ? 15.631 4.537 -6.366 1.00 97.38 372 GLU A O 1
ATOM 2856 N N . LEU A 1 373 ? 16.487 3.448 -8.119 1.00 98.44 373 LEU A N 1
ATOM 2857 C CA . LEU A 1 373 ? 16.370 2.115 -7.514 1.00 98.44 373 LEU A CA 1
ATOM 2858 C C . LEU A 1 373 ? 17.328 1.933 -6.343 1.00 98.44 373 LEU A C 1
ATOM 2860 O O . LEU A 1 373 ? 16.934 1.408 -5.303 1.00 98.44 373 LEU A O 1
ATOM 2864 N N . ARG A 1 374 ? 18.561 2.437 -6.462 1.00 98.19 374 ARG A N 1
ATOM 2865 C CA . ARG A 1 374 ? 19.509 2.472 -5.341 1.00 98.19 374 ARG A CA 1
ATOM 2866 C C . ARG A 1 374 ? 18.989 3.339 -4.196 1.00 98.19 374 ARG A C 1
ATOM 2868 O O . ARG A 1 374 ? 19.136 2.949 -3.041 1.00 98.19 374 ARG A O 1
ATOM 2875 N N . VAL A 1 375 ? 18.331 4.465 -4.489 1.00 97.81 375 VAL A N 1
ATOM 2876 C CA . VAL A 1 375 ? 17.661 5.272 -3.455 1.00 97.81 375 VAL A CA 1
ATOM 2877 C C . VAL A 1 375 ? 16.513 4.489 -2.814 1.00 97.81 375 VAL A C 1
ATOM 2879 O O . VAL A 1 375 ? 16.452 4.422 -1.589 1.00 97.81 375 VAL A O 1
ATOM 2882 N N . ALA A 1 376 ? 15.646 3.846 -3.601 1.00 98.19 376 ALA A N 1
ATOM 2883 C CA . ALA A 1 376 ? 14.546 3.034 -3.079 1.00 98.19 376 ALA A CA 1
ATOM 2884 C C . ALA A 1 376 ? 15.046 1.919 -2.141 1.00 98.19 376 ALA A C 1
ATOM 2886 O O . ALA A 1 376 ? 14.519 1.768 -1.040 1.00 98.19 376 ALA A O 1
ATOM 2887 N N . ILE A 1 377 ? 16.101 1.200 -2.539 1.00 98.38 377 ILE A N 1
ATOM 2888 C CA . ILE A 1 377 ? 16.747 0.150 -1.738 1.00 98.38 377 ILE A CA 1
ATOM 2889 C C . ILE A 1 377 ? 17.388 0.729 -0.472 1.00 98.38 377 ILE A C 1
ATOM 2891 O O . ILE A 1 377 ? 17.255 0.154 0.602 1.00 98.38 377 ILE A O 1
ATOM 2895 N N . ALA A 1 378 ? 18.041 1.890 -0.555 1.00 97.94 378 ALA A N 1
ATOM 2896 C CA . ALA A 1 378 ? 18.620 2.537 0.620 1.00 97.94 378 ALA A CA 1
ATOM 2897 C C . ALA A 1 378 ? 17.549 2.974 1.637 1.00 97.94 378 ALA A C 1
ATOM 2899 O O . ALA A 1 378 ? 17.790 2.926 2.842 1.00 97.94 378 ALA A O 1
ATOM 2900 N N . LYS A 1 379 ? 16.368 3.399 1.167 1.00 97.31 379 LYS A N 1
ATOM 2901 C CA . LYS A 1 379 ? 15.231 3.775 2.025 1.00 97.31 379 LYS A CA 1
ATOM 2902 C C . LYS A 1 379 ? 14.503 2.565 2.600 1.00 97.31 379 LYS A C 1
ATOM 2904 O O . LYS A 1 379 ? 14.039 2.624 3.734 1.00 97.31 379 LYS A O 1
ATOM 2909 N N . ASN A 1 380 ? 14.407 1.481 1.837 1.00 97.12 380 ASN A N 1
ATOM 2910 C CA . ASN A 1 380 ? 13.824 0.225 2.284 1.00 97.12 380 ASN A CA 1
ATOM 2911 C C . ASN A 1 380 ? 14.648 -0.965 1.754 1.00 97.12 380 ASN A C 1
ATOM 2913 O O . ASN A 1 380 ? 14.362 -1.472 0.666 1.00 97.12 380 ASN A O 1
ATOM 2917 N N . PRO A 1 381 ? 15.633 -1.456 2.532 1.00 96.94 381 PRO A N 1
ATOM 2918 C CA . PRO A 1 381 ? 16.461 -2.597 2.137 1.00 96.94 381 PRO A CA 1
ATOM 2919 C C . PRO A 1 381 ? 15.68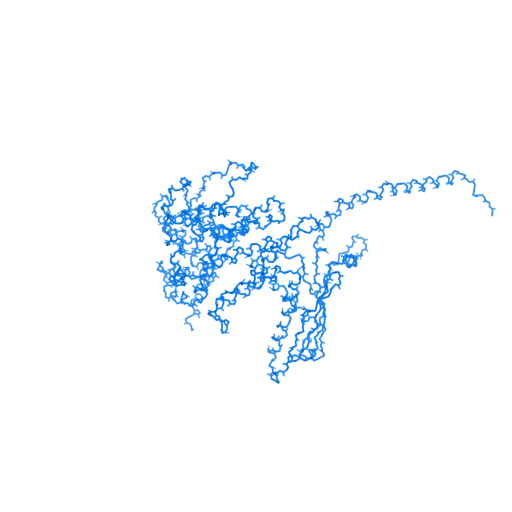6 -3.904 1.949 1.00 96.94 381 PRO A C 1
ATOM 2921 O O . PRO A 1 381 ? 16.194 -4.814 1.301 1.00 96.94 381 PRO A O 1
ATOM 2924 N N . GLY A 1 382 ? 14.468 -3.996 2.496 1.00 95.69 382 GLY A N 1
ATOM 2925 C CA . GLY A 1 382 ? 13.547 -5.115 2.301 1.00 95.69 382 GLY A CA 1
ATOM 2926 C C . GLY A 1 382 ? 12.644 -4.976 1.072 1.00 95.69 382 GLY A C 1
ATOM 2927 O O . GLY A 1 382 ? 11.767 -5.813 0.871 1.00 95.69 382 GLY A O 1
ATOM 2928 N N . TYR A 1 383 ? 12.810 -3.934 0.248 1.00 94.69 383 TYR A N 1
ATOM 2929 C CA . TYR A 1 383 ? 11.937 -3.693 -0.900 1.00 94.69 383 TYR A CA 1
ATOM 2930 C C . TYR A 1 383 ? 12.301 -4.581 -2.094 1.00 94.69 383 TYR A C 1
ATOM 2932 O O . TYR A 1 383 ? 13.003 -4.176 -3.019 1.00 94.69 383 TYR A O 1
ATOM 2940 N N . GLN A 1 384 ? 11.792 -5.808 -2.071 1.00 95.25 384 GLN A N 1
ATOM 2941 C CA . GLN A 1 384 ? 12.075 -6.850 -3.054 1.00 95.25 384 GLN A CA 1
ATOM 2942 C C . GLN A 1 384 ? 11.927 -6.399 -4.518 1.00 95.25 384 GLN A C 1
ATOM 2944 O O . GLN A 1 384 ? 12.825 -6.642 -5.325 1.00 95.25 384 GLN A O 1
ATOM 2949 N N . GLU A 1 385 ? 10.832 -5.713 -4.866 1.00 94.31 385 GLU A N 1
ATOM 2950 C CA . GLU A 1 385 ? 10.566 -5.260 -6.241 1.00 94.31 385 GLU A CA 1
ATOM 2951 C C . GLU A 1 385 ? 11.665 -4.320 -6.770 1.00 94.31 385 GLU A C 1
ATOM 2953 O O . GLU A 1 385 ? 12.037 -4.398 -7.942 1.00 94.31 385 GLU A O 1
ATOM 2958 N N . ALA A 1 386 ? 12.246 -3.479 -5.906 1.00 97.06 386 ALA A N 1
ATOM 2959 C CA . ALA A 1 386 ? 13.306 -2.553 -6.296 1.00 97.06 386 ALA A CA 1
ATOM 2960 C C . ALA A 1 386 ? 14.592 -3.285 -6.716 1.00 97.06 386 ALA A C 1
ATOM 2962 O O . ALA A 1 386 ? 15.270 -2.843 -7.641 1.00 97.06 386 ALA A O 1
ATOM 2963 N N . TYR A 1 387 ? 14.906 -4.436 -6.113 1.00 98.25 387 TYR A N 1
ATOM 2964 C CA . TYR A 1 387 ? 16.036 -5.264 -6.549 1.00 98.25 387 TYR A CA 1
ATOM 2965 C C . TYR A 1 387 ? 15.784 -5.924 -7.907 1.00 98.25 387 TYR A C 1
ATOM 2967 O O . TYR A 1 387 ? 16.688 -5.975 -8.740 1.00 98.25 387 TYR A O 1
ATOM 2975 N N . VAL A 1 388 ? 14.556 -6.387 -8.163 1.00 96.94 388 VAL A N 1
ATOM 2976 C CA . VAL A 1 388 ? 14.177 -6.928 -9.480 1.00 96.94 388 VAL A CA 1
ATOM 2977 C C . VAL A 1 388 ? 14.335 -5.854 -10.553 1.00 96.94 388 VAL A C 1
ATOM 2979 O O . VAL A 1 388 ? 15.013 -6.066 -11.557 1.00 96.94 388 VAL A O 1
ATOM 2982 N N . ASN A 1 389 ? 13.772 -4.672 -10.304 1.00 97.12 389 ASN A N 1
ATOM 2983 C CA . ASN A 1 389 ? 13.847 -3.552 -11.232 1.00 97.12 389 ASN A CA 1
ATOM 2984 C C . ASN A 1 389 ? 15.296 -3.061 -11.413 1.00 97.12 389 ASN A C 1
ATOM 2986 O O . ASN A 1 389 ? 15.665 -2.669 -12.519 1.00 97.12 389 ASN A O 1
ATOM 2990 N N . LEU A 1 390 ? 16.142 -3.118 -10.372 1.00 98.44 390 LEU A N 1
ATOM 2991 C CA . LEU A 1 390 ? 17.573 -2.790 -10.470 1.00 98.44 390 LEU A CA 1
ATOM 2992 C C . LEU A 1 390 ? 18.300 -3.758 -11.397 1.00 98.44 390 LEU A C 1
ATOM 2994 O O . LEU A 1 390 ? 19.031 -3.315 -12.282 1.00 98.44 390 LEU A O 1
ATOM 2998 N N . GLY A 1 391 ? 18.065 -5.060 -11.243 1.00 97.69 391 GLY A N 1
ATOM 2999 C CA . GLY A 1 391 ? 18.622 -6.051 -12.155 1.00 97.69 391 GLY A CA 1
ATOM 3000 C C . GLY A 1 391 ? 18.183 -5.806 -13.601 1.00 97.69 391 GLY A C 1
ATOM 3001 O O . GLY A 1 391 ? 19.019 -5.794 -14.507 1.00 97.69 391 GLY A O 1
ATOM 3002 N N . ASP A 1 392 ? 16.894 -5.527 -13.820 1.00 95.69 392 ASP A N 1
ATOM 3003 C CA . ASP A 1 392 ? 16.356 -5.250 -15.158 1.00 95.69 392 ASP A CA 1
ATOM 3004 C C . ASP A 1 392 ? 16.988 -3.988 -15.773 1.00 95.69 392 ASP A C 1
ATOM 3006 O O . ASP A 1 392 ? 17.360 -3.988 -16.948 1.00 95.69 392 ASP A O 1
ATOM 3010 N N . ALA A 1 393 ? 17.204 -2.945 -14.968 1.00 96.12 393 ALA A N 1
ATOM 3011 C CA . ALA A 1 393 ? 17.914 -1.733 -15.369 1.00 96.12 393 ALA A CA 1
ATOM 3012 C C . ALA A 1 393 ? 19.363 -2.012 -15.788 1.00 96.12 393 ALA A C 1
ATOM 3014 O O . ALA A 1 393 ? 19.844 -1.526 -16.815 1.00 96.12 393 ALA A O 1
ATOM 3015 N N . LEU A 1 394 ? 20.076 -2.802 -14.988 1.00 96.12 394 LEU A N 1
ATOM 3016 C CA . LEU A 1 394 ? 21.486 -3.115 -15.189 1.00 96.12 394 LEU A CA 1
ATOM 3017 C C . LEU A 1 394 ? 21.729 -4.017 -16.404 1.00 96.12 394 LEU A C 1
ATOM 3019 O O . LEU A 1 394 ? 22.825 -3.990 -16.957 1.00 96.12 394 LEU A O 1
ATOM 3023 N N . ARG A 1 395 ? 20.711 -4.737 -16.880 1.00 94.44 395 ARG A N 1
ATOM 3024 C CA . ARG A 1 395 ? 20.774 -5.554 -18.101 1.00 94.44 395 ARG A CA 1
ATOM 3025 C C . ARG A 1 395 ? 20.578 -4.788 -19.403 1.00 94.44 395 ARG A C 1
ATOM 3027 O O . ARG A 1 395 ? 20.801 -5.360 -20.469 1.00 94.44 395 ARG A O 1
ATOM 3034 N N . LEU A 1 396 ? 20.129 -3.537 -19.355 1.00 91.06 396 LEU A N 1
ATOM 3035 C CA . LEU A 1 396 ? 20.031 -2.718 -20.561 1.00 91.06 396 LEU A CA 1
ATOM 3036 C C . LEU A 1 396 ? 21.430 -2.267 -21.010 1.00 91.06 396 LEU A C 1
ATOM 3038 O O . LEU A 1 396 ? 22.309 -2.120 -20.169 1.00 91.06 396 LEU A O 1
ATOM 3042 N N . PRO A 1 397 ? 21.692 -2.033 -22.305 1.00 88.25 397 PRO A N 1
ATOM 3043 C CA . PRO A 1 397 ? 22.970 -1.479 -22.749 1.00 88.25 397 PRO A CA 1
ATOM 3044 C C . PRO A 1 397 ? 23.228 -0.076 -22.181 1.00 88.25 397 PRO A C 1
ATOM 3046 O O . PRO A 1 397 ? 22.297 0.685 -21.924 1.00 88.25 397 PRO A O 1
ATOM 3049 N N . SER A 1 398 ? 24.490 0.289 -21.941 1.00 83.12 39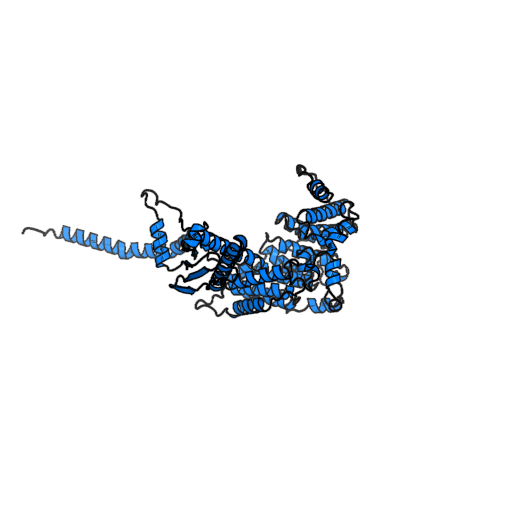8 SER A N 1
ATOM 3050 C CA . SER A 1 398 ? 24.842 1.650 -21.496 1.00 83.12 398 SER A CA 1
ATOM 3051 C C . SER A 1 398 ? 24.687 2.623 -22.656 1.00 83.12 398 SER A C 1
ATOM 3053 O O . SER A 1 398 ? 25.111 2.312 -23.768 1.00 83.12 398 SER A O 1
ATOM 3055 N N . MET A 1 399 ? 24.137 3.816 -22.412 1.00 81.19 399 MET A N 1
ATOM 3056 C CA . MET A 1 399 ? 24.035 4.844 -23.453 1.00 81.19 399 MET A CA 1
ATOM 3057 C C . MET A 1 399 ? 25.421 5.250 -23.982 1.00 81.19 399 MET A C 1
ATOM 3059 O O . MET A 1 399 ? 25.560 5.592 -25.153 1.00 81.19 399 MET A O 1
ATOM 3063 N N . LYS A 1 400 ? 26.457 5.180 -23.131 1.00 78.56 400 LYS A N 1
ATOM 3064 C CA . LYS A 1 400 ? 27.837 5.550 -23.480 1.00 78.56 400 LYS A CA 1
ATOM 3065 C C . LYS A 1 400 ? 28.541 4.501 -24.336 1.00 78.56 400 LYS A C 1
ATOM 3067 O O . LYS A 1 400 ? 29.258 4.861 -25.262 1.00 78.56 400 LYS A O 1
ATOM 3072 N N . THR A 1 401 ? 28.395 3.221 -23.992 1.00 81.81 401 THR A N 1
ATOM 3073 C CA . THR A 1 401 ? 29.169 2.133 -24.620 1.00 81.81 401 THR A CA 1
ATOM 3074 C C . THR A 1 401 ? 28.356 1.295 -25.599 1.00 81.81 401 THR A C 1
ATOM 3076 O O . THR A 1 401 ? 28.936 0.530 -26.362 1.00 81.81 401 THR A O 1
ATOM 3079 N N . GLY A 1 402 ? 27.024 1.390 -25.569 1.00 84.88 402 GLY A N 1
ATOM 3080 C CA . GLY A 1 402 ? 26.124 0.519 -26.325 1.00 84.88 402 GLY A CA 1
ATOM 3081 C C . GLY A 1 402 ? 26.141 -0.943 -25.868 1.00 84.88 402 GLY A C 1
ATOM 3082 O O . GLY A 1 402 ? 25.543 -1.788 -26.528 1.00 84.88 402 GLY A O 1
ATOM 3083 N N . LEU A 1 403 ? 26.812 -1.259 -24.754 1.00 87.88 403 LEU A N 1
ATOM 3084 C CA . LEU A 1 403 ? 27.018 -2.621 -24.263 1.00 87.88 403 LEU A CA 1
ATOM 3085 C C . LEU A 1 403 ? 26.614 -2.751 -22.792 1.00 87.88 403 LEU A C 1
ATOM 3087 O O . LEU A 1 403 ? 26.586 -1.773 -22.040 1.00 87.88 403 LEU A O 1
ATOM 3091 N N . VAL A 1 404 ? 26.321 -3.983 -22.381 1.00 89.88 404 VAL A N 1
ATOM 3092 C CA . VAL A 1 404 ? 26.195 -4.364 -20.970 1.00 89.88 404 VAL A CA 1
ATOM 3093 C C . VAL A 1 404 ? 27.579 -4.796 -20.494 1.00 89.88 404 VAL A C 1
ATOM 3095 O O . VAL A 1 404 ? 28.176 -5.699 -21.080 1.00 89.88 404 VAL A O 1
ATOM 3098 N N . SER A 1 405 ? 28.121 -4.137 -19.470 1.00 91.88 405 SER A N 1
ATOM 3099 C CA . SER A 1 405 ? 29.416 -4.527 -18.906 1.00 91.88 405 SER A CA 1
ATOM 3100 C C . SER A 1 405 ? 29.281 -5.834 -18.106 1.00 91.88 405 SER A C 1
ATOM 3102 O O . SER A 1 405 ? 28.229 -6.066 -17.505 1.00 91.88 405 SER A O 1
ATOM 3104 N N . PRO A 1 406 ? 30.329 -6.681 -18.038 1.00 93.94 406 PRO A N 1
ATOM 3105 C CA . PRO A 1 406 ? 30.309 -7.879 -17.195 1.00 93.94 406 PRO A CA 1
ATOM 3106 C C . PRO A 1 406 ? 29.972 -7.563 -15.732 1.00 93.94 406 PRO A C 1
ATOM 3108 O O . PRO A 1 406 ? 29.128 -8.227 -15.147 1.00 93.94 406 PRO A O 1
ATOM 3111 N N . ALA A 1 407 ? 30.532 -6.476 -15.189 1.00 93.69 407 ALA A N 1
ATOM 3112 C CA . ALA A 1 407 ? 30.260 -6.031 -13.823 1.00 93.69 407 ALA A CA 1
ATOM 3113 C C . ALA A 1 407 ? 28.781 -5.674 -13.588 1.00 93.69 407 ALA A C 1
ATOM 3115 O O . ALA A 1 407 ? 28.210 -6.087 -12.584 1.00 93.69 407 ALA A O 1
ATOM 3116 N N . ALA A 1 408 ? 28.135 -4.959 -14.520 1.00 93.19 408 ALA A N 1
ATOM 3117 C CA . ALA A 1 408 ? 26.704 -4.662 -14.412 1.00 93.19 408 ALA A CA 1
ATOM 3118 C C . ALA A 1 408 ? 25.851 -5.937 -14.500 1.00 93.19 408 ALA A C 1
ATOM 3120 O O . ALA A 1 408 ? 24.808 -6.042 -13.857 1.00 93.19 408 ALA A O 1
ATOM 3121 N N . MET A 1 409 ? 26.297 -6.916 -15.288 1.00 95.62 409 MET A N 1
ATOM 3122 C CA . MET A 1 409 ? 25.614 -8.196 -15.433 1.00 95.62 409 MET A CA 1
ATOM 3123 C C . MET A 1 409 ? 25.755 -9.070 -14.172 1.00 95.62 409 MET A C 1
ATOM 3125 O O . MET A 1 409 ? 24.797 -9.730 -13.765 1.00 95.62 409 MET A O 1
ATOM 3129 N N . ASP A 1 410 ? 26.907 -9.030 -13.505 1.00 95.62 410 ASP A N 1
ATOM 3130 C CA . ASP A 1 410 ? 27.103 -9.671 -12.202 1.00 95.62 410 ASP A CA 1
ATOM 3131 C C . ASP A 1 410 ? 26.263 -8.983 -11.111 1.00 95.62 410 ASP A C 1
ATOM 3133 O O . ASP A 1 410 ? 25.522 -9.658 -10.395 1.00 95.62 410 ASP A O 1
ATOM 3137 N N . GLU A 1 411 ? 26.257 -7.645 -11.060 1.00 97.00 411 GLU A N 1
ATOM 3138 C CA . GLU A 1 411 ? 25.422 -6.878 -10.119 1.00 97.00 411 GLU A CA 1
ATOM 3139 C C . GLU A 1 411 ? 23.924 -7.162 -10.329 1.00 97.00 411 GLU A C 1
ATOM 3141 O O . GLU A 1 411 ? 23.182 -7.346 -9.364 1.00 97.00 411 GLU A O 1
ATOM 3146 N N . ALA A 1 412 ? 23.463 -7.272 -11.578 1.00 97.94 412 ALA A N 1
ATOM 3147 C CA . ALA A 1 412 ? 22.077 -7.631 -11.866 1.00 97.94 412 ALA A CA 1
ATOM 3148 C C . ALA A 1 412 ? 21.719 -9.030 -11.342 1.00 97.94 412 ALA A C 1
ATOM 3150 O O . ALA A 1 412 ? 20.651 -9.219 -10.757 1.00 97.94 412 ALA A O 1
ATOM 3151 N N . ARG A 1 413 ? 22.612 -10.013 -11.524 1.00 97.62 413 ARG A N 1
ATOM 3152 C CA . ARG A 1 413 ? 22.435 -11.374 -10.999 1.00 97.62 413 ARG A CA 1
ATOM 3153 C C . ARG A 1 413 ? 22.319 -11.356 -9.473 1.00 97.62 413 ARG A C 1
ATOM 3155 O O . ARG A 1 413 ? 21.423 -12.002 -8.928 1.00 97.62 413 ARG A O 1
ATOM 3162 N N . ASP A 1 414 ? 23.172 -10.595 -8.797 1.00 97.62 414 ASP A N 1
ATOM 3163 C CA . ASP A 1 414 ? 23.148 -10.468 -7.339 1.00 97.62 414 ASP A CA 1
ATOM 3164 C C . ASP A 1 414 ? 21.904 -9.728 -6.833 1.00 97.62 414 ASP A C 1
ATOM 3166 O O . ASP A 1 414 ? 21.320 -10.129 -5.822 1.00 97.62 414 ASP A O 1
ATOM 3170 N N . ALA A 1 415 ? 21.420 -8.726 -7.569 1.00 98.25 415 ALA A N 1
ATOM 3171 C CA . ALA A 1 415 ? 20.157 -8.064 -7.265 1.00 98.25 415 ALA A CA 1
ATOM 3172 C C . ALA A 1 415 ? 18.979 -9.054 -7.320 1.00 98.25 415 ALA A C 1
ATOM 3174 O O . ALA A 1 415 ? 18.206 -9.141 -6.366 1.00 98.25 415 ALA A O 1
ATOM 3175 N N . TYR A 1 416 ? 18.870 -9.885 -8.364 1.00 97.81 416 TYR A N 1
ATOM 3176 C CA . TYR A 1 416 ? 17.812 -10.903 -8.420 1.00 97.81 416 TYR A CA 1
ATOM 3177 C C . TYR A 1 416 ? 17.942 -11.957 -7.318 1.00 97.81 416 TYR A C 1
ATOM 3179 O O . TYR A 1 416 ? 16.937 -12.353 -6.731 1.00 97.81 416 TYR A O 1
ATOM 3187 N N . ARG A 1 417 ? 19.163 -12.407 -7.002 1.00 96.75 417 ARG A N 1
ATOM 3188 C CA . ARG A 1 417 ? 19.397 -13.338 -5.882 1.00 96.75 417 ARG A CA 1
ATOM 3189 C C . ARG A 1 417 ? 18.964 -12.732 -4.553 1.00 96.75 417 ARG A C 1
ATOM 3191 O O . ARG A 1 417 ? 18.353 -13.425 -3.745 1.00 96.75 417 ARG A O 1
ATOM 3198 N N . THR A 1 418 ? 19.230 -11.445 -4.353 1.00 97.75 418 THR A N 1
ATOM 3199 C CA . THR A 1 418 ? 18.784 -10.701 -3.171 1.00 97.75 418 THR A CA 1
ATOM 3200 C C . THR A 1 418 ? 17.262 -10.612 -3.128 1.00 97.75 418 THR A C 1
ATOM 3202 O O . THR A 1 418 ? 16.672 -10.893 -2.089 1.00 97.75 418 THR A O 1
ATOM 3205 N N . ALA A 1 419 ? 16.606 -10.324 -4.257 1.00 96.69 419 ALA A N 1
ATOM 3206 C CA . ALA A 1 419 ? 15.148 -10.338 -4.339 1.00 96.69 419 ALA A CA 1
ATOM 3207 C C . ALA A 1 419 ? 14.571 -11.706 -3.935 1.00 96.69 419 ALA A C 1
ATOM 3209 O O . ALA A 1 419 ? 13.624 -11.762 -3.156 1.00 96.69 419 ALA A O 1
ATOM 3210 N N . VAL A 1 420 ? 15.165 -12.810 -4.398 1.00 94.38 420 VAL A N 1
ATOM 3211 C CA . VAL A 1 420 ? 14.769 -14.164 -3.975 1.00 94.38 420 VAL A CA 1
ATOM 3212 C C . VAL A 1 420 ? 15.009 -14.388 -2.480 1.00 94.38 420 VAL A C 1
ATOM 3214 O O . VAL A 1 420 ? 14.155 -14.951 -1.804 1.00 94.38 420 VAL A O 1
ATOM 3217 N N . ALA A 1 421 ? 16.147 -13.942 -1.947 1.00 94.75 421 ALA A N 1
ATOM 3218 C CA . ALA A 1 421 ? 16.487 -14.119 -0.536 1.00 94.75 421 ALA A CA 1
ATOM 3219 C C . ALA A 1 421 ? 15.574 -13.326 0.415 1.00 94.75 421 ALA A C 1
ATOM 3221 O O . ALA A 1 421 ? 15.341 -13.774 1.535 1.00 94.75 421 ALA A O 1
ATOM 3222 N N . LEU A 1 422 ? 15.061 -12.170 -0.019 1.00 94.38 422 LEU A N 1
ATOM 3223 C CA . LEU A 1 422 ? 14.136 -11.351 0.768 1.00 94.38 422 LEU A CA 1
ATOM 3224 C C . LEU A 1 422 ? 12.780 -12.032 0.960 1.00 94.38 422 LEU A C 1
ATOM 3226 O O . LEU A 1 422 ? 12.228 -11.982 2.056 1.00 94.38 422 LEU A O 1
ATOM 3230 N N . ASN A 1 423 ? 12.247 -12.658 -0.091 1.00 87.56 423 ASN A N 1
ATOM 3231 C CA . ASN A 1 423 ? 10.995 -13.400 -0.018 1.00 87.56 423 ASN A CA 1
ATOM 3232 C C . ASN A 1 423 ? 10.927 -14.444 -1.141 1.00 87.56 423 ASN A C 1
ATOM 3234 O O . ASN A 1 423 ? 10.668 -14.119 -2.299 1.00 87.56 423 ASN A O 1
ATOM 3238 N N . ILE A 1 424 ? 11.153 -15.707 -0.781 1.00 85.06 424 ILE A N 1
ATOM 3239 C CA . ILE A 1 424 ? 11.204 -16.827 -1.730 1.00 85.06 424 ILE A CA 1
ATOM 3240 C C . ILE A 1 424 ? 9.860 -17.099 -2.407 1.00 85.06 424 ILE A C 1
ATOM 3242 O O . ILE A 1 424 ? 9.836 -17.631 -3.515 1.00 85.06 424 ILE A O 1
ATOM 3246 N N . ASP A 1 425 ? 8.753 -16.729 -1.767 1.00 78.94 425 ASP A N 1
ATOM 3247 C CA . ASP A 1 425 ? 7.424 -16.982 -2.300 1.00 78.94 425 ASP A CA 1
ATOM 3248 C C . ASP A 1 425 ? 7.033 -15.877 -3.289 1.00 78.94 425 ASP A C 1
ATOM 3250 O O . ASP A 1 425 ? 6.472 -16.189 -4.334 1.00 78.94 425 ASP A O 1
ATOM 3254 N N . ASP A 1 426 ? 7.426 -14.619 -3.041 1.00 81.31 426 ASP A N 1
ATOM 3255 C CA . ASP A 1 426 ? 7.076 -13.425 -3.834 1.00 81.31 426 ASP A CA 1
ATOM 3256 C C . ASP A 1 426 ? 8.157 -12.976 -4.852 1.00 81.31 426 ASP A C 1
ATOM 3258 O O . ASP A 1 426 ? 8.214 -11.817 -5.257 1.00 81.31 426 ASP A O 1
ATOM 3262 N N . ALA A 1 427 ? 9.026 -13.878 -5.323 1.00 88.56 427 ALA A N 1
ATOM 3263 C CA . ALA A 1 427 ? 10.150 -13.536 -6.215 1.00 88.56 427 ALA A CA 1
ATOM 3264 C C . ALA A 1 427 ? 10.004 -14.011 -7.677 1.00 88.56 427 ALA A C 1
ATOM 3266 O O . ALA A 1 427 ? 11.010 -14.218 -8.360 1.00 88.56 427 ALA A O 1
ATOM 3267 N N . GLY A 1 428 ? 8.787 -14.214 -8.189 1.00 90.00 428 GLY A N 1
ATOM 3268 C CA . GLY A 1 428 ? 8.540 -14.889 -9.475 1.00 90.00 428 GLY A CA 1
ATOM 3269 C C . GLY A 1 428 ? 9.331 -14.323 -10.661 1.00 90.00 428 GLY A C 1
ATOM 3270 O O . GLY A 1 428 ? 10.012 -15.079 -11.353 1.00 90.00 428 GLY A O 1
ATOM 3271 N N . ARG A 1 429 ? 9.324 -12.996 -10.862 1.00 91.25 429 ARG A N 1
ATOM 3272 C CA . ARG A 1 429 ? 10.155 -12.353 -11.903 1.00 91.25 429 ARG A CA 1
ATOM 3273 C C . ARG A 1 429 ? 11.651 -12.561 -11.680 1.00 91.25 429 ARG A C 1
ATOM 3275 O O . ARG A 1 429 ? 12.361 -12.829 -12.640 1.00 91.25 429 ARG A O 1
ATOM 3282 N N . ALA A 1 430 ? 12.150 -12.467 -10.445 1.00 94.75 430 ALA A N 1
ATOM 3283 C CA . ALA A 1 430 ? 13.570 -12.704 -10.172 1.00 94.75 430 ALA A CA 1
ATOM 3284 C C . ALA A 1 430 ? 13.986 -14.142 -10.504 1.00 94.75 430 ALA A C 1
ATOM 3286 O O . ALA A 1 430 ? 15.039 -14.328 -11.113 1.00 94.75 430 ALA A O 1
ATOM 3287 N N . TYR A 1 431 ? 13.156 -15.141 -10.184 1.00 93.19 431 TYR A N 1
ATOM 3288 C CA . TYR A 1 431 ? 13.398 -16.523 -10.606 1.00 93.19 431 TYR A CA 1
ATOM 3289 C C . TYR A 1 431 ? 13.471 -16.649 -12.127 1.00 93.19 431 TYR A C 1
ATOM 3291 O O . TYR A 1 431 ? 14.419 -17.242 -12.631 1.00 93.19 431 TYR A O 1
ATOM 3299 N N . GLU A 1 432 ? 12.533 -16.041 -12.854 1.00 91.06 432 GLU A N 1
ATOM 3300 C CA . GLU A 1 432 ? 12.548 -15.997 -14.322 1.00 91.06 432 GLU A CA 1
ATOM 3301 C C . GLU A 1 432 ? 13.817 -15.334 -14.876 1.00 91.06 432 GLU A C 1
ATOM 3303 O O . GLU A 1 432 ? 14.435 -15.828 -15.821 1.00 91.06 432 GLU A O 1
ATOM 3308 N N . ARG A 1 433 ? 14.241 -14.205 -14.293 1.00 94.50 433 ARG A N 1
ATOM 3309 C CA . ARG A 1 433 ? 15.448 -13.500 -14.738 1.00 94.50 433 ARG A CA 1
ATOM 3310 C C . ARG A 1 433 ? 16.708 -14.311 -14.463 1.00 94.50 433 ARG A C 1
ATOM 3312 O O . ARG A 1 433 ? 17.558 -14.393 -15.345 1.00 94.50 433 ARG A O 1
ATOM 3319 N N . LEU A 1 434 ? 16.823 -14.925 -13.286 1.00 95.19 434 LEU A N 1
ATOM 3320 C CA . LEU A 1 434 ? 17.920 -15.836 -12.948 1.00 95.19 434 LEU A CA 1
ATOM 3321 C C . LEU A 1 434 ? 17.916 -17.070 -13.848 1.00 95.19 434 LEU A C 1
ATOM 3323 O O . LEU A 1 434 ? 18.987 -17.555 -14.223 1.00 95.19 434 LEU A O 1
ATOM 3327 N N . GLU A 1 435 ? 16.726 -17.533 -14.241 1.00 92.12 435 GLU A N 1
ATOM 3328 C CA . GLU A 1 435 ? 16.583 -18.630 -15.182 1.00 92.12 435 GLU A CA 1
ATOM 3329 C C . GLU A 1 435 ? 17.142 -18.261 -16.565 1.00 92.12 435 GLU A C 1
ATOM 3331 O O . GLU A 1 435 ? 18.013 -18.936 -17.110 1.00 92.12 435 GLU A O 1
ATOM 3336 N N . ALA A 1 436 ? 16.736 -17.107 -17.092 1.00 91.38 436 ALA A N 1
ATOM 3337 C CA . ALA A 1 436 ? 17.248 -16.594 -18.361 1.00 91.38 436 ALA A CA 1
ATOM 3338 C C . ALA A 1 436 ? 18.775 -16.361 -18.348 1.00 91.38 436 ALA A C 1
ATOM 3340 O O . ALA A 1 436 ? 19.442 -16.479 -19.377 1.00 91.38 436 ALA A O 1
ATOM 3341 N N . LEU A 1 437 ? 19.352 -16.052 -17.182 1.00 93.56 437 LEU A N 1
ATOM 3342 C CA . LEU A 1 437 ? 20.792 -15.828 -16.991 1.00 93.56 437 LEU A CA 1
ATOM 3343 C C . LEU A 1 437 ? 21.602 -17.103 -16.723 1.00 93.56 437 LEU A C 1
ATOM 3345 O O . LEU A 1 437 ? 22.792 -17.019 -16.393 1.00 93.56 437 LEU A O 1
ATOM 3349 N N . HIS A 1 438 ? 20.978 -18.273 -16.870 1.00 91.50 438 HIS A N 1
ATOM 3350 C CA . HIS A 1 438 ? 21.611 -19.572 -16.660 1.00 91.50 438 HIS A CA 1
ATOM 3351 C C . HIS A 1 438 ? 22.232 -19.711 -15.258 1.00 91.50 438 HIS A C 1
ATOM 3353 O O . HIS A 1 438 ? 23.308 -20.288 -15.079 1.00 91.50 438 HIS A O 1
ATOM 3359 N N . ASP A 1 439 ? 21.583 -19.143 -14.235 1.00 92.88 439 ASP A N 1
ATOM 3360 C CA . ASP A 1 439 ? 22.056 -19.261 -12.861 1.00 92.88 439 ASP A CA 1
ATOM 3361 C C . ASP A 1 439 ? 21.862 -20.684 -12.325 1.00 92.88 439 ASP A C 1
ATOM 3363 O O . ASP A 1 439 ? 20.742 -21.122 -12.050 1.00 92.88 439 ASP A O 1
ATOM 3367 N N . SER A 1 440 ? 22.972 -21.412 -12.176 1.00 88.19 440 SER A N 1
ATOM 3368 C CA . SER A 1 440 ? 22.977 -22.841 -11.833 1.00 88.19 440 SER A CA 1
ATOM 3369 C C . SER A 1 440 ? 22.183 -23.205 -10.571 1.00 88.19 440 SER A C 1
ATOM 3371 O O . SER A 1 440 ? 21.646 -24.312 -10.500 1.00 88.19 440 SER A O 1
ATOM 3373 N N . ALA A 1 441 ? 22.062 -22.288 -9.603 1.00 88.06 441 ALA A N 1
ATOM 3374 C CA . ALA A 1 441 ? 21.306 -22.520 -8.375 1.00 88.06 441 ALA A CA 1
ATOM 3375 C C . ALA A 1 441 ? 19.784 -22.527 -8.609 1.00 88.06 441 ALA A C 1
ATOM 3377 O O . ALA A 1 441 ? 19.056 -23.214 -7.893 1.00 88.06 441 ALA A O 1
ATOM 3378 N N . PHE A 1 442 ? 19.306 -21.810 -9.631 1.00 87.38 442 PHE A N 1
ATOM 3379 C CA . PHE A 1 442 ? 17.884 -21.522 -9.832 1.00 87.38 442 PHE A CA 1
ATOM 3380 C C . PHE A 1 442 ? 17.272 -22.193 -11.069 1.00 87.38 442 PHE A C 1
ATOM 3382 O O . PHE A 1 442 ? 16.055 -22.377 -11.096 1.00 87.38 442 PHE A O 1
ATOM 3389 N N . MET A 1 443 ? 18.093 -22.676 -12.018 1.00 83.75 443 MET A N 1
ATOM 3390 C CA . MET A 1 443 ? 17.656 -23.385 -13.243 1.00 83.75 443 MET A CA 1
ATOM 3391 C C . MET A 1 443 ? 16.577 -24.444 -13.014 1.00 83.75 443 MET A C 1
ATOM 3393 O O . MET A 1 443 ? 15.646 -24.581 -13.794 1.00 83.75 443 MET A O 1
ATOM 3397 N N . LYS A 1 444 ? 16.721 -25.246 -11.956 1.00 82.38 444 LYS A N 1
ATOM 3398 C CA . LYS A 1 444 ? 15.852 -26.409 -11.720 1.00 82.38 444 LYS A CA 1
ATOM 3399 C C . LYS A 1 444 ? 14.612 -26.079 -10.892 1.00 82.38 444 LYS A C 1
ATOM 3401 O O . LYS A 1 444 ? 13.767 -26.949 -10.705 1.00 82.38 444 LYS A O 1
ATOM 3406 N N . VAL A 1 445 ? 14.530 -24.864 -10.352 1.00 81.56 445 VAL A N 1
ATOM 3407 C CA . VAL A 1 445 ? 13.531 -24.489 -9.343 1.00 81.56 445 VAL A CA 1
ATOM 3408 C C . VAL A 1 445 ? 12.590 -23.399 -9.859 1.00 81.56 445 VAL A C 1
ATOM 3410 O O . VAL A 1 445 ? 11.408 -23.435 -9.516 1.00 81.56 445 VAL A O 1
ATOM 3413 N N . ALA A 1 446 ? 13.068 -22.501 -10.729 1.00 77.56 446 ALA A N 1
ATOM 3414 C CA . ALA A 1 446 ? 12.300 -21.373 -11.260 1.00 77.56 446 ALA A CA 1
ATOM 3415 C C . ALA A 1 446 ? 10.949 -21.807 -11.851 1.00 77.56 446 ALA A C 1
ATOM 3417 O O . ALA A 1 446 ? 9.906 -21.412 -11.333 1.00 77.56 446 ALA A O 1
ATOM 3418 N N . ALA A 1 447 ? 10.952 -22.739 -12.809 1.00 74.31 447 ALA A N 1
ATOM 3419 C CA . ALA A 1 447 ? 9.732 -23.244 -13.438 1.00 74.31 447 ALA A CA 1
ATOM 3420 C C . ALA A 1 447 ? 8.731 -23.907 -12.469 1.00 74.31 447 ALA A C 1
ATOM 3422 O O . ALA A 1 447 ? 7.556 -24.034 -12.810 1.00 74.31 447 ALA A O 1
ATOM 3423 N N . ARG A 1 448 ? 9.162 -24.404 -11.299 1.00 74.81 448 ARG A N 1
ATOM 3424 C CA . ARG A 1 448 ? 8.249 -24.962 -10.282 1.00 74.81 448 ARG A CA 1
ATOM 3425 C C . ARG A 1 448 ? 7.575 -23.840 -9.496 1.00 74.81 448 ARG A C 1
ATOM 3427 O O . ARG A 1 448 ? 6.366 -23.886 -9.309 1.00 74.81 448 ARG A O 1
ATOM 3434 N N . ILE A 1 449 ? 8.354 -22.848 -9.067 1.00 73.19 449 ILE A N 1
ATOM 3435 C CA . ILE A 1 449 ? 7.884 -21.731 -8.235 1.00 73.19 449 ILE A CA 1
ATOM 3436 C C . ILE A 1 449 ? 6.971 -20.792 -9.032 1.00 73.19 449 ILE A C 1
ATOM 3438 O O . ILE A 1 449 ? 5.934 -20.361 -8.537 1.00 73.19 449 ILE A O 1
ATOM 3442 N N . THR A 1 450 ? 7.294 -20.524 -10.299 1.00 72.00 450 THR A N 1
ATOM 3443 C CA . THR A 1 450 ? 6.486 -19.636 -11.151 1.00 72.00 450 THR A CA 1
ATOM 3444 C C . THR A 1 450 ? 5.155 -20.249 -11.589 1.00 72.00 450 THR A C 1
ATOM 3446 O O . THR A 1 450 ? 4.280 -19.525 -12.045 1.00 72.00 450 THR A O 1
ATOM 3449 N N . ARG A 1 451 ? 4.939 -21.564 -11.437 1.00 68.06 451 ARG A N 1
ATOM 3450 C CA . ARG A 1 451 ? 3.669 -22.221 -11.805 1.00 68.06 451 ARG A CA 1
ATOM 3451 C C . ARG A 1 451 ? 2.620 -22.247 -10.690 1.00 68.06 451 ARG A C 1
ATOM 3453 O O . ARG A 1 451 ? 1.450 -22.450 -10.989 1.00 68.06 451 ARG A O 1
ATOM 3460 N N . SER A 1 452 ? 2.994 -22.051 -9.427 1.00 63.38 452 SER A N 1
ATOM 3461 C CA . SER A 1 452 ? 2.133 -22.378 -8.279 1.00 63.38 452 SER A CA 1
ATOM 3462 C C . SER A 1 452 ? 1.400 -21.188 -7.642 1.00 63.38 452 SER A C 1
ATOM 3464 O O . SER A 1 452 ? 1.101 -21.246 -6.452 1.00 63.38 452 SER A O 1
ATOM 3466 N N . ARG A 1 453 ? 1.134 -20.092 -8.373 1.00 72.88 453 ARG A N 1
ATOM 3467 C CA . ARG A 1 453 ? 0.590 -18.853 -7.767 1.00 72.88 453 ARG A CA 1
ATOM 3468 C C . ARG A 1 453 ? -0.752 -18.447 -8.376 1.00 72.88 453 ARG A C 1
ATOM 3470 O O . ARG A 1 453 ? -0.789 -17.806 -9.425 1.00 72.88 453 ARG A O 1
ATOM 3477 N N . ALA A 1 454 ? -1.841 -18.796 -7.690 1.00 68.44 454 ALA A N 1
ATOM 3478 C CA . ALA A 1 454 ? -3.212 -18.485 -8.108 1.00 68.44 454 ALA A CA 1
ATOM 3479 C C . ALA A 1 454 ? -3.456 -16.970 -8.247 1.00 68.44 454 ALA A C 1
ATOM 3481 O O . ALA A 1 454 ? -4.045 -16.532 -9.234 1.00 68.44 454 ALA A O 1
ATOM 3482 N N . GLN A 1 455 ? -2.892 -16.155 -7.345 1.00 70.44 455 GLN A N 1
ATOM 3483 C CA . GLN A 1 455 ? -3.005 -14.687 -7.369 1.00 70.44 455 GLN A CA 1
ATOM 3484 C C . GLN A 1 455 ? -2.530 -14.031 -8.677 1.00 70.44 455 GLN A C 1
ATOM 3486 O O . GLN A 1 455 ? -2.978 -12.941 -9.022 1.00 70.44 455 GLN A O 1
ATOM 3491 N N . CYS A 1 456 ? -1.659 -14.699 -9.440 1.00 76.50 456 CYS A N 1
ATOM 3492 C CA . CYS A 1 456 ? -1.111 -14.178 -10.693 1.00 76.50 456 CYS A CA 1
ATOM 3493 C C . CYS A 1 456 ? -1.983 -14.461 -11.925 1.00 76.50 456 CYS A C 1
ATOM 3495 O O . CYS A 1 456 ? -1.626 -14.050 -13.024 1.00 76.50 456 CYS A O 1
ATOM 3497 N N . SER A 1 457 ? -3.111 -15.154 -11.747 1.00 65.44 457 SER A N 1
ATOM 3498 C CA . SER A 1 457 ? -4.140 -15.348 -12.779 1.00 65.44 457 SER A CA 1
ATOM 3499 C C . SER A 1 457 ? -5.242 -14.282 -12.736 1.00 65.44 457 SER A C 1
ATOM 3501 O O . SER A 1 457 ? -6.157 -14.288 -13.555 1.00 65.44 457 SER A O 1
ATOM 3503 N N . THR A 1 458 ? -5.158 -13.355 -11.780 1.00 64.12 458 THR A N 1
ATOM 3504 C CA . THR A 1 458 ? -6.144 -12.295 -11.589 1.00 64.12 458 THR A CA 1
ATOM 3505 C C . THR A 1 458 ? -5.960 -11.216 -12.663 1.00 64.12 458 THR A C 1
ATOM 3507 O O . THR A 1 458 ? -4.843 -10.772 -12.923 1.00 64.12 458 THR A O 1
ATOM 3510 N N . GLY A 1 459 ? -7.043 -10.780 -13.314 1.00 70.06 459 GLY A N 1
ATOM 3511 C CA . GLY A 1 459 ? -7.025 -9.780 -14.398 1.00 70.06 459 GLY A CA 1
ATOM 3512 C C . GLY A 1 459 ? -6.694 -8.344 -13.957 1.00 70.06 459 GLY A C 1
ATOM 3513 O O . GLY A 1 459 ? -7.246 -7.394 -14.510 1.00 70.06 459 GLY A O 1
ATOM 3514 N N . MET A 1 460 ? -5.846 -8.181 -12.940 1.00 77.06 460 MET A N 1
ATOM 3515 C CA . MET A 1 460 ? -5.508 -6.907 -12.308 1.00 77.06 460 MET A CA 1
ATOM 3516 C C . MET A 1 460 ? -4.434 -6.125 -13.071 1.00 77.06 460 MET A C 1
ATOM 3518 O O . MET A 1 460 ? -3.854 -6.593 -14.053 1.00 77.06 460 MET A O 1
ATOM 3522 N N . ALA A 1 461 ? -4.158 -4.900 -12.614 1.00 81.50 461 ALA A N 1
ATOM 3523 C CA . ALA A 1 461 ? -3.096 -4.071 -13.169 1.00 81.50 461 ALA A CA 1
ATOM 3524 C C . ALA A 1 461 ? -1.711 -4.728 -13.067 1.00 81.50 461 ALA A C 1
ATOM 3526 O O . ALA A 1 461 ? -1.354 -5.347 -12.062 1.00 81.50 461 ALA A O 1
ATOM 3527 N N . ARG A 1 462 ? -0.891 -4.514 -14.103 1.00 83.88 462 ARG A N 1
ATOM 3528 C CA . ARG A 1 462 ? 0.464 -5.065 -14.189 1.00 83.88 462 ARG A CA 1
ATOM 3529 C C . ARG A 1 462 ? 1.334 -4.636 -13.009 1.00 83.88 462 ARG A C 1
ATOM 3531 O O . ARG A 1 462 ? 1.951 -5.500 -12.400 1.00 83.88 462 ARG A O 1
ATOM 3538 N N . SER A 1 463 ? 1.367 -3.346 -12.656 1.00 85.75 463 SER A N 1
ATOM 3539 C CA . SER A 1 463 ? 2.141 -2.858 -11.503 1.00 85.75 463 SER A CA 1
ATOM 3540 C C . SER A 1 463 ? 1.836 -3.593 -10.198 1.00 85.75 463 SER A C 1
ATOM 3542 O O . SER A 1 463 ? 2.746 -3.820 -9.405 1.00 85.75 463 SER A O 1
ATOM 3544 N N . LEU A 1 464 ? 0.583 -3.998 -10.004 1.00 84.44 464 LEU A N 1
ATOM 3545 C CA . LEU A 1 464 ? 0.132 -4.698 -8.816 1.00 84.44 464 LEU A CA 1
ATOM 3546 C C . LEU A 1 464 ? 0.599 -6.156 -8.807 1.00 84.44 464 LEU A C 1
ATOM 3548 O O . LEU A 1 464 ? 1.227 -6.585 -7.842 1.00 84.44 464 LEU A O 1
ATOM 3552 N N . LEU A 1 465 ? 0.386 -6.883 -9.907 1.00 84.56 465 LEU A N 1
ATOM 3553 C CA . LEU A 1 465 ? 0.879 -8.257 -10.073 1.00 84.56 465 LEU A CA 1
ATOM 3554 C C . LEU A 1 465 ? 2.404 -8.326 -9.905 1.00 84.56 465 LEU A C 1
ATOM 3556 O O . LEU A 1 465 ? 2.944 -9.226 -9.265 1.00 84.56 465 LEU A O 1
ATOM 3560 N N . GLU A 1 466 ? 3.100 -7.330 -10.444 1.00 86.81 466 GLU A N 1
ATOM 3561 C CA . GLU A 1 466 ? 4.540 -7.150 -10.309 1.00 86.81 466 GLU A CA 1
ATOM 3562 C C . GLU A 1 466 ? 4.982 -6.949 -8.850 1.00 86.81 466 GLU A C 1
ATOM 3564 O O . GLU A 1 466 ? 5.986 -7.543 -8.442 1.00 86.81 466 GLU A O 1
ATOM 3569 N N . SER A 1 467 ? 4.227 -6.168 -8.069 1.00 85.06 467 SER A N 1
ATOM 3570 C CA . SER A 1 467 ? 4.470 -5.952 -6.634 1.00 85.06 467 SER A CA 1
ATOM 3571 C C . SER A 1 467 ? 4.171 -7.187 -5.776 1.00 85.06 467 SER A C 1
ATOM 3573 O O . SER A 1 467 ? 4.785 -7.375 -4.730 1.00 85.06 467 SER A O 1
ATOM 3575 N N . TRP A 1 468 ? 3.285 -8.072 -6.244 1.00 82.69 468 TRP A N 1
ATOM 3576 C CA . TRP A 1 468 ? 2.983 -9.368 -5.623 1.00 82.69 468 TRP A CA 1
ATOM 3577 C C . TRP A 1 468 ? 3.923 -10.488 -6.065 1.00 82.69 468 TRP A C 1
ATOM 3579 O O . TRP A 1 468 ? 3.689 -11.665 -5.777 1.00 82.69 468 TRP A O 1
ATOM 3589 N N . GLY A 1 469 ? 4.978 -10.149 -6.807 1.00 85.81 469 GLY A N 1
ATOM 3590 C CA . GLY A 1 469 ? 5.988 -11.116 -7.201 1.00 85.81 469 GLY A CA 1
ATOM 3591 C C . GLY A 1 469 ? 5.563 -12.045 -8.329 1.00 85.81 469 GLY A C 1
ATOM 3592 O O . GLY A 1 469 ? 6.144 -13.122 -8.473 1.00 85.81 469 GLY A O 1
ATOM 3593 N N . CYS A 1 470 ? 4.539 -11.701 -9.107 1.00 86.75 470 CYS A N 1
ATOM 3594 C CA . CYS A 1 470 ? 4.177 -12.479 -10.286 1.00 86.75 470 CYS A CA 1
ATOM 3595 C C . CYS A 1 470 ? 5.281 -12.394 -11.342 1.00 86.75 470 CYS A C 1
ATOM 3597 O O . CYS A 1 470 ? 5.916 -11.352 -11.503 1.00 86.75 470 CYS A O 1
ATOM 3599 N N . SER A 1 471 ? 5.525 -13.508 -12.031 1.00 87.50 471 SER A N 1
ATOM 3600 C CA . SER A 1 471 ? 6.452 -13.597 -13.166 1.00 87.50 471 SER A CA 1
ATOM 3601 C C . SER A 1 471 ? 5.850 -13.001 -14.447 1.00 87.50 471 SER A C 1
ATOM 3603 O O . SER A 1 471 ? 4.626 -12.871 -14.547 1.00 87.50 471 SER A O 1
ATOM 3605 N N . ASP A 1 472 ? 6.678 -12.650 -15.437 1.00 85.19 472 ASP A N 1
ATOM 3606 C CA . ASP A 1 472 ? 6.175 -12.105 -16.705 1.00 85.19 472 ASP A CA 1
ATOM 3607 C C . ASP A 1 472 ? 5.318 -13.141 -17.445 1.00 85.19 472 ASP A C 1
ATOM 3609 O O . ASP A 1 472 ? 4.277 -12.781 -18.000 1.00 85.19 472 ASP A O 1
ATOM 3613 N N . ALA A 1 473 ? 5.698 -14.426 -17.416 1.00 81.69 473 ALA A N 1
ATOM 3614 C CA . ALA A 1 473 ? 4.911 -15.488 -18.036 1.00 81.69 473 ALA A CA 1
ATOM 3615 C C . ALA A 1 473 ? 3.526 -15.634 -17.394 1.00 81.69 473 ALA A C 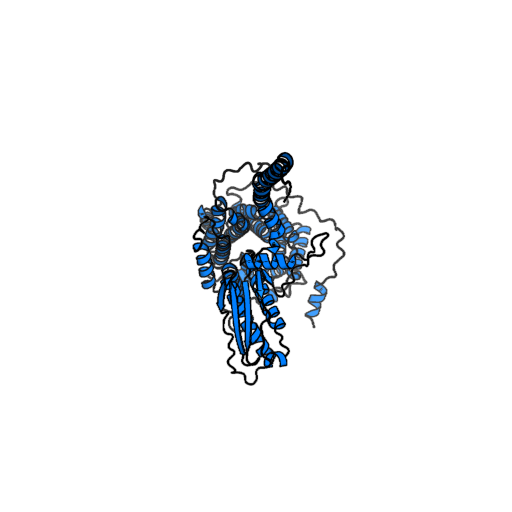1
ATOM 3617 O O . ALA A 1 473 ? 2.541 -15.817 -18.106 1.00 81.69 473 ALA A O 1
ATOM 3618 N N . GLN A 1 474 ? 3.426 -15.519 -16.066 1.00 80.69 474 GLN A N 1
ATOM 3619 C CA . GLN A 1 474 ? 2.133 -15.572 -15.379 1.00 80.69 474 GLN A CA 1
ATOM 3620 C C . GLN A 1 474 ? 1.254 -14.371 -15.732 1.00 80.69 474 GLN A C 1
ATOM 3622 O O . GLN A 1 474 ? 0.086 -14.555 -16.062 1.00 80.69 474 GLN A O 1
ATOM 3627 N N . ILE A 1 475 ? 1.825 -13.161 -15.718 1.00 80.12 475 ILE A N 1
ATOM 3628 C CA . ILE A 1 475 ? 1.110 -11.933 -16.089 1.00 80.12 475 ILE A CA 1
ATOM 3629 C C . ILE A 1 475 ? 0.599 -12.031 -17.533 1.00 80.12 475 ILE A C 1
ATOM 3631 O O . ILE A 1 475 ? -0.536 -11.653 -17.815 1.00 80.12 475 ILE A O 1
ATOM 3635 N N . ALA A 1 476 ? 1.411 -12.563 -18.451 1.00 77.25 476 ALA A N 1
ATOM 3636 C CA . ALA A 1 476 ? 1.012 -12.767 -19.840 1.00 77.25 476 ALA A CA 1
ATOM 3637 C C . ALA A 1 476 ? -0.083 -13.839 -19.988 1.00 77.25 476 ALA A C 1
ATOM 3639 O O . ALA A 1 476 ? -1.027 -13.640 -20.749 1.00 77.25 476 ALA A O 1
ATOM 3640 N N . ALA A 1 477 ? 0.011 -14.951 -19.253 1.00 73.31 477 ALA A N 1
ATOM 3641 C CA . ALA A 1 477 ? -0.963 -16.041 -19.308 1.00 73.31 477 ALA A CA 1
ATOM 3642 C C . ALA A 1 477 ? -2.333 -15.657 -18.719 1.00 73.31 477 ALA A C 1
ATOM 3644 O O . ALA A 1 477 ? -3.363 -16.032 -19.276 1.00 73.31 477 ALA A O 1
ATOM 3645 N N . GLY A 1 478 ? -2.354 -14.888 -17.624 1.00 64.75 478 GLY A N 1
ATOM 3646 C CA . GLY A 1 478 ? -3.583 -14.404 -16.983 1.00 64.75 478 GLY A CA 1
ATOM 3647 C C . GLY A 1 478 ? -4.306 -13.304 -17.765 1.00 64.75 478 GLY A C 1
ATOM 3648 O O . GLY A 1 478 ? -5.447 -12.973 -17.456 1.00 64.75 478 GLY A O 1
ATOM 3649 N N . ALA A 1 479 ? -3.672 -12.740 -18.795 1.00 60.19 479 ALA A N 1
ATOM 3650 C CA . ALA A 1 479 ? -4.235 -11.627 -19.540 1.00 60.19 479 ALA A CA 1
ATOM 3651 C C . ALA A 1 479 ? -5.464 -12.039 -20.396 1.00 60.19 479 ALA A C 1
ATOM 3653 O O . ALA A 1 479 ? -6.344 -11.216 -20.628 1.00 60.19 479 ALA A O 1
ATOM 3654 N N . GLY A 1 480 ? -5.601 -13.297 -20.833 1.00 55.25 480 GLY A N 1
ATOM 3655 C CA . GLY A 1 480 ? -6.722 -13.736 -21.688 1.00 55.25 480 GLY A CA 1
ATOM 3656 C C . GLY A 1 480 ? -6.788 -13.035 -23.064 1.00 55.25 480 GLY A C 1
ATOM 3657 O O . GLY A 1 480 ? -6.059 -12.080 -23.331 1.00 55.25 480 GLY A O 1
ATOM 3658 N N . ASN A 1 481 ? -7.666 -13.501 -23.962 1.00 47.06 481 ASN A N 1
ATOM 3659 C CA . ASN A 1 481 ? -7.770 -12.978 -25.339 1.00 47.06 481 ASN A CA 1
ATOM 3660 C C . ASN A 1 481 ? -8.311 -11.531 -25.431 1.00 47.06 481 ASN A C 1
ATOM 3662 O O . ASN A 1 481 ? -8.020 -10.854 -26.413 1.00 47.06 481 ASN A O 1
ATOM 3666 N N . ASP A 1 482 ? -9.021 -11.032 -24.411 1.00 43.19 482 ASP A N 1
ATOM 3667 C CA . ASP A 1 482 ? -9.615 -9.679 -24.395 1.00 43.19 482 ASP A CA 1
ATOM 3668 C C . ASP A 1 482 ? -8.636 -8.569 -23.942 1.00 43.19 482 ASP A C 1
ATOM 3670 O O . ASP A 1 482 ? -8.995 -7.396 -23.866 1.00 43.19 482 ASP A O 1
ATOM 3674 N N . SER A 1 483 ? -7.379 -8.907 -23.625 1.00 46.22 483 SER A N 1
ATOM 3675 C CA . SER A 1 483 ? -6.396 -7.970 -23.045 1.00 46.22 483 SER A CA 1
ATOM 3676 C C . SER A 1 483 ? -5.273 -7.528 -23.979 1.00 46.22 483 SER A C 1
ATOM 3678 O O . SER A 1 483 ? -4.495 -6.642 -23.603 1.00 46.22 483 SER A O 1
ATOM 3680 N N . ALA A 1 484 ? -5.177 -8.118 -25.175 1.00 41.62 484 ALA A N 1
ATOM 3681 C CA . ALA A 1 484 ? -4.139 -7.773 -26.143 1.00 41.62 484 ALA A CA 1
ATOM 3682 C C . ALA A 1 484 ? -4.176 -6.275 -26.504 1.00 41.62 484 ALA A C 1
ATOM 3684 O O . ALA A 1 484 ? -3.136 -5.683 -26.760 1.00 41.62 484 ALA A O 1
ATOM 3685 N N . ASP A 1 485 ? -5.339 -5.626 -26.410 1.00 35.62 485 ASP A N 1
ATOM 3686 C CA . ASP A 1 485 ? -5.495 -4.201 -26.713 1.00 35.62 485 ASP A CA 1
ATOM 3687 C C . ASP A 1 485 ? -5.092 -3.247 -25.571 1.00 35.62 485 ASP A C 1
ATOM 3689 O O . ASP A 1 485 ? -5.010 -2.040 -25.791 1.00 35.62 485 ASP A O 1
ATOM 3693 N N . MET A 1 486 ? -4.798 -3.746 -24.361 1.00 38.91 486 MET A N 1
ATOM 3694 C CA . MET A 1 486 ? -4.516 -2.906 -23.181 1.00 38.91 486 MET A CA 1
ATOM 3695 C C . MET A 1 486 ? -3.178 -3.183 -22.485 1.00 38.91 486 MET A C 1
ATOM 3697 O O . MET A 1 486 ? -2.890 -2.576 -21.454 1.00 38.91 486 MET A O 1
ATOM 3701 N N . GLN A 1 487 ? -2.323 -4.049 -23.035 1.00 50.50 487 GLN A N 1
ATOM 3702 C CA . GLN A 1 487 ? -0.917 -4.056 -22.632 1.00 50.50 487 GLN A CA 1
ATOM 3703 C C . GLN A 1 487 ? -0.183 -2.896 -23.336 1.00 50.50 487 GLN A C 1
ATOM 3705 O O . GLN A 1 487 ? -0.252 -2.797 -24.564 1.00 50.50 487 GLN A O 1
ATOM 3710 N N . PRO A 1 488 ? 0.583 -2.044 -22.623 1.00 49.16 488 PRO A N 1
ATOM 3711 C CA . PRO A 1 488 ? 1.312 -0.909 -23.214 1.00 49.16 488 PRO A CA 1
ATOM 3712 C C . PRO A 1 488 ? 2.244 -1.260 -24.378 1.00 49.16 488 PRO A C 1
ATOM 3714 O O . PRO A 1 488 ? 2.584 -0.392 -25.186 1.00 49.16 488 PRO A O 1
ATOM 3717 N N . VAL A 1 489 ? 2.689 -2.520 -24.415 1.00 45.09 489 VAL A N 1
ATOM 3718 C CA . VAL A 1 489 ? 3.585 -3.101 -25.424 1.00 45.09 489 VAL A CA 1
ATOM 3719 C C . VAL A 1 489 ? 2.813 -3.585 -26.661 1.00 45.09 489 VAL A C 1
ATOM 3721 O O . VAL A 1 489 ? 3.383 -3.653 -27.744 1.00 45.09 489 VAL A O 1
ATOM 3724 N N . ALA A 1 490 ? 1.517 -3.875 -26.523 1.00 45.56 490 ALA A N 1
ATOM 3725 C CA . ALA A 1 490 ? 0.658 -4.369 -27.597 1.00 45.56 490 ALA A CA 1
ATOM 3726 C C . ALA A 1 490 ? -0.195 -3.263 -28.258 1.00 45.56 490 ALA A C 1
ATOM 3728 O O . ALA A 1 490 ? -0.628 -3.417 -29.401 1.00 45.56 490 ALA A O 1
ATOM 3729 N N . MET A 1 491 ? -0.375 -2.108 -27.600 1.00 56.06 491 MET A N 1
ATOM 3730 C CA . MET A 1 491 ? -1.015 -0.937 -28.212 1.00 56.06 491 MET A CA 1
ATOM 3731 C C . MET A 1 491 ? -0.186 -0.365 -29.371 1.00 56.06 491 MET A C 1
ATOM 3733 O O . MET A 1 491 ? 1.006 -0.078 -29.233 1.00 56.06 491 MET A O 1
ATOM 3737 N N . ARG A 1 492 ? -0.845 -0.088 -30.506 1.00 63.69 492 ARG A N 1
ATOM 3738 C CA . ARG A 1 492 ? -0.220 0.632 -31.630 1.00 63.69 492 ARG A CA 1
ATOM 3739 C C . ARG A 1 492 ? 0.313 1.998 -31.154 1.00 63.69 492 ARG A C 1
ATOM 3741 O O . ARG A 1 492 ? -0.423 2.700 -30.453 1.00 63.69 492 ARG A O 1
ATOM 3748 N N . PRO A 1 493 ? 1.518 2.434 -31.577 1.00 68.69 493 PRO A N 1
ATOM 3749 C CA . PRO A 1 493 ? 2.140 3.678 -31.107 1.00 68.69 493 PRO A CA 1
ATOM 3750 C C . PRO A 1 493 ? 1.233 4.913 -31.194 1.00 68.69 493 PRO A C 1
ATOM 3752 O O . PRO A 1 493 ? 1.184 5.715 -30.266 1.00 68.69 493 PRO A O 1
ATOM 3755 N N . GLU A 1 494 ? 0.452 5.037 -32.268 1.00 69.50 494 GLU A N 1
ATOM 3756 C CA . GLU A 1 494 ? -0.497 6.141 -32.455 1.00 69.50 494 GLU A CA 1
ATOM 3757 C C . GLU A 1 494 ? -1.678 6.106 -31.478 1.00 69.50 494 GLU A C 1
ATOM 3759 O O . GLU A 1 494 ? -2.123 7.149 -31.004 1.00 69.50 494 GLU A O 1
ATOM 3764 N N . ALA A 1 495 ? -2.205 4.915 -31.175 1.00 71.06 495 ALA A N 1
ATOM 3765 C CA . ALA A 1 495 ? -3.303 4.757 -30.225 1.00 71.06 495 ALA A CA 1
ATOM 3766 C C . ALA A 1 495 ? -2.840 5.116 -28.808 1.00 71.06 495 ALA A C 1
ATOM 3768 O O . ALA A 1 495 ? -3.524 5.861 -28.109 1.00 71.06 495 ALA A O 1
ATOM 3769 N N . ARG A 1 496 ? -1.629 4.684 -28.440 1.00 74.19 496 ARG A N 1
ATOM 3770 C CA . ARG A 1 496 ? -0.981 5.051 -27.179 1.00 74.19 496 ARG A CA 1
ATOM 3771 C C . ARG A 1 496 ? -0.697 6.549 -27.096 1.00 74.19 496 ARG A C 1
ATOM 3773 O O . ARG A 1 496 ? -1.017 7.162 -26.087 1.00 74.19 496 ARG A O 1
ATOM 3780 N N . ALA A 1 497 ? -0.168 7.165 -28.155 1.00 75.38 497 ALA A N 1
ATOM 3781 C CA . ALA A 1 497 ? 0.053 8.611 -28.188 1.00 75.38 497 ALA A CA 1
ATOM 3782 C C . ALA A 1 497 ? -1.258 9.395 -28.003 1.00 75.38 497 ALA A C 1
ATOM 3784 O O . ALA A 1 497 ? -1.308 10.327 -27.205 1.00 75.38 497 ALA A O 1
ATOM 3785 N N . ARG A 1 498 ? -2.347 8.985 -28.672 1.00 80.44 498 ARG A N 1
ATOM 3786 C CA . ARG A 1 498 ? -3.676 9.590 -28.477 1.00 80.44 498 ARG A CA 1
ATOM 3787 C C . ARG A 1 498 ? -4.185 9.431 -27.043 1.00 80.44 498 ARG A C 1
ATOM 3789 O O . ARG A 1 498 ? -4.693 10.399 -26.487 1.00 80.44 498 ARG A O 1
ATOM 3796 N N . ALA A 1 499 ? -4.028 8.250 -26.446 1.00 80.62 499 ALA A N 1
ATOM 3797 C CA . ALA A 1 499 ? -4.419 8.007 -25.059 1.00 80.62 499 ALA A CA 1
ATOM 3798 C C . ALA A 1 499 ? -3.602 8.865 -24.076 1.00 80.62 499 ALA A C 1
ATOM 3800 O O . ALA A 1 499 ? -4.173 9.503 -23.199 1.00 80.62 499 ALA A O 1
ATOM 3801 N N . CYS A 1 500 ? -2.283 8.950 -24.266 1.00 84.00 500 CYS A N 1
ATOM 3802 C CA . CYS A 1 500 ? -1.382 9.683 -23.377 1.00 84.00 500 CYS A CA 1
ATOM 3803 C C . CYS A 1 500 ? -1.478 11.210 -23.475 1.00 84.00 500 CYS A C 1
ATOM 3805 O O . CYS A 1 500 ? -1.043 11.885 -22.548 1.00 84.00 500 CYS A O 1
ATOM 3807 N N . ASN A 1 501 ? -2.024 11.751 -24.567 1.00 83.75 501 ASN A N 1
ATOM 3808 C CA . ASN A 1 501 ? -2.116 13.196 -24.807 1.00 83.75 501 ASN A CA 1
ATOM 3809 C C . ASN A 1 501 ? -3.465 13.804 -24.381 1.00 83.75 501 ASN A C 1
ATOM 3811 O O . ASN A 1 501 ? -3.764 14.948 -24.727 1.00 83.75 501 ASN A O 1
ATOM 3815 N N . LYS A 1 502 ? -4.305 13.060 -23.650 1.00 87.12 502 LYS A N 1
ATOM 3816 C CA . LYS A 1 502 ? -5.534 13.607 -23.063 1.00 87.12 502 LYS A CA 1
ATOM 3817 C C . LYS A 1 502 ? -5.173 14.656 -21.992 1.00 87.12 502 LYS A C 1
ATOM 3819 O O . LYS A 1 502 ? -4.502 14.301 -21.023 1.00 87.12 502 LYS A O 1
ATOM 3824 N N . PRO A 1 503 ? -5.658 15.911 -22.085 1.00 86.19 503 PRO A N 1
ATOM 3825 C CA . PRO A 1 503 ? -5.340 16.968 -21.112 1.00 86.19 503 PRO A CA 1
ATOM 3826 C C . PRO A 1 503 ? -5.720 16.621 -19.665 1.00 86.19 503 PRO A C 1
ATOM 3828 O O . PRO A 1 503 ? -5.084 17.061 -18.708 1.00 86.19 503 PRO A O 1
ATOM 3831 N N . GLU A 1 504 ? -6.757 15.802 -19.502 1.00 85.81 504 GLU A N 1
ATOM 3832 C CA . GLU A 1 504 ? -7.253 15.309 -18.213 1.00 85.81 504 GLU A CA 1
ATOM 3833 C C . GLU A 1 504 ? -6.231 14.423 -17.484 1.00 85.81 504 GLU A C 1
ATOM 3835 O O . GLU A 1 504 ? -6.234 14.361 -16.254 1.00 85.81 504 GLU A O 1
ATOM 3840 N N . LEU A 1 505 ? -5.304 13.812 -18.227 1.00 86.00 505 LEU A N 1
ATOM 3841 C CA . LEU A 1 505 ? -4.277 12.918 -17.700 1.00 86.00 505 LEU A CA 1
ATOM 3842 C C . LEU A 1 505 ? -2.942 13.611 -17.402 1.00 86.00 505 LEU A C 1
ATOM 3844 O O . LEU A 1 505 ? -2.052 12.998 -16.810 1.00 86.00 505 LEU A O 1
ATOM 3848 N N . MET A 1 506 ? -2.797 14.873 -17.807 1.00 84.88 506 MET A N 1
ATOM 3849 C CA . MET A 1 506 ? -1.562 15.649 -17.697 1.00 84.88 506 MET A CA 1
ATOM 3850 C C . MET A 1 506 ? -1.608 16.623 -16.517 1.00 84.88 506 MET A C 1
ATOM 3852 O O . MET A 1 506 ? -2.679 17.067 -16.093 1.00 84.88 506 MET A O 1
ATOM 3856 N N . LEU A 1 507 ? -0.430 16.973 -15.990 1.00 85.25 507 LEU A N 1
ATOM 3857 C CA . LEU A 1 507 ? -0.313 18.051 -15.008 1.00 85.25 507 LEU A CA 1
ATOM 3858 C C . LEU A 1 507 ? -0.852 19.365 -15.613 1.00 85.25 507 LEU A C 1
ATOM 3860 O O . LEU A 1 507 ? -0.587 19.632 -16.787 1.00 85.25 507 LEU A O 1
ATOM 3864 N N . PRO A 1 508 ? -1.576 20.199 -14.842 1.00 73.75 508 PRO A N 1
ATOM 3865 C CA . PRO A 1 508 ? -2.019 21.509 -15.313 1.00 73.75 508 PRO A CA 1
ATOM 3866 C C . PRO A 1 508 ? -0.830 22.363 -15.775 1.00 73.75 508 PRO A C 1
ATOM 3868 O O . PRO A 1 508 ? 0.190 22.432 -15.087 1.00 73.75 508 PRO A O 1
ATOM 3871 N N . THR A 1 509 ? -0.964 23.026 -16.925 1.00 59.66 509 THR A N 1
ATOM 3872 C CA . THR A 1 509 ? 0.096 23.858 -17.521 1.00 59.66 509 THR A CA 1
ATOM 3873 C C . THR A 1 509 ? 0.320 25.184 -16.789 1.00 59.66 509 THR A C 1
ATOM 3875 O O . THR A 1 509 ? 1.399 25.754 -16.914 1.00 59.66 509 THR A O 1
ATOM 3878 N N . ASP A 1 510 ? -0.635 25.631 -15.964 1.00 46.41 510 ASP A N 1
ATOM 3879 C CA . ASP A 1 510 ? -0.570 26.907 -15.248 1.00 46.41 510 ASP A CA 1
ATOM 3880 C C . ASP A 1 510 ? -0.617 26.722 -13.726 1.00 46.41 510 ASP A C 1
ATOM 3882 O O . ASP A 1 510 ? -1.674 26.611 -13.106 1.00 46.41 510 ASP A O 1
ATOM 3886 N N . ALA A 1 511 ? 0.554 26.766 -13.098 1.00 32.22 511 ALA A N 1
ATOM 3887 C CA . ALA A 1 511 ? 0.683 27.248 -11.731 1.00 32.22 511 ALA A CA 1
ATOM 3888 C C . ALA A 1 511 ? 1.829 28.268 -11.718 1.00 32.22 511 ALA A C 1
ATOM 3890 O O . ALA A 1 511 ? 2.923 27.929 -12.181 1.00 32.22 511 ALA A O 1
ATOM 3891 N N . PRO A 1 512 ? 1.627 29.499 -11.208 1.00 34.00 512 PRO A N 1
ATOM 3892 C CA . PRO A 1 512 ? 2.709 30.457 -11.080 1.00 34.00 512 PRO A CA 1
ATOM 3893 C C . PRO A 1 512 ? 3.769 29.835 -10.177 1.00 34.00 512 PRO A C 1
ATOM 3895 O O . PRO A 1 512 ? 3.569 29.614 -8.980 1.00 34.00 512 PRO A O 1
ATOM 3898 N N . THR A 1 513 ? 4.910 29.510 -10.771 1.00 34.09 513 THR A N 1
ATOM 3899 C CA . THR A 1 513 ? 6.114 29.170 -10.038 1.00 34.09 513 THR A CA 1
ATOM 3900 C C . THR A 1 513 ? 6.490 30.403 -9.227 1.00 34.09 513 THR A C 1
ATOM 3902 O O . THR A 1 513 ? 7.121 31.320 -9.750 1.00 34.09 513 THR A O 1
ATOM 3905 N N . ASN A 1 514 ? 6.124 30.440 -7.947 1.00 31.22 514 ASN A N 1
ATOM 3906 C CA . ASN A 1 514 ? 6.896 31.207 -6.978 1.00 31.22 514 ASN A CA 1
ATOM 3907 C C . ASN A 1 514 ? 8.310 30.637 -7.037 1.00 31.22 514 ASN A C 1
ATOM 3909 O O . ASN A 1 514 ? 8.549 29.561 -6.495 1.00 31.22 514 ASN A O 1
ATOM 3913 N N . SER A 1 515 ? 9.156 31.300 -7.832 1.00 31.62 515 SER A N 1
ATOM 3914 C CA . SER A 1 515 ? 10.606 31.146 -7.959 1.00 31.62 515 SER A CA 1
ATOM 3915 C C . SER A 1 515 ? 11.160 29.848 -7.366 1.00 31.62 515 SER A C 1
ATOM 3917 O O . SER A 1 515 ? 11.943 29.839 -6.416 1.00 31.62 515 SER A O 1
ATOM 3919 N N . VAL A 1 516 ? 10.798 28.719 -7.981 1.00 32.28 516 VAL A N 1
ATOM 3920 C CA . VAL A 1 516 ? 11.632 27.527 -7.888 1.00 32.28 516 VAL A CA 1
ATOM 3921 C C . VAL A 1 516 ? 12.905 27.925 -8.610 1.00 32.28 516 VAL A C 1
ATOM 3923 O O . VAL A 1 516 ? 12.891 28.092 -9.826 1.00 32.28 516 VAL A O 1
ATOM 3926 N N . ASN A 1 517 ? 13.962 28.179 -7.839 1.00 27.19 517 ASN A N 1
ATOM 3927 C CA . ASN A 1 517 ? 15.299 28.459 -8.338 1.00 27.19 517 ASN A CA 1
ATOM 3928 C C . ASN A 1 517 ? 15.585 27.534 -9.528 1.00 27.19 517 ASN A C 1
ATOM 3930 O O . ASN A 1 517 ? 15.773 26.327 -9.368 1.00 27.19 517 ASN A O 1
ATOM 3934 N N . THR A 1 518 ? 15.622 28.114 -10.723 1.00 27.66 518 THR A N 1
ATOM 3935 C CA . THR A 1 518 ? 15.969 27.494 -12.005 1.00 27.66 518 THR A CA 1
ATOM 3936 C C . THR A 1 518 ? 17.474 27.201 -12.071 1.00 27.66 518 THR A C 1
ATOM 3938 O O . THR A 1 518 ? 18.158 27.508 -13.038 1.00 27.66 518 THR A O 1
ATOM 3941 N N . ARG A 1 519 ? 18.009 26.583 -11.011 1.00 26.98 519 ARG A N 1
ATOM 3942 C CA . ARG A 1 519 ? 19.335 25.948 -10.949 1.00 26.98 519 ARG A CA 1
ATOM 3943 C C . ARG A 1 519 ? 19.230 24.426 -10.785 1.00 26.98 519 ARG A C 1
ATOM 3945 O O . ARG A 1 519 ? 20.159 23.791 -10.307 1.00 26.98 519 ARG A O 1
ATOM 3952 N N . GLY A 1 520 ? 18.084 23.851 -11.155 1.00 28.92 520 GLY A N 1
ATOM 3953 C CA . GLY A 1 520 ? 17.807 22.413 -11.086 1.00 28.92 520 GLY A CA 1
ATOM 3954 C C . GLY A 1 520 ? 17.414 21.774 -12.419 1.00 28.92 520 GLY A C 1
ATOM 3955 O O . GLY A 1 520 ? 17.106 20.592 -12.439 1.00 28.92 520 GLY A O 1
ATOM 3956 N N . THR A 1 521 ? 17.442 22.508 -13.538 1.00 33.22 521 THR A N 1
ATOM 3957 C CA . THR A 1 521 ? 17.351 21.927 -14.897 1.00 33.22 521 THR A CA 1
ATOM 3958 C C . THR A 1 521 ? 18.686 21.325 -15.349 1.00 33.22 521 THR A C 1
ATOM 3960 O O . THR A 1 521 ? 18.944 21.190 -16.542 1.00 33.22 521 THR A O 1
ATOM 3963 N N . GLY A 1 522 ? 19.561 21.007 -14.392 1.00 30.50 522 GLY A N 1
ATOM 3964 C CA . GLY A 1 522 ? 20.817 20.337 -14.656 1.00 30.50 522 GLY A CA 1
ATOM 3965 C C . GLY A 1 522 ? 20.524 18.964 -15.232 1.00 30.50 522 GLY A C 1
ATOM 3966 O O . GLY A 1 522 ? 19.749 18.199 -14.660 1.00 30.50 522 GLY A O 1
ATOM 3967 N N . ILE A 1 523 ? 21.151 18.692 -16.374 1.00 34.19 523 ILE A N 1
ATOM 3968 C CA . ILE A 1 523 ? 21.649 17.378 -16.779 1.00 34.19 523 ILE A CA 1
ATOM 3969 C C . ILE A 1 523 ? 21.684 16.469 -15.549 1.00 34.19 523 ILE A C 1
ATOM 3971 O O . ILE A 1 523 ? 22.326 16.831 -14.560 1.00 34.19 523 ILE A O 1
ATOM 3975 N N . ILE A 1 524 ? 20.974 15.337 -15.580 1.00 40.88 524 ILE A N 1
ATOM 3976 C CA . ILE A 1 524 ? 21.128 14.317 -14.542 1.00 40.88 524 ILE A CA 1
ATOM 3977 C C . ILE A 1 524 ? 22.611 13.946 -14.575 1.00 40.88 524 ILE A C 1
ATOM 3979 O O . ILE A 1 524 ? 23.063 13.242 -15.476 1.00 40.88 524 ILE A O 1
ATOM 3983 N N . GLU A 1 525 ? 23.392 14.513 -13.661 1.00 31.27 525 GLU A N 1
ATOM 3984 C CA . GLU A 1 525 ? 24.830 14.314 -13.604 1.00 31.27 525 GLU A CA 1
ATOM 3985 C C . GLU A 1 525 ? 25.037 12.944 -12.962 1.00 31.27 525 GLU A C 1
ATOM 3987 O O . GLU A 1 525 ? 25.225 12.791 -11.755 1.00 31.27 525 GLU A O 1
ATOM 3992 N N . VAL A 1 526 ? 24.858 11.901 -13.774 1.00 42.50 526 VAL A N 1
ATOM 3993 C CA . VAL A 1 526 ? 24.980 10.526 -13.314 1.00 42.50 526 VAL A CA 1
ATOM 3994 C C . VAL A 1 526 ? 26.463 10.243 -13.103 1.00 42.50 526 VAL A C 1
ATOM 3996 O O . VAL A 1 526 ? 27.232 10.051 -14.051 1.00 42.50 526 VAL A O 1
ATOM 3999 N N . LYS A 1 527 ? 26.872 10.220 -11.831 1.00 41.12 527 LYS A N 1
ATOM 4000 C CA . LYS A 1 527 ? 28.180 9.710 -11.411 1.00 41.12 527 LYS A CA 1
ATOM 4001 C C . LYS A 1 527 ? 28.335 8.282 -11.948 1.00 41.12 527 LYS A C 1
ATOM 4003 O O . LYS A 1 527 ? 27.381 7.514 -11.921 1.00 41.12 527 LYS A O 1
ATOM 4008 N N . ASN A 1 528 ? 29.515 7.963 -12.475 1.00 48.47 528 ASN A N 1
ATOM 4009 C CA . ASN A 1 528 ? 29.799 6.769 -13.278 1.00 48.47 528 ASN A CA 1
ATOM 4010 C C . ASN A 1 528 ? 29.256 5.471 -12.635 1.00 48.47 528 ASN A C 1
ATOM 4012 O O . ASN A 1 528 ? 29.893 4.913 -11.746 1.00 48.47 528 ASN A O 1
ATOM 4016 N N . ILE A 1 529 ? 28.078 5.004 -13.068 1.00 59.00 529 ILE A N 1
ATOM 4017 C CA . ILE A 1 529 ? 27.431 3.801 -12.511 1.00 59.00 529 ILE A CA 1
ATOM 4018 C C . ILE A 1 529 ? 28.133 2.502 -12.920 1.00 59.00 529 ILE A C 1
ATOM 4020 O O . ILE A 1 529 ? 27.948 1.495 -12.251 1.00 59.00 529 ILE A O 1
ATOM 4024 N N . ASP A 1 530 ? 28.955 2.554 -13.974 1.00 47.66 530 ASP A N 1
ATOM 4025 C CA . ASP A 1 530 ? 29.770 1.442 -14.478 1.00 47.66 530 ASP A CA 1
ATOM 4026 C C . ASP A 1 530 ? 31.138 1.329 -13.764 1.00 47.66 530 ASP A C 1
ATOM 4028 O O . ASP A 1 530 ? 31.962 0.489 -14.129 1.00 47.66 530 ASP A O 1
ATOM 4032 N N . ALA A 1 531 ? 31.429 2.182 -12.772 1.00 45.09 531 ALA A N 1
ATOM 4033 C CA . ALA A 1 531 ? 32.641 2.047 -11.968 1.00 45.09 531 ALA A CA 1
ATOM 4034 C C . ALA A 1 531 ? 32.482 0.881 -10.981 1.00 45.09 531 ALA A C 1
ATOM 4036 O O . ALA A 1 531 ? 31.551 0.866 -10.179 1.00 45.09 531 ALA A O 1
ATOM 4037 N N . THR A 1 532 ? 33.412 -0.075 -11.023 1.00 34.66 532 THR A N 1
ATOM 4038 C CA . THR A 1 532 ? 33.534 -1.161 -10.040 1.00 34.66 532 THR A CA 1
ATOM 4039 C C . THR A 1 532 ? 33.465 -0.603 -8.615 1.00 34.66 532 THR A C 1
ATOM 4041 O O . THR A 1 532 ? 34.292 0.256 -8.284 1.00 34.66 532 THR A O 1
ATOM 4044 N N . PRO A 1 533 ? 32.539 -1.071 -7.757 1.00 35.22 533 PRO A N 1
ATOM 4045 C CA . PRO A 1 533 ? 32.571 -0.732 -6.344 1.00 35.22 533 PRO A CA 1
ATOM 4046 C C . PRO A 1 533 ? 33.900 -1.211 -5.761 1.00 35.22 533 PRO A C 1
ATOM 4048 O O . PRO A 1 533 ? 34.270 -2.376 -5.912 1.00 35.22 533 PRO A O 1
ATOM 4051 N N . THR A 1 534 ? 34.640 -0.325 -5.100 1.00 29.59 534 THR A N 1
ATOM 4052 C CA . THR A 1 534 ? 35.719 -0.761 -4.213 1.00 29.59 534 THR A CA 1
ATOM 4053 C C . THR A 1 534 ? 35.099 -1.595 -3.093 1.00 29.59 534 THR A C 1
ATOM 4055 O O . THR A 1 534 ? 34.083 -1.161 -2.541 1.00 29.59 534 THR A O 1
ATOM 4058 N N . PRO A 1 535 ? 35.665 -2.762 -2.741 1.00 30.55 535 PRO A N 1
ATOM 4059 C CA . PRO A 1 535 ? 35.167 -3.556 -1.630 1.00 30.55 535 PRO A CA 1
ATOM 4060 C C . PRO A 1 535 ? 35.348 -2.736 -0.351 1.00 30.55 535 PRO A C 1
ATOM 4062 O O . PRO A 1 535 ? 36.454 -2.601 0.164 1.00 30.55 535 PRO A O 1
ATOM 4065 N N . HIS A 1 536 ? 34.270 -2.122 0.126 1.00 30.11 536 HIS A N 1
ATOM 4066 C CA . HIS A 1 536 ? 34.203 -1.674 1.504 1.00 30.11 536 HIS A CA 1
ATOM 4067 C C . HIS A 1 536 ? 33.856 -2.888 2.351 1.00 30.11 536 HIS A C 1
ATOM 4069 O O . HIS A 1 536 ? 32.955 -3.642 1.988 1.00 30.11 536 HIS A O 1
ATOM 4075 N N . ASP A 1 537 ? 34.609 -3.063 3.435 1.00 28.27 537 ASP A N 1
ATOM 4076 C CA . ASP A 1 537 ? 34.529 -4.142 4.417 1.00 28.27 537 ASP A CA 1
ATOM 4077 C C . ASP A 1 537 ? 33.099 -4.371 4.935 1.00 28.27 537 ASP A C 1
ATOM 4079 O O . ASP A 1 537 ? 32.715 -3.939 6.020 1.00 28.27 537 ASP A O 1
ATOM 4083 N N . ALA A 1 538 ? 32.294 -5.088 4.159 1.00 29.23 538 ALA A N 1
ATOM 4084 C CA . ALA A 1 538 ? 31.179 -5.856 4.660 1.00 29.23 538 ALA A CA 1
ATOM 4085 C C . ALA A 1 538 ? 31.753 -7.229 4.998 1.00 29.23 538 ALA A C 1
ATOM 4087 O O . ALA A 1 538 ? 32.100 -8.023 4.122 1.00 29.23 538 ALA A O 1
ATOM 4088 N N . THR A 1 539 ? 31.900 -7.487 6.293 1.00 26.53 539 THR A N 1
ATOM 4089 C CA . THR A 1 539 ? 32.099 -8.840 6.806 1.00 26.53 539 THR A CA 1
ATOM 4090 C C . THR A 1 539 ? 31.079 -9.770 6.138 1.00 26.53 539 THR A C 1
ATOM 4092 O O . THR A 1 539 ? 29.897 -9.423 6.079 1.00 26.53 539 THR A O 1
ATOM 4095 N N . PRO A 1 540 ? 31.497 -10.924 5.585 1.00 29.91 540 PRO A N 1
ATOM 4096 C CA . PRO A 1 540 ? 30.584 -11.800 4.871 1.00 29.91 540 PRO A CA 1
ATOM 4097 C C . PRO A 1 540 ? 29.549 -12.328 5.863 1.00 29.91 540 PRO A C 1
ATOM 4099 O O . PRO A 1 540 ? 29.852 -13.165 6.716 1.00 29.91 540 PRO A O 1
ATOM 4102 N N . ALA A 1 541 ? 28.322 -11.817 5.763 1.00 32.31 541 ALA A N 1
ATOM 4103 C CA . ALA A 1 541 ? 27.177 -12.442 6.394 1.00 32.31 541 ALA A CA 1
ATOM 4104 C C . ALA A 1 541 ? 27.094 -13.869 5.841 1.00 32.31 541 ALA A C 1
ATOM 4106 O O . ALA A 1 541 ? 27.013 -14.081 4.632 1.00 32.31 541 ALA A O 1
ATOM 4107 N N . VAL A 1 542 ? 27.213 -14.833 6.752 1.00 32.38 542 VAL A N 1
ATOM 4108 C CA . VAL A 1 542 ? 27.148 -16.275 6.515 1.00 32.38 542 VAL A CA 1
ATOM 4109 C C . VAL A 1 542 ? 26.070 -16.596 5.484 1.00 32.38 542 VAL A C 1
ATOM 4111 O O . VAL A 1 542 ? 24.901 -16.340 5.744 1.00 32.38 542 VAL A O 1
ATOM 4114 N N . ASP A 1 543 ? 26.492 -17.173 4.356 1.00 35.81 543 ASP A N 1
ATOM 4115 C CA . ASP A 1 543 ? 25.688 -17.671 3.235 1.00 35.81 543 ASP A CA 1
ATOM 4116 C C . ASP A 1 543 ? 24.398 -18.391 3.711 1.00 35.81 543 ASP A C 1
ATOM 4118 O O . ASP A 1 543 ? 24.439 -19.577 4.072 1.00 35.81 543 ASP A O 1
ATOM 4122 N N . PRO A 1 544 ? 23.236 -17.701 3.727 1.00 35.91 544 PRO A N 1
ATOM 4123 C CA . PRO A 1 544 ? 21.953 -18.298 4.100 1.00 35.91 544 PRO A CA 1
ATOM 4124 C C . PRO A 1 544 ? 21.414 -19.198 2.977 1.00 35.91 544 PRO A C 1
ATOM 4126 O O . PRO A 1 544 ? 20.587 -20.080 3.224 1.00 35.91 544 PRO A O 1
ATOM 4129 N N . VAL A 1 545 ? 21.915 -19.012 1.747 1.00 40.12 545 VAL A N 1
ATOM 4130 C CA . VAL A 1 545 ? 21.478 -19.711 0.531 1.00 40.12 545 VAL A CA 1
ATOM 4131 C C . VAL A 1 545 ? 21.873 -21.183 0.606 1.00 40.12 545 VAL A C 1
ATOM 4133 O O . VAL A 1 545 ? 21.069 -22.060 0.285 1.00 40.12 545 VAL A O 1
ATOM 4136 N N . ARG A 1 546 ? 23.062 -21.495 1.137 1.00 33.56 546 ARG A N 1
ATOM 4137 C CA . ARG A 1 546 ? 23.492 -22.891 1.327 1.00 33.56 546 ARG A CA 1
ATOM 4138 C C . ARG A 1 546 ? 22.669 -23.653 2.369 1.00 33.56 546 ARG A C 1
ATOM 4140 O O . ARG A 1 546 ? 22.499 -24.863 2.227 1.00 33.56 546 ARG A O 1
ATOM 4147 N N . LYS A 1 547 ? 22.137 -22.971 3.392 1.00 30.86 547 LYS A N 1
ATOM 4148 C CA . LYS A 1 547 ? 21.316 -23.595 4.447 1.00 30.86 547 LYS A CA 1
ATOM 4149 C C . LYS A 1 547 ? 19.876 -23.852 3.994 1.00 30.86 547 LYS A C 1
ATOM 4151 O O . LYS A 1 547 ? 19.365 -24.942 4.237 1.00 30.86 547 LYS A O 1
ATOM 4156 N N . ALA A 1 548 ? 19.262 -22.911 3.277 1.00 35.81 548 ALA A N 1
ATOM 4157 C CA . ALA A 1 548 ? 17.894 -23.065 2.774 1.00 35.81 548 ALA A CA 1
ATOM 4158 C C . ALA A 1 548 ? 17.787 -24.124 1.656 1.00 35.81 548 ALA A C 1
ATOM 4160 O O . ALA A 1 548 ? 16.849 -24.919 1.636 1.00 35.81 548 ALA A O 1
ATOM 4161 N N . VAL A 1 549 ? 18.787 -24.211 0.767 1.00 36.94 549 VAL A N 1
ATOM 4162 C CA . VAL A 1 549 ? 18.823 -25.224 -0.310 1.00 36.94 549 VAL A CA 1
ATOM 4163 C C . VAL A 1 549 ? 19.119 -26.633 0.229 1.00 36.94 549 VAL A C 1
ATOM 4165 O O . VAL A 1 549 ? 18.675 -27.623 -0.354 1.00 36.94 549 VAL A O 1
ATOM 4168 N N . ALA A 1 550 ? 19.823 -26.747 1.360 1.00 34.03 550 ALA A N 1
ATOM 4169 C CA . ALA A 1 550 ? 20.080 -28.033 2.009 1.00 34.03 550 ALA A CA 1
ATOM 4170 C C . ALA A 1 550 ? 18.845 -28.594 2.740 1.00 34.03 550 ALA A C 1
ATOM 4172 O O . ALA A 1 550 ? 18.665 -29.809 2.765 1.00 34.03 550 ALA A O 1
ATOM 4173 N N . GLN A 1 551 ? 17.965 -27.740 3.275 1.00 36.81 551 GLN A N 1
ATOM 4174 C CA . GLN A 1 551 ? 16.759 -28.173 3.997 1.00 36.81 551 GLN A CA 1
ATOM 4175 C C . GLN A 1 551 ? 15.621 -28.694 3.101 1.00 36.81 551 GLN A C 1
ATOM 4177 O O . GLN A 1 551 ? 14.719 -29.341 3.615 1.00 36.81 551 GLN A O 1
ATOM 4182 N N . GLN A 1 552 ? 15.670 -28.492 1.777 1.00 41.34 552 GLN A N 1
ATOM 4183 C CA . GLN A 1 552 ? 14.706 -29.081 0.825 1.00 41.34 552 GLN A CA 1
ATOM 4184 C C . GLN A 1 552 ? 15.226 -30.330 0.085 1.00 41.34 552 GLN A C 1
ATOM 4186 O O . GLN A 1 552 ? 14.592 -30.799 -0.861 1.00 41.34 552 GLN A O 1
ATOM 4191 N N . ARG A 1 553 ? 16.384 -30.875 0.481 1.00 38.75 553 ARG A N 1
ATOM 4192 C CA . ARG A 1 553 ? 16.893 -32.173 -0.009 1.00 38.75 553 ARG A CA 1
ATOM 4193 C C . ARG A 1 553 ? 16.826 -33.292 1.042 1.00 38.75 553 ARG A C 1
ATOM 4195 O O . ARG A 1 553 ? 17.448 -34.330 0.830 1.00 38.75 553 ARG A O 1
ATOM 4202 N N . GLY A 1 554 ? 16.105 -33.070 2.143 1.00 32.47 554 GLY A N 1
ATOM 4203 C CA . GLY A 1 554 ? 15.806 -34.069 3.174 1.00 32.47 554 GLY A CA 1
ATOM 4204 C C . GLY A 1 554 ? 14.398 -34.608 3.025 1.00 32.47 554 GLY A C 1
ATOM 4205 O O . GLY A 1 554 ? 13.490 -33.758 2.899 1.00 32.47 554 GLY A O 1
#

pLDDT: mean 76.59, std 19.43, range [26.53, 98.44]

Radius of gyration: 31.19 Å; chains: 1; bounding box: 62×93×105 Å

Secondary structure (DSSP, 8-state):
------HHHHHHHHHHHHHHHHHIIIIIHHHHHHHHHHHHHHHHHHTGGGTS-EEEEPP-EE-HHHHHTT--HHHHHHHHHHHHHHHHHHHTTT--PPPSPEEESS------BPTTT--BSHHHHHHHHHHTT--EEEEEEEEEETTEEEEEEEEE-TTS-EEEEEEEE-----TT--HHHHHHHHHHHHHHHHHHHHHHH-HHHHHHHHHHHHHHHHH-TTSTT-TTPPP--HHHHHHHHHHHHT----TTSPPPHHHHHHHHHHHHHHHHTT-HHHHHHHHHHHHHHTTT-GGGGGTHHHHHHHHHHHHHHTT-HHHHHHHHHHHHHH-TT-HHHHHHHHHHHHHHHT-GGGGGSS--TT--HHHHHHHHHHHHHHH-TT-HHHHHHHHHHHTSPPTTTSS--HHHHHHHHHHHHHHHHH-SSS-HHHHHHHHHTT-TTTTTTHHHHTTS-GGGGS---HHHHHHTT--HHHHHHHT-GGGTTTSTTTS-HHHHHHHHT-GGGSPPS--------S----------TTSPPP---------HHHHHHHHT--

Foldseek 3Di:
DDDPPPVVVVVVVVVVVVVVCCCCVVPVVVVVVVCCVVCVVVVCVVCVVLQQEEEEEDQAAEDVQCVVVVDGSLNLLVLLLVLLVVLLVLLCVLFVDDASYYYDSDPDDPQDADPPPSDGCVVVSVVVNLVVLRYKYKYYYWDDHLLFIWTWIWIAHSVGDIDTLDTLGRDNPCPPDDPVRSVVSSSVSSNSSSLSVCCVRPVLSSLSSVLSVLCCQQFVLPPPPCPPPARDSPVSLVSLVCLLVVQPQDPVRAGPLSNLRSLLSQLVVCQFVLVLLSNLLSLVVLVVCVVVHVSSLVSNLSSLQSLLLSCVLLLLLVQSQVSLVSSCVSPVLPLSSLQSNLSSLLS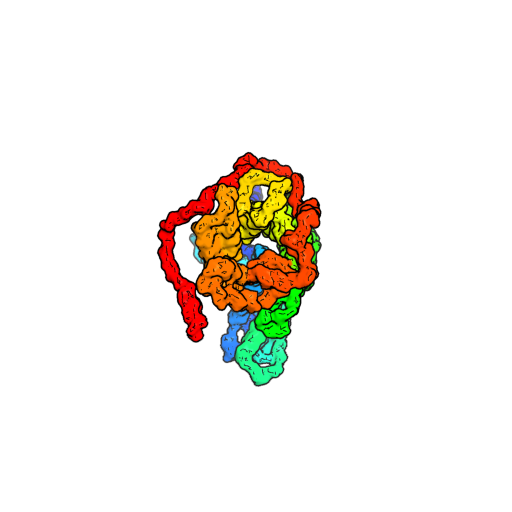VLVCPVCCPPPDPPPAFSLLSSLVSLVSSCVSPVLQLLSLQSNLSSLCQAGPVPSHRDPLSNVSSLVSLVSSCVSPVLQSLQSLVVCCVVPPVLRVVPNVVSQVPGSSLLHCTGPVVSSSSNHHPVSVVVSNPPVRLCSRSVSPDPVRSVVVSPDPSSHDDPDDPPPCPPPPPVDRPPRDPPVDDDDDDDDPDDPPVSVVVSVVVVD

InterPro domains:
  IPR011990 Tetratricopeptide-like helical domain superfamily [G3DSA:1.25.40.10] (184-355)
  IPR011990 Tetratricopeptide-like helical domain superfamily [G3DSA:1.25.40.10] (364-443)
  IPR011990 Tetratricopeptide-like helical domain superfamily [SSF48452] (260-427)
  IPR019734 Tetratricopeptide repeat [PS50005] (301-334)

Organism: NCBI:txid2654983